Protein 1S8K (pdb70)

Sequence (29 aa):
TQCQSVRDCQQYCLTPDRCSYGTCYCKTTTQCQSVRDCQQYCLTPDRCSYGTCYCKTTTQCQSVRDCQQYCLTPDRCSYGTCYCKTTTQCQSVRDCQQYCLTPDRCSYGTCYCKTTTQCQSVRDCQQYCLTPDRCSYGTCYCKTTTQCQSVRDCQQYCLTPDRCSYGTCYCKTTTQCQSVRDCQQYCLTPDRCSYGTCYCKTTTQCQSVRDCQQYCLTPDRCSYGTCYCKTTTQCQSVRDCQQYCLTPDRCSYGTCYCKTTTQCQSVRDCQQYCLTPDRCSYGTCYCKTTTQCQSVRDCQQYCLTPDRCSYGTCYCKTTTQCQSVRDCQQYCLTPDRCSYGTCYCKTTTQCQSVRDCQQYCLTPDRCSYGTCYCKTTTQCQSVRDCQQYCLTPDRCSYGTCYCKTTTQCQSVRDCQQYCLTPDRCSYGTCYCKTTTQCQSVRDCQQYCLTPDRCSYGTCYCKTTTQCQSVRDCQQYCLTPDRCSYGTCYCKTTTQCQSVRDCQQYCLTPDRCSYGTCYCKTTTQCQSVRDCQQYCLTPDRCSYGTCYCKTTTQCQSVRDCQQYCLTPDRCSYGTCYCKTTTQCQSVRDCQQYCLTPDRCSYGTCYCKTTTQCQSVRDCQQYCLTPDRCSYGTCYCKTTTQCQSVRDCQQYCLTPDRCSYGTCYCKTTTQCQSVRDCQQYCLTPDRCSYGTCYCKTTTQCQSVRDCQQYCLTPDRCSYGTCYCKTT

Radius of gyration: 7.49 Å; Cα contacts (8 Å, |Δi|>4): 52; chains: 1; bounding box: 16×19×12 Å

Nearest PDB structures (foldseek):
  1s8k-assembly1_A  TM=9.543E-01  e=1.294E-04  Olivierus martensii
  1s8k-assembly1_A  TM=9.714E-01  e=4.353E-04  Olivierus martensii
  1s8k-assembly1_A  TM=9.521E-01  e=2.188E-04  Olivierus martensii
  1s8k-assembly1_A  TM=9.691E-01  e=1.884E-04  Olivierus martensii
  1s8k-assembly1_A  TM=9.771E-01  e=5.839E-05  Olivierus martensii

Secondary structure (DSSP, 8-state):
---SSHHHHHHH-SSEEEEETTEEEES--

Solvent-accessible surface area: 2582 Å² total

Organism: Olivierus martensii (NCBI:txid34649)

Structure (mmCIF, N/CA/C/O backbone):
data_1S8K
#
_entry.id   1S8K
#
loop_
_atom_site.group_PDB
_atom_site.id
_atom_site.type_symbol
_atom_site.label_atom_id
_atom_site.label_alt_id
_atom_site.label_comp_id
_atom_site.label_asym_id
_atom_site.label_entity_id
_atom_site.label_seq_id
_atom_site.pdbx_PDB_ins_code
_atom_site.Cartn_x
_atom_site.Cartn_y
_atom_site.Cartn_z
_atom_site.occupancy
_atom_site.B_iso_or_equiv
_atom_site.auth_seq_id
_atom_site.auth_comp_id
_atom_site.auth_asym_id
_atom_site.auth_atom_id
_atom_site.pdbx_PDB_model_num
ATOM 14 N N . THR A 1 2 ? -2.480 7.837 8.210 1.00 0.00 2 THR A N 1
ATOM 15 C CA . THR A 1 2 ? -1.992 7.443 6.906 1.00 0.00 2 THR A CA 1
ATOM 16 C C . THR A 1 2 ? -0.851 6.449 7.105 1.00 0.00 2 THR A C 1
ATOM 17 O O . THR A 1 2 ? 0.285 6.836 7.368 1.00 0.00 2 THR A O 1
ATOM 28 N N . GLN A 1 3 ? -1.149 5.156 6.969 1.00 0.00 3 GLN A N 1
ATOM 29 C CA . GLN A 1 3 ? -0.129 4.112 7.032 1.00 0.00 3 GLN A CA 1
ATOM 30 C C . GLN A 1 3 ? 0.992 4.343 6.012 1.00 0.00 3 GLN A C 1
ATOM 31 O O . GLN A 1 3 ? 2.123 3.919 6.232 1.00 0.00 3 GLN A O 1
ATOM 43 N N . CYS A 1 4 ? 0.662 4.964 4.874 1.00 0.00 4 CYS A N 1
ATOM 44 C CA . CYS A 1 4 ? 1.572 5.198 3.766 1.00 0.00 4 CYS A CA 1
ATOM 45 C C . CYS A 1 4 ? 1.389 6.609 3.248 1.00 0.00 4 CYS A C 1
ATOM 46 O O . CYS A 1 4 ? 0.343 7.228 3.446 1.00 0.00 4 CYS A O 1
ATOM 52 N N . GLN A 1 5 ? 2.419 7.080 2.554 1.00 0.00 5 GLN A N 1
ATOM 53 C CA . GLN A 1 5 ? 2.439 8.322 1.809 1.00 0.00 5 GLN A CA 1
ATOM 54 C C . GLN A 1 5 ? 2.195 8.021 0.332 1.00 0.00 5 GLN A C 1
ATOM 55 O O . GLN A 1 5 ? 1.574 8.821 -0.367 1.00 0.00 5 GLN A O 1
ATOM 67 N N . SER A 1 6 ? 2.732 6.907 -0.180 1.00 0.00 6 SER A N 1
ATOM 68 C CA . SER A 1 6 ? 2.722 6.617 -1.610 1.00 0.00 6 SER A CA 1
ATOM 69 C C . SER A 1 6 ? 2.942 5.122 -1.819 1.00 0.00 6 SER A C 1
ATOM 70 O O . SER A 1 6 ? 3.381 4.434 -0.906 1.00 0.00 6 SER A O 1
ATOM 77 N N . VAL A 1 7 ? 2.661 4.605 -3.017 1.00 0.00 7 VAL A N 1
ATOM 78 C CA . VAL A 1 7 ? 2.794 3.193 -3.339 1.00 0.00 7 VAL A CA 1
ATOM 79 C C . VAL A 1 7 ? 4.141 2.611 -2.881 1.00 0.00 7 VAL A C 1
ATOM 80 O O . VAL A 1 7 ? 4.170 1.499 -2.370 1.00 0.00 7 VAL A O 1
ATOM 93 N N . ARG A 1 8 ? 5.227 3.387 -2.998 1.00 0.00 8 ARG A N 1
ATOM 94 C CA . ARG A 1 8 ? 6.531 3.196 -2.381 1.00 0.00 8 ARG A CA 1
ATOM 95 C C . ARG A 1 8 ? 6.466 2.455 -1.039 1.00 0.00 8 ARG A C 1
ATOM 96 O O . ARG A 1 8 ? 7.148 1.453 -0.827 1.00 0.00 8 ARG A O 1
ATOM 114 N N . ASP A 1 9 ? 5.649 2.970 -0.124 1.00 0.00 9 ASP A N 1
ATOM 115 C CA . ASP A 1 9 ? 5.474 2.459 1.216 1.00 0.00 9 ASP A CA 1
ATOM 116 C C . ASP A 1 9 ? 4.939 1.031 1.136 1.00 0.00 9 ASP A C 1
ATOM 117 O O . ASP A 1 9 ? 5.470 0.103 1.753 1.00 0.00 9 ASP A O 1
ATOM 125 N N . CYS A 1 10 ? 3.909 0.829 0.313 1.00 0.00 10 CYS A N 1
ATOM 126 C CA . CYS A 1 10 ? 3.440 -0.526 0.120 1.00 0.00 10 CYS A CA 1
ATOM 127 C C . CYS A 1 10 ? 4.467 -1.391 -0.601 1.00 0.00 10 CYS A C 1
ATOM 128 O O . CYS A 1 10 ? 4.487 -2.587 -0.367 1.00 0.00 10 CYS A O 1
ATOM 134 N N . GLN A 1 11 ? 5.277 -0.848 -1.514 1.00 0.00 11 GLN A N 1
ATOM 135 C CA . GLN A 1 11 ? 6.209 -1.654 -2.298 1.00 0.00 11 GLN A CA 1
ATOM 136 C C . GLN A 1 11 ? 7.215 -2.361 -1.387 1.00 0.00 11 GLN A C 1
ATOM 137 O O . GLN A 1 11 ? 7.561 -3.514 -1.630 1.00 0.00 11 GLN A O 1
ATOM 149 N N . GLN A 1 12 ? 7.679 -1.700 -0.322 1.00 0.00 12 GLN A N 1
ATOM 150 C CA . GLN A 1 12 ? 8.476 -2.356 0.684 1.00 0.00 12 GLN A CA 1
ATOM 151 C C . GLN A 1 12 ? 7.631 -3.325 1.532 1.00 0.00 12 GLN A C 1
ATOM 152 O O . GLN A 1 12 ? 8.122 -4.379 1.927 1.00 0.00 12 GLN A O 1
ATOM 164 N N . TYR A 1 13 ? 6.365 -2.990 1.808 1.00 0.00 13 TYR A N 1
ATOM 165 C CA . TYR A 1 13 ? 5.476 -3.834 2.613 1.00 0.00 13 TYR A CA 1
ATOM 166 C C . TYR A 1 13 ? 5.091 -5.163 1.938 1.00 0.00 13 TYR A C 1
ATOM 167 O O . TYR A 1 13 ? 4.925 -6.182 2.605 1.00 0.00 13 TYR A O 1
ATOM 184 N N . CYS A 1 14 ? 4.863 -5.120 0.626 1.00 0.00 14 CYS A N 1
ATOM 185 C CA . CYS A 1 14 ? 4.153 -6.109 -0.182 1.00 0.00 14 CYS A CA 1
ATOM 186 C C . CYS A 1 14 ? 4.837 -6.211 -1.536 1.00 0.00 14 CYS A C 1
ATOM 187 O O . CYS A 1 14 ? 5.169 -5.193 -2.137 1.00 0.00 14 CYS A O 1
ATOM 193 N N . LEU A 1 15 ? 4.994 -7.431 -2.057 1.00 0.00 15 LEU A N 1
ATOM 194 C CA . LEU A 1 15 ? 5.589 -7.640 -3.371 1.00 0.00 15 LEU A CA 1
ATOM 195 C C . LEU A 1 15 ? 4.720 -7.010 -4.464 1.00 0.00 15 LEU A C 1
ATOM 196 O O . LEU A 1 15 ? 5.253 -6.409 -5.393 1.00 0.00 15 LEU A O 1
ATOM 211 N N . THR A 1 16 ? 3.392 -7.159 -4.370 1.00 0.00 16 THR A N 1
ATOM 212 C CA . THR A 1 16 ? 2.456 -6.628 -5.360 1.00 0.00 16 THR A CA 1
ATOM 213 C C . THR A 1 16 ? 1.336 -5.813 -4.701 1.00 0.00 16 THR A C 1
ATOM 214 O O . THR A 1 16 ? 0.215 -6.308 -4.537 1.00 0.00 16 THR A O 1
ATOM 225 N N . PRO A 1 17 ? 1.605 -4.561 -4.317 1.00 0.00 17 PRO A N 1
ATOM 226 C CA . PRO A 1 17 ? 0.579 -3.712 -3.785 1.00 0.00 17 PRO A CA 1
ATOM 227 C C . PRO A 1 17 ? -0.498 -3.377 -4.812 1.00 0.00 17 PRO A C 1
ATOM 228 O O . PRO A 1 17 ? -0.286 -3.493 -6.019 1.00 0.00 17 PRO A O 1
ATOM 236 N N . ASP A 1 18 ? -1.664 -2.973 -4.311 1.00 0.00 18 ASP A N 1
ATOM 237 C CA . ASP A 1 18 ? -2.756 -2.458 -5.110 1.00 0.00 18 ASP A CA 1
ATOM 238 C C . ASP A 1 18 ? -2.611 -0.946 -5.170 1.00 0.00 18 ASP A C 1
ATOM 239 O O . ASP A 1 18 ? -2.410 -0.385 -6.247 1.00 0.00 18 ASP A O 1
ATOM 247 N N . ARG A 1 19 ? -2.680 -0.287 -4.007 1.00 0.00 19 ARG A N 1
ATOM 248 C CA . ARG A 1 19 ? -2.539 1.148 -3.914 1.00 0.00 19 ARG A CA 1
ATOM 249 C C . ARG A 1 19 ? -2.124 1.553 -2.506 1.00 0.00 19 ARG A C 1
ATOM 250 O O . ARG A 1 19 ? -2.591 0.984 -1.525 1.00 0.00 19 ARG A O 1
ATOM 268 N N . CYS A 1 20 ? -1.364 2.643 -2.412 1.00 0.00 20 CYS A N 1
ATOM 269 C CA . CYS A 1 20 ? -1.438 3.489 -1.230 1.00 0.00 20 CYS A CA 1
ATOM 270 C C . CYS A 1 20 ? -2.681 4.351 -1.411 1.00 0.00 20 CYS A C 1
ATOM 271 O O . CYS A 1 20 ? -2.736 5.159 -2.337 1.00 0.00 20 CYS A O 1
ATOM 277 N N . SER A 1 21 ? -3.730 4.112 -0.625 1.00 0.00 21 SER A N 1
ATOM 278 C CA . SER A 1 21 ? -5.014 4.765 -0.778 1.00 0.00 21 SER A CA 1
ATOM 279 C C . SER A 1 21 ? -5.765 4.603 0.538 1.00 0.00 21 SER A C 1
ATOM 280 O O . SER A 1 21 ? -5.433 3.712 1.310 1.00 0.00 21 SER A O 1
ATOM 287 N N . TYR A 1 22 ? -6.740 5.472 0.821 1.00 0.00 22 TYR A N 1
ATOM 288 C CA . TYR A 1 22 ? -7.538 5.408 2.047 1.00 0.00 22 TYR A CA 1
ATOM 289 C C . TYR A 1 22 ? -6.659 5.331 3.310 1.00 0.00 22 TYR A C 1
ATOM 290 O O . TYR A 1 22 ? -7.014 4.685 4.292 1.00 0.00 22 TYR A O 1
ATOM 307 N N . GLY A 1 23 ? -5.486 5.976 3.271 1.00 0.00 23 GLY A N 1
ATOM 308 C CA . GLY A 1 23 ? -4.507 5.971 4.350 1.00 0.00 23 GLY A CA 1
ATOM 309 C C . GLY A 1 23 ? -4.119 4.568 4.830 1.00 0.00 23 GLY A C 1
ATOM 310 O O . GLY A 1 23 ? -3.755 4.391 5.992 1.00 0.00 23 GLY A O 1
ATOM 314 N N . THR A 1 24 ? -4.187 3.558 3.961 1.00 0.00 24 THR A N 1
ATOM 315 C CA . THR A 1 24 ? -3.949 2.161 4.297 1.00 0.00 24 THR A CA 1
ATOM 316 C C . THR A 1 24 ? -3.458 1.467 3.031 1.00 0.00 24 THR A C 1
ATOM 317 O O . THR A 1 24 ? -4.180 1.414 2.042 1.00 0.00 24 THR A O 1
ATOM 328 N N . CYS A 1 25 ? -2.212 0.988 3.024 1.00 0.00 25 CYS A N 1
ATOM 329 C CA . CYS A 1 25 ? -1.625 0.487 1.789 1.00 0.00 25 CYS A CA 1
ATOM 330 C C . CYS A 1 25 ? -2.254 -0.864 1.418 1.00 0.00 25 CYS A C 1
ATOM 331 O O . CYS A 1 25 ? -2.017 -1.897 2.039 1.00 0.00 25 CYS A O 1
ATOM 337 N N . TYR A 1 26 ? -3.149 -0.816 0.435 1.00 0.00 26 TYR A N 1
ATOM 338 C CA . TYR A 1 26 ? -3.879 -1.943 -0.107 1.00 0.00 26 TYR A CA 1
ATOM 339 C C . TYR A 1 26 ? -2.898 -2.820 -0.867 1.00 0.00 26 TYR A C 1
ATOM 340 O O . TYR A 1 26 ? -2.154 -2.279 -1.687 1.00 0.00 26 TYR A O 1
ATOM 357 N N . CYS A 1 27 ? -2.923 -4.144 -0.646 1.00 0.00 27 CYS A N 1
ATOM 358 C CA . CYS A 1 27 ? -2.122 -5.093 -1.409 1.00 0.00 27 CYS A CA 1
ATOM 359 C C . CYS A 1 27 ? -2.998 -5.986 -2.270 1.00 0.00 27 CYS A C 1
ATOM 360 O O . CYS A 1 27 ? -4.084 -6.375 -1.852 1.00 0.00 27 CYS A O 1
ATOM 366 N N . LYS A 1 28 ? -2.545 -6.272 -3.498 1.00 0.00 28 LYS A N 1
ATOM 367 C CA . LYS A 1 28 ? -3.382 -6.861 -4.522 1.00 0.00 28 LYS A CA 1
ATOM 368 C C . LYS A 1 28 ? -3.622 -8.345 -4.243 1.00 0.00 28 LYS A C 1
ATOM 369 O O . LYS A 1 28 ? -4.686 -8.879 -4.549 1.00 0.00 28 LYS A O 1
ATOM 384 N N . THR A 1 29 ? -2.622 -9.027 -3.679 1.00 0.00 29 THR A N 1
ATOM 385 C CA . THR A 1 29 ? -2.725 -10.422 -3.281 1.00 0.00 29 THR A CA 1
ATOM 386 C C . THR A 1 29 ? -1.739 -10.658 -2.138 1.00 0.00 29 THR A C 1
ATOM 387 O 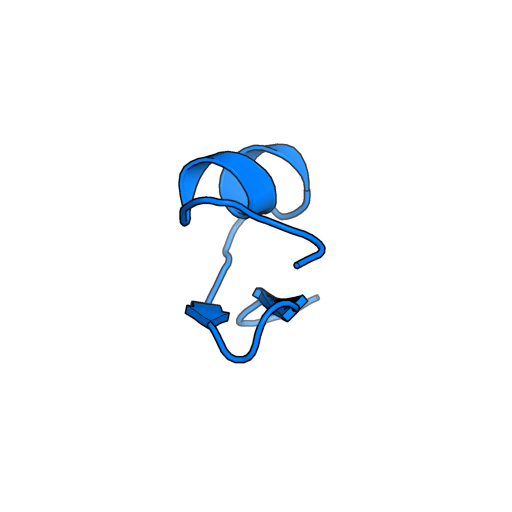O . THR A 1 29 ? -0.578 -11.000 -2.365 1.00 0.00 29 THR A O 1
ATOM 398 N N . THR A 1 30 ? -2.175 -10.431 -0.898 1.00 0.00 30 THR A N 1
ATOM 399 C CA . THR A 1 30 ? -1.383 -10.668 0.300 1.00 0.00 30 THR A CA 1
ATOM 400 C C . THR A 1 30 ? -2.373 -10.890 1.445 1.00 0.00 30 THR A C 1
ATOM 401 O O . THR A 1 30 ? -3.479 -10.360 1.403 1.00 0.00 30 THR A O 1
ATOM 428 N N . THR A 1 2 ? -0.855 7.570 7.028 1.00 0.00 2 THR A N 2
ATOM 429 C CA . THR A 1 2 ? -1.515 6.649 7.949 1.00 0.00 2 THR A CA 2
ATOM 430 C C . THR A 1 2 ? -0.674 5.377 8.019 1.00 0.00 2 THR A C 2
ATOM 431 O O . THR A 1 2 ? 0.489 5.450 8.404 1.00 0.00 2 THR A O 2
ATOM 442 N N . GLN A 1 3 ? -1.208 4.224 7.609 1.00 0.00 3 GLN A N 2
ATOM 443 C CA . GLN A 1 3 ? -0.386 3.026 7.451 1.00 0.00 3 GLN A CA 2
ATOM 444 C C . GLN A 1 3 ? 0.714 3.271 6.415 1.00 0.00 3 GLN A C 2
ATOM 445 O O . GLN A 1 3 ? 1.782 2.669 6.482 1.00 0.00 3 GLN A O 2
ATOM 457 N N . CYS A 1 4 ? 0.417 4.133 5.440 1.00 0.00 4 CYS A N 2
ATOM 458 C CA . CYS A 1 4 ? 1.307 4.535 4.369 1.00 0.00 4 CYS A CA 2
ATOM 459 C C . CYS A 1 4 ? 1.199 6.039 4.182 1.00 0.00 4 CYS A C 2
ATOM 460 O O . CYS A 1 4 ? 0.163 6.638 4.477 1.00 0.00 4 CYS A O 2
ATOM 466 N N . GLN A 1 5 ? 2.281 6.632 3.684 1.00 0.00 5 GLN A N 2
ATOM 467 C CA . GLN A 1 5 ? 2.316 7.987 3.163 1.00 0.00 5 GLN A CA 2
ATOM 468 C C . GLN A 1 5 ? 1.725 8.012 1.750 1.00 0.00 5 GLN A C 2
ATOM 469 O O . GLN A 1 5 ? 1.006 8.939 1.387 1.00 0.00 5 GLN A O 2
ATOM 481 N N . SER A 1 6 ? 2.075 7.013 0.937 1.00 0.00 6 SER A N 2
ATOM 482 C CA . SER A 1 6 ? 1.727 6.882 -0.475 1.00 0.00 6 SER A CA 2
ATOM 483 C C . SER A 1 6 ? 2.100 5.459 -0.893 1.00 0.00 6 SER A C 2
ATOM 484 O O . SER A 1 6 ? 2.679 4.729 -0.094 1.00 0.00 6 SER A O 2
ATOM 491 N N . VAL A 1 7 ? 1.793 5.050 -2.129 1.00 0.00 7 VAL A N 2
ATOM 492 C CA . VAL A 1 7 ? 2.059 3.709 -2.624 1.00 0.00 7 VAL A CA 2
ATOM 493 C C . VAL A 1 7 ? 3.500 3.259 -2.345 1.00 0.00 7 VAL A C 2
ATOM 494 O O . VAL A 1 7 ? 3.727 2.110 -1.979 1.00 0.00 7 VAL A O 2
ATOM 507 N N . ARG A 1 8 ? 4.460 4.183 -2.461 1.00 0.00 8 ARG A N 2
ATOM 508 C CA . ARG A 1 8 ? 5.861 3.979 -2.132 1.00 0.00 8 ARG A CA 2
ATOM 509 C C . ARG A 1 8 ? 6.051 3.301 -0.770 1.00 0.00 8 ARG A C 2
ATOM 510 O O . ARG A 1 8 ? 6.912 2.436 -0.624 1.00 0.00 8 ARG A O 2
ATOM 528 N N . ASP A 1 9 ? 5.249 3.682 0.226 1.00 0.00 9 ASP A N 2
ATOM 529 C CA . ASP A 1 9 ? 5.306 3.049 1.534 1.00 0.00 9 ASP A CA 2
ATOM 530 C C . ASP A 1 9 ? 4.907 1.586 1.398 1.00 0.00 9 ASP A C 2
ATOM 531 O O . ASP A 1 9 ? 5.599 0.685 1.873 1.00 0.00 9 ASP A O 2
ATOM 539 N N . CYS A 1 10 ? 3.799 1.324 0.702 1.00 0.00 10 CYS A N 2
ATOM 540 C CA . CYS A 1 10 ? 3.463 -0.066 0.477 1.00 0.00 10 CYS A CA 2
ATOM 541 C C . CYS A 1 10 ? 4.566 -0.778 -0.297 1.00 0.00 10 CYS A C 2
ATOM 542 O O . CYS A 1 10 ? 4.756 -1.962 -0.078 1.00 0.00 10 CYS A O 2
ATOM 548 N N . GLN A 1 11 ? 5.277 -0.114 -1.217 1.00 0.00 11 GLN A N 2
ATOM 549 C CA . GLN A 1 11 ? 6.326 -0.783 -1.985 1.00 0.00 11 GLN A CA 2
ATOM 550 C C . GLN A 1 11 ? 7.395 -1.401 -1.072 1.00 0.00 11 GLN A C 2
ATOM 551 O O . GLN A 1 11 ? 7.911 -2.471 -1.385 1.00 0.00 11 GLN A O 2
ATOM 563 N N . GLN A 1 12 ? 7.739 -0.766 0.055 1.00 0.00 12 GLN A N 2
ATOM 564 C CA . GLN A 1 12 ? 8.615 -1.374 1.031 1.00 0.00 12 GLN A CA 2
ATOM 565 C C . GLN A 1 12 ? 7.887 -2.451 1.854 1.00 0.00 12 GLN A C 2
ATOM 566 O O . GLN A 1 12 ? 8.509 -3.411 2.300 1.00 0.00 12 GLN A O 2
ATOM 578 N N . TYR A 1 13 ? 6.572 -2.310 2.044 1.00 0.00 13 TYR A N 2
ATOM 579 C CA . TYR A 1 13 ? 5.745 -3.246 2.807 1.00 0.00 13 TYR A CA 2
ATOM 580 C C . TYR A 1 13 ? 5.472 -4.571 2.066 1.00 0.00 13 TYR A C 2
ATOM 581 O O . TYR A 1 13 ? 5.339 -5.620 2.693 1.00 0.00 13 TYR A O 2
ATOM 598 N N . CYS A 1 14 ? 5.310 -4.506 0.744 1.00 0.00 14 CYS A N 2
ATOM 599 C CA . CYS A 1 14 ? 4.721 -5.523 -0.125 1.00 0.00 14 CYS A CA 2
ATOM 600 C C . CYS A 1 14 ? 5.448 -5.477 -1.461 1.00 0.00 14 CYS A C 2
ATOM 601 O O . CYS A 1 14 ? 5.693 -4.397 -1.990 1.00 0.00 14 CYS A O 2
ATOM 607 N N . LEU A 1 15 ? 5.737 -6.642 -2.044 1.00 0.00 15 LEU A N 2
ATOM 608 C CA . LEU A 1 15 ? 6.364 -6.711 -3.357 1.00 0.00 15 LEU A CA 2
ATOM 609 C C . LEU A 1 15 ? 5.447 -6.100 -4.422 1.00 0.00 15 LEU A C 2
ATOM 610 O O . LEU A 1 15 ? 5.927 -5.393 -5.303 1.00 0.00 15 LEU A O 2
ATOM 625 N N . THR A 1 16 ? 4.139 -6.385 -4.357 1.00 0.00 16 THR A N 2
ATOM 626 C CA . THR A 1 16 ? 3.168 -5.907 -5.341 1.00 0.00 16 THR A CA 2
ATOM 627 C C . THR A 1 16 ? 1.943 -5.261 -4.674 1.00 0.00 16 THR A C 2
ATOM 628 O O . THR A 1 16 ? 0.876 -5.878 -4.588 1.00 0.00 16 THR A O 2
ATOM 639 N N . PRO A 1 17 ? 2.068 -4.015 -4.195 1.00 0.00 17 PRO A N 2
ATOM 640 C CA . PRO A 1 17 ? 0.949 -3.312 -3.634 1.00 0.00 17 PRO A CA 2
ATOM 641 C C . PRO A 1 17 ? -0.143 -3.020 -4.662 1.00 0.00 17 PRO A C 2
ATOM 642 O O . PRO A 1 17 ? 0.090 -3.050 -5.869 1.00 0.00 17 PRO A O 2
ATOM 650 N N . ASP A 1 18 ? -1.345 -2.756 -4.155 1.00 0.00 18 ASP A N 2
ATOM 651 C CA . ASP A 1 18 ? -2.511 -2.356 -4.917 1.00 0.00 18 ASP A CA 2
ATOM 652 C C . ASP A 1 18 ? -2.595 -0.838 -4.857 1.00 0.00 18 ASP A C 2
ATOM 653 O O . ASP A 1 18 ? -2.504 -0.173 -5.887 1.00 0.00 18 ASP A O 2
ATOM 661 N N . ARG A 1 19 ? -2.744 -0.285 -3.645 1.00 0.00 19 ARG A N 2
ATOM 662 C CA . ARG A 1 19 ? -2.845 1.138 -3.448 1.00 0.00 19 ARG A CA 2
ATOM 663 C C . ARG A 1 19 ? -2.472 1.497 -2.014 1.00 0.00 19 ARG A C 2
ATOM 664 O O . ARG A 1 19 ? -2.758 0.743 -1.089 1.00 0.00 19 ARG A O 2
ATOM 682 N N . CYS A 1 20 ? -1.945 2.707 -1.829 1.00 0.00 20 CYS A N 2
ATOM 683 C CA . CYS A 1 20 ? -2.097 3.413 -0.564 1.00 0.00 20 CYS A CA 2
ATOM 684 C C . CYS A 1 20 ? -3.412 4.173 -0.676 1.00 0.00 20 CYS A C 2
ATOM 685 O O . CYS A 1 20 ? -3.540 5.042 -1.539 1.00 0.00 20 CYS A O 2
ATOM 691 N N . SER A 1 21 ? -4.437 3.775 0.075 1.00 0.00 21 SER A N 2
ATOM 692 C CA . SER A 1 21 ? -5.791 4.262 -0.101 1.00 0.00 21 SER A CA 2
ATOM 693 C C . SER A 1 21 ? -6.565 3.984 1.183 1.00 0.00 21 SER A C 2
ATOM 694 O O . SER A 1 21 ? -6.288 2.993 1.847 1.00 0.00 21 SER A O 2
ATOM 701 N N . TYR A 1 22 ? -7.491 4.870 1.569 1.00 0.00 22 TYR A N 2
ATOM 702 C CA . TYR A 1 22 ? -8.176 4.802 2.862 1.00 0.00 22 TYR A CA 2
ATOM 703 C C . TYR A 1 22 ? -7.164 4.650 4.007 1.00 0.00 22 TYR A C 2
ATOM 704 O O . TYR A 1 22 ? -7.355 3.850 4.921 1.00 0.00 22 TYR A O 2
ATOM 721 N N . GLY A 1 23 ? -6.050 5.388 3.924 1.00 0.00 23 GLY A N 2
ATOM 722 C CA . GLY A 1 23 ? -4.962 5.344 4.894 1.00 0.00 23 GLY A CA 2
ATOM 723 C C . GLY A 1 23 ? -4.388 3.939 5.128 1.00 0.00 23 GLY A C 2
ATOM 724 O O . GLY A 1 23 ? -3.726 3.706 6.141 1.00 0.00 23 GLY A O 2
ATOM 728 N N . THR A 1 24 ? -4.627 3.021 4.192 1.00 0.00 24 THR A N 2
ATOM 729 C CA . THR A 1 24 ? -4.303 1.609 4.263 1.00 0.00 24 THR A CA 2
ATOM 730 C C . THR A 1 24 ? -3.444 1.285 3.044 1.00 0.00 24 THR A C 2
ATOM 731 O O . THR A 1 24 ? -3.753 1.748 1.945 1.00 0.00 24 THR A O 2
ATOM 742 N N . CYS A 1 25 ? -2.366 0.517 3.220 1.00 0.00 25 CYS A N 2
ATOM 743 C CA . CYS A 1 25 ? -1.548 0.068 2.099 1.00 0.00 25 CYS A CA 2
ATOM 744 C C . CYS A 1 25 ? -2.080 -1.300 1.643 1.00 0.00 25 CYS A C 2
ATOM 745 O O . CYS A 1 25 ? -1.712 -2.359 2.141 1.00 0.00 25 CYS A O 2
ATOM 751 N N . TYR A 1 26 ? -3.060 -1.248 0.738 1.00 0.00 26 TYR A N 2
ATOM 752 C CA . TYR A 1 26 ? -3.666 -2.403 0.095 1.00 0.00 26 TYR A CA 2
ATOM 753 C C . TYR A 1 26 ? -2.607 -3.089 -0.758 1.00 0.00 26 TYR A C 2
ATOM 754 O O . TYR A 1 26 ? -1.899 -2.383 -1.480 1.00 0.00 26 TYR A O 2
ATOM 771 N N . CYS A 1 27 ? -2.541 -4.430 -0.736 1.00 0.00 27 CYS A N 2
ATOM 772 C CA . CYS A 1 27 ? -1.651 -5.211 -1.586 1.00 0.00 27 CYS A CA 2
ATOM 773 C C . CYS A 1 27 ? -2.420 -6.207 -2.438 1.00 0.00 27 CYS A C 2
ATOM 774 O O . CYS A 1 27 ? -3.483 -6.677 -2.032 1.00 0.00 27 CYS A O 2
ATOM 780 N N . LYS A 1 28 ? -1.882 -6.540 -3.619 1.00 0.00 28 LYS A N 2
ATOM 781 C CA . LYS A 1 28 ? -2.498 -7.499 -4.526 1.00 0.00 28 LYS A CA 2
ATOM 782 C C . LYS A 1 28 ? -2.227 -8.911 -4.003 1.00 0.00 28 LYS A C 2
ATOM 783 O O . LYS A 1 28 ? -1.470 -9.684 -4.589 1.00 0.00 28 LYS A O 2
ATOM 798 N N . THR A 1 29 ? -2.812 -9.230 -2.852 1.00 0.00 29 THR A N 2
ATOM 799 C CA . THR A 1 29 ? -2.659 -10.511 -2.176 1.00 0.00 29 THR A CA 2
ATOM 800 C C . THR A 1 29 ? -3.926 -10.761 -1.356 1.00 0.00 29 THR A C 2
ATOM 801 O O . THR A 1 29 ? -3.880 -10.975 -0.147 1.00 0.00 29 THR A O 2
ATOM 812 N N . THR A 1 30 ? -5.076 -10.692 -2.030 1.00 0.00 30 THR A N 2
ATOM 813 C CA . THR A 1 30 ? -6.404 -10.742 -1.436 1.00 0.00 30 THR A CA 2
ATOM 814 C C . THR A 1 30 ? -6.758 -12.163 -0.974 1.00 0.00 30 THR A C 2
ATOM 815 O O . THR A 1 30 ? -7.689 -12.781 -1.482 1.00 0.00 30 THR A O 2
ATOM 842 N N . THR A 1 2 ? -1.540 7.566 9.491 1.00 0.00 2 THR A N 3
ATOM 843 C CA . THR A 1 2 ? -1.867 6.767 8.339 1.00 0.00 2 THR A CA 3
ATOM 844 C C . THR A 1 2 ? -0.829 5.645 8.368 1.00 0.00 2 THR A C 3
ATOM 845 O O . THR A 1 2 ? 0.218 5.783 8.998 1.00 0.00 2 THR A O 3
ATOM 856 N N . GLN A 1 3 ? -1.127 4.539 7.701 1.00 0.00 3 GLN A N 3
ATOM 857 C CA . GLN A 1 3 ? -0.162 3.474 7.463 1.00 0.00 3 GLN A CA 3
ATOM 858 C C . GLN A 1 3 ? 0.938 3.964 6.526 1.00 0.00 3 GLN A C 3
ATOM 859 O O . GLN A 1 3 ? 2.100 3.598 6.678 1.00 0.00 3 GLN A O 3
ATOM 871 N N . CYS A 1 4 ? 0.536 4.730 5.510 1.00 0.00 4 CYS A N 3
ATOM 872 C CA . CYS A 1 4 ? 1.359 5.100 4.376 1.00 0.00 4 CYS A CA 3
ATOM 873 C C . CYS A 1 4 ? 1.015 6.505 3.924 1.00 0.00 4 CYS A C 3
ATOM 874 O O . CYS A 1 4 ? -0.081 7.003 4.181 1.00 0.00 4 CYS A O 3
ATOM 880 N N . GLN A 1 5 ? 1.955 7.092 3.194 1.00 0.00 5 GLN A N 3
ATOM 881 C CA . GLN A 1 5 ? 1.830 8.377 2.533 1.00 0.00 5 GLN A CA 3
ATOM 882 C C . GLN A 1 5 ? 1.739 8.192 1.015 1.00 0.00 5 GLN A C 3
ATOM 883 O O . GLN A 1 5 ? 1.211 9.067 0.330 1.00 0.00 5 GLN A O 3
ATOM 895 N N . SER A 1 6 ? 2.269 7.098 0.458 1.00 0.00 6 SER A N 3
ATOM 896 C CA . SER A 1 6 ? 2.317 6.875 -0.983 1.00 0.00 6 SER A CA 3
ATOM 897 C C . SER A 1 6 ? 2.567 5.393 -1.234 1.00 0.00 6 SER A C 3
ATOM 898 O O . SER A 1 6 ? 3.108 4.711 -0.377 1.00 0.00 6 SER A O 3
ATOM 905 N N . VAL A 1 7 ? 2.192 4.871 -2.405 1.00 0.00 7 VAL A N 3
ATOM 906 C CA . VAL A 1 7 ? 2.286 3.455 -2.708 1.00 0.00 7 VAL A CA 3
ATOM 907 C C . VAL A 1 7 ? 3.666 2.857 -2.385 1.00 0.00 7 VAL A C 3
ATOM 908 O O . VAL A 1 7 ? 3.742 1.705 -1.968 1.00 0.00 7 VAL A O 3
ATOM 921 N N . ARG A 1 8 ? 4.743 3.640 -2.525 1.00 0.00 8 ARG A N 3
ATOM 922 C CA . ARG A 1 8 ? 6.100 3.270 -2.119 1.00 0.00 8 ARG A CA 3
ATOM 923 C C . ARG A 1 8 ? 6.153 2.649 -0.716 1.00 0.00 8 ARG A C 3
ATOM 924 O O . ARG A 1 8 ? 6.849 1.657 -0.503 1.00 0.00 8 ARG A O 3
ATOM 942 N N . ASP A 1 9 ? 5.411 3.218 0.235 1.00 0.00 9 ASP A N 3
ATOM 943 C CA . ASP A 1 9 ? 5.268 2.686 1.573 1.00 0.00 9 ASP A CA 3
ATOM 944 C C . ASP A 1 9 ? 4.783 1.241 1.462 1.00 0.00 9 ASP A C 3
ATOM 945 O O . ASP A 1 9 ? 5.411 0.308 1.971 1.00 0.00 9 ASP A O 3
ATOM 953 N N . CYS A 1 10 ? 3.693 1.027 0.718 1.00 0.00 10 CYS A N 3
ATOM 954 C CA . CYS A 1 10 ? 3.263 -0.339 0.489 1.00 0.00 10 CYS A CA 3
ATOM 955 C C . CYS A 1 10 ? 4.315 -1.160 -0.242 1.00 0.00 10 CYS A C 3
ATOM 956 O O . CYS A 1 10 ? 4.420 -2.342 0.038 1.00 0.00 10 CYS A O 3
ATOM 962 N N . GLN A 1 11 ? 5.068 -0.595 -1.189 1.00 0.00 11 GLN A N 3
ATOM 963 C CA . GLN A 1 11 ? 6.089 -1.360 -1.902 1.00 0.00 11 GLN A CA 3
ATOM 964 C C . GLN A 1 11 ? 7.102 -1.960 -0.923 1.00 0.00 11 GLN A C 3
ATOM 965 O O . GLN A 1 11 ? 7.539 -3.092 -1.116 1.00 0.00 11 GLN A O 3
ATOM 977 N N . GLN A 1 12 ? 7.475 -1.239 0.140 1.00 0.00 12 GLN A N 3
ATOM 978 C CA . GLN A 1 12 ? 8.330 -1.802 1.161 1.00 0.00 12 GLN A CA 3
ATOM 979 C C . GLN A 1 12 ? 7.585 -2.870 1.975 1.00 0.00 12 GLN A C 3
ATOM 980 O O . GLN A 1 12 ? 8.214 -3.763 2.539 1.00 0.00 12 GLN A O 3
ATOM 992 N N . TYR A 1 13 ? 6.257 -2.749 2.091 1.00 0.00 13 TYR A N 3
ATOM 993 C CA . TYR A 1 13 ? 5.411 -3.644 2.878 1.00 0.00 13 TYR A CA 3
ATOM 994 C C . TYR A 1 13 ? 5.077 -4.963 2.158 1.00 0.00 13 TYR A C 3
ATOM 995 O O . TYR A 1 13 ? 4.896 -5.995 2.799 1.00 0.00 13 TYR A O 3
ATOM 1012 N N . CYS A 1 14 ? 4.919 -4.911 0.832 1.00 0.00 14 CYS A N 3
ATOM 1013 C CA . CYS A 1 14 ? 4.268 -5.917 -0.004 1.00 0.00 14 CYS A CA 3
ATOM 1014 C C . CYS A 1 14 ? 4.972 -5.969 -1.350 1.00 0.00 14 CYS A C 3
ATOM 1015 O O . CYS A 1 14 ? 5.275 -4.930 -1.928 1.00 0.00 14 CYS A O 3
ATOM 1021 N N . LEU A 1 15 ? 5.164 -7.177 -1.890 1.00 0.00 15 LEU A N 3
ATOM 1022 C CA . LEU A 1 15 ? 5.703 -7.352 -3.231 1.00 0.00 15 LEU A CA 3
ATOM 1023 C C . LEU A 1 15 ? 4.769 -6.715 -4.263 1.00 0.00 15 LEU A C 3
ATOM 1024 O O . LEU A 1 15 ? 5.243 -6.053 -5.183 1.00 0.00 15 LEU A O 3
ATOM 1039 N N . THR A 1 16 ? 3.450 -6.909 -4.111 1.00 0.00 16 THR A N 3
ATOM 1040 C CA . THR A 1 16 ? 2.478 -6.498 -5.117 1.00 0.00 16 THR A CA 3
ATOM 1041 C C . THR A 1 16 ? 1.340 -5.665 -4.514 1.00 0.00 16 THR A C 3
ATOM 1042 O O . THR A 1 16 ? 0.202 -6.139 -4.407 1.00 0.00 16 THR A O 3
ATOM 1053 N N . PRO A 1 17 ? 1.606 -4.408 -4.117 1.00 0.00 17 PRO A N 3
ATOM 1054 C CA . PRO A 1 17 ? 0.571 -3.608 -3.536 1.00 0.00 17 PRO A CA 3
ATOM 1055 C C . PRO A 1 17 ? -0.544 -3.259 -4.517 1.00 0.00 17 PRO A C 3
ATOM 1056 O O . PRO A 1 17 ? -0.495 -3.552 -5.719 1.00 0.00 17 PRO A O 3
ATOM 1064 N N . ASP A 1 18 ? -1.578 -2.628 -3.975 1.00 0.00 18 ASP A N 3
ATOM 1065 C CA . ASP A 1 18 ? -2.635 -2.032 -4.750 1.00 0.00 18 ASP A CA 3
ATOM 1066 C C . ASP A 1 18 ? -2.440 -0.527 -4.738 1.00 0.00 18 ASP A C 3
ATOM 1067 O O . ASP A 1 18 ? -2.220 0.076 -5.785 1.00 0.00 18 ASP A O 3
ATOM 1075 N N . ARG A 1 19 ? -2.500 0.080 -3.554 1.00 0.00 19 ARG A N 3
ATOM 1076 C CA . ARG A 1 19 ? -2.416 1.517 -3.424 1.00 0.00 19 ARG A CA 3
ATOM 1077 C C . ARG A 1 19 ? -2.077 1.841 -1.983 1.00 0.00 19 ARG A C 3
ATOM 1078 O O . ARG A 1 19 ? -2.520 1.149 -1.073 1.00 0.00 19 ARG A O 3
ATOM 1096 N N . CYS A 1 20 ? -1.413 2.974 -1.781 1.00 0.00 20 CYS A N 3
ATOM 1097 C CA . CYS A 1 20 ? -1.675 3.728 -0.573 1.00 0.00 20 CYS A CA 3
ATOM 1098 C C . CYS A 1 20 ? -2.997 4.454 -0.817 1.00 0.00 20 CYS A C 3
ATOM 1099 O O . CYS A 1 20 ? -3.088 5.273 -1.731 1.00 0.00 20 CYS A O 3
ATOM 1105 N N . SER A 1 21 ? -4.066 4.069 -0.120 1.00 0.00 21 SER A N 3
ATOM 1106 C CA . SER A 1 21 ? -5.398 4.592 -0.345 1.00 0.00 21 SER A CA 3
ATOM 1107 C C . SER A 1 21 ? -6.189 4.501 0.958 1.00 0.00 21 SER A C 3
ATOM 1108 O O . SER A 1 21 ? -5.988 3.570 1.730 1.00 0.00 21 SER A O 3
ATOM 1115 N N . TYR A 1 22 ? -7.029 5.500 1.248 1.00 0.00 22 TYR A N 3
ATOM 1116 C CA . TYR A 1 22 ? -7.696 5.653 2.543 1.00 0.00 22 TYR A CA 3
ATOM 1117 C C . TYR A 1 22 ? -6.683 5.560 3.695 1.00 0.00 22 TYR A C 3
ATOM 1118 O O . TYR A 1 22 ? -6.929 4.891 4.698 1.00 0.00 22 TYR A O 3
ATOM 1135 N N . GLY A 1 23 ? -5.517 6.196 3.530 1.00 0.00 23 GLY A N 3
ATOM 1136 C CA . GLY A 1 23 ? -4.430 6.182 4.506 1.00 0.00 23 GLY A CA 3
ATOM 1137 C C . GLY A 1 23 ? -3.962 4.774 4.894 1.00 0.00 23 GLY A C 3
ATOM 1138 O O . GLY A 1 23 ? -3.307 4.607 5.925 1.00 0.00 23 GLY A O 3
ATOM 1142 N N . THR A 1 24 ? -4.292 3.775 4.072 1.00 0.00 24 THR A N 3
ATOM 1143 C CA . THR A 1 24 ? -4.063 2.361 4.295 1.00 0.00 24 THR A CA 3
ATOM 1144 C C . THR A 1 24 ? -3.250 1.866 3.103 1.00 0.00 24 THR A C 3
ATOM 1145 O O . THR A 1 24 ? -3.546 2.249 1.971 1.00 0.00 24 THR A O 3
ATOM 1156 N N . CYS A 1 25 ? -2.219 1.050 3.322 1.00 0.00 25 CYS A N 3
ATOM 1157 C CA . CYS A 1 25 ? -1.493 0.457 2.207 1.00 0.00 25 CYS A CA 3
ATOM 1158 C C . CYS A 1 25 ? -2.238 -0.822 1.805 1.00 0.00 25 CYS A C 3
ATOM 1159 O O . CYS A 1 25 ? -2.073 -1.896 2.375 1.00 0.00 25 CYS A O 3
ATOM 1165 N N . TYR A 1 26 ? -3.161 -0.669 0.854 1.00 0.00 26 TYR A N 3
ATOM 1166 C CA . TYR A 1 26 ? -3.863 -1.779 0.236 1.00 0.00 26 TYR A CA 3
ATOM 1167 C C . TYR A 1 26 ? -2.822 -2.605 -0.508 1.00 0.00 26 TYR A C 3
ATOM 1168 O O . TYR A 1 26 ? -2.091 -2.033 -1.320 1.00 0.00 26 TYR A O 3
ATOM 1185 N N . CYS A 1 27 ? -2.797 -3.928 -0.300 1.00 0.00 27 CYS A N 3
ATOM 1186 C CA . CYS A 1 27 ? -2.058 -4.837 -1.158 1.00 0.00 27 CYS A CA 3
ATOM 1187 C C . CYS A 1 27 ? -3.009 -5.727 -1.930 1.00 0.00 27 CYS A C 3
ATOM 1188 O O . CYS A 1 27 ? -4.115 -5.981 -1.460 1.00 0.00 27 CYS A O 3
ATOM 1194 N N . LYS A 1 28 ? -2.555 -6.232 -3.084 1.00 0.00 28 LYS A N 3
ATOM 1195 C CA . LYS A 1 28 ? -3.230 -7.326 -3.769 1.00 0.00 28 LYS A CA 3
ATOM 1196 C C . LYS A 1 28 ? -2.303 -8.549 -3.839 1.00 0.00 28 LYS A C 3
ATOM 1197 O O . LYS A 1 28 ? -2.389 -9.353 -4.765 1.00 0.00 28 LYS A O 3
ATOM 1212 N N . THR A 1 29 ? -1.417 -8.700 -2.848 1.00 0.00 29 THR A N 3
ATOM 1213 C CA . THR A 1 29 ? -0.494 -9.819 -2.730 1.00 0.00 29 THR A CA 3
ATOM 1214 C C . THR A 1 29 ? -1.265 -11.085 -2.333 1.00 0.00 29 THR A C 3
ATOM 1215 O O . THR A 1 29 ? -1.146 -11.566 -1.208 1.00 0.00 29 THR A O 3
ATOM 1226 N N . THR A 1 30 ? -2.075 -11.620 -3.246 1.00 0.00 30 THR A N 3
ATOM 1227 C CA . THR A 1 30 ? -2.853 -12.831 -3.040 1.00 0.00 30 THR A CA 3
ATOM 1228 C C . THR A 1 30 ? -3.226 -13.409 -4.408 1.00 0.00 30 THR A C 3
ATOM 1229 O O . THR A 1 30 ? -2.744 -12.942 -5.437 1.00 0.00 30 THR A O 3
ATOM 1256 N N . THR A 1 2 ? -1.566 8.499 8.989 1.00 0.00 2 THR A N 4
ATOM 1257 C CA . THR A 1 2 ? -1.898 7.712 7.805 1.00 0.00 2 THR A CA 4
ATOM 1258 C C . THR A 1 2 ? -1.030 6.453 7.819 1.00 0.00 2 THR A C 4
ATOM 1259 O O . THR A 1 2 ? 0.144 6.508 8.180 1.00 0.00 2 THR A O 4
ATOM 1270 N N . GLN A 1 3 ? -1.610 5.308 7.450 1.00 0.00 3 GLN A N 4
ATOM 1271 C CA . GLN A 1 3 ? -0.878 4.046 7.386 1.00 0.00 3 GLN A CA 4
ATOM 1272 C C . GLN A 1 3 ? 0.302 4.127 6.415 1.00 0.00 3 GLN A C 4
ATOM 1273 O O . GLN A 1 3 ? 1.318 3.466 6.616 1.00 0.00 3 GLN A O 4
ATOM 1285 N N . CYS A 1 4 ? 0.140 4.896 5.336 1.00 0.00 4 CYS A N 4
ATOM 1286 C CA . CYS A 1 4 ? 1.126 5.072 4.287 1.00 0.00 4 CYS A CA 4
ATOM 1287 C C . CYS A 1 4 ? 1.023 6.489 3.757 1.00 0.00 4 CYS A C 4
ATOM 1288 O O . CYS A 1 4 ? -0.021 7.131 3.870 1.00 0.00 4 CYS A O 4
ATOM 1294 N N . GLN A 1 5 ? 2.121 6.945 3.166 1.00 0.00 5 GLN A N 4
ATOM 1295 C CA . GLN A 1 5 ? 2.238 8.186 2.433 1.00 0.00 5 GLN A CA 4
ATOM 1296 C C . GLN A 1 5 ? 1.918 7.903 0.967 1.00 0.00 5 GLN A C 4
ATOM 1297 O O . GLN A 1 5 ? 1.304 8.723 0.286 1.00 0.00 5 GLN A O 4
ATOM 1309 N N . SER A 1 6 ? 2.407 6.774 0.447 1.00 0.00 6 SER A N 4
ATOM 1310 C CA . SER A 1 6 ? 2.361 6.471 -0.975 1.00 0.00 6 SER A CA 4
ATOM 1311 C C . SER A 1 6 ? 2.601 4.975 -1.168 1.00 0.00 6 SER A C 4
ATOM 1312 O O . SER A 1 6 ? 3.000 4.286 -0.239 1.00 0.00 6 SER A O 4
ATOM 1319 N N . VAL A 1 7 ? 2.404 4.456 -2.382 1.00 0.00 7 VAL A N 4
ATOM 1320 C CA . VAL A 1 7 ? 2.606 3.052 -2.682 1.00 0.00 7 VAL A CA 4
ATOM 1321 C C . VAL A 1 7 ? 3.978 2.540 -2.205 1.00 0.00 7 VAL A C 4
ATOM 1322 O O . VAL A 1 7 ? 4.071 1.411 -1.735 1.00 0.00 7 VAL A O 4
ATOM 1335 N N . ARG A 1 8 ? 5.014 3.390 -2.254 1.00 0.00 8 ARG A N 4
ATOM 1336 C CA . ARG A 1 8 ? 6.338 3.158 -1.667 1.00 0.00 8 ARG A CA 4
ATOM 1337 C C . ARG A 1 8 ? 6.276 2.478 -0.293 1.00 0.00 8 ARG A C 4
ATOM 1338 O O . ARG A 1 8 ? 7.049 1.563 -0.007 1.00 0.00 8 ARG A O 4
ATOM 1356 N N . ASP A 1 9 ? 5.385 2.944 0.581 1.00 0.00 9 ASP A N 4
ATOM 1357 C CA . ASP A 1 9 ? 5.185 2.401 1.909 1.00 0.00 9 ASP A CA 4
ATOM 1358 C C . ASP A 1 9 ? 4.735 0.951 1.780 1.00 0.00 9 ASP A C 4
ATOM 1359 O O . ASP A 1 9 ? 5.377 0.024 2.285 1.00 0.00 9 ASP A O 4
ATOM 1367 N N . CYS A 1 10 ? 3.644 0.737 1.035 1.00 0.00 10 CYS A N 4
ATOM 1368 C CA . CYS A 1 10 ? 3.179 -0.622 0.849 1.00 0.00 10 CYS A CA 4
ATOM 1369 C C . CYS A 1 10 ? 4.233 -1.494 0.180 1.00 0.00 10 CYS A C 4
ATOM 1370 O O . CYS A 1 10 ? 4.260 -2.681 0.453 1.00 0.00 10 CYS A O 4
ATOM 1376 N N . GLN A 1 11 ? 5.069 -0.966 -0.718 1.00 0.00 11 GLN A N 4
ATOM 1377 C CA . GLN A 1 11 ? 6.082 -1.781 -1.391 1.00 0.00 11 GLN A CA 4
ATOM 1378 C C . GLN A 1 11 ? 7.048 -2.414 -0.383 1.00 0.00 11 GLN A C 4
ATOM 1379 O O . GLN A 1 11 ? 7.635 -3.455 -0.663 1.00 0.00 11 GLN A O 4
ATOM 1391 N N . GLN A 1 12 ? 7.226 -1.790 0.786 1.00 0.00 12 GLN A N 4
ATOM 1392 C CA . GLN A 1 12 ? 8.002 -2.377 1.868 1.00 0.00 12 GLN A CA 4
ATOM 1393 C C . GLN A 1 12 ? 7.152 -3.424 2.595 1.00 0.00 12 GLN A C 4
ATOM 1394 O O . GLN A 1 12 ? 7.641 -4.498 2.933 1.00 0.00 12 GLN A O 4
ATOM 1406 N N . TYR A 1 13 ? 5.876 -3.110 2.840 1.00 0.00 13 TYR A N 4
ATOM 1407 C CA . TYR A 1 13 ? 4.960 -3.988 3.570 1.00 0.00 13 TYR A CA 4
ATOM 1408 C C . TYR A 1 13 ? 4.659 -5.308 2.844 1.00 0.00 13 TYR A C 4
ATOM 1409 O O . TYR A 1 13 ? 4.524 -6.358 3.470 1.00 0.00 13 TYR A O 4
ATOM 1426 N N . CYS A 1 14 ? 4.474 -5.223 1.528 1.00 0.00 14 CYS A N 4
ATOM 1427 C CA . CYS A 1 14 ? 3.889 -6.226 0.648 1.00 0.00 14 CYS A CA 4
ATOM 1428 C C . CYS A 1 14 ? 4.728 -6.316 -0.619 1.00 0.00 14 CYS A C 4
ATOM 1429 O O . CYS A 1 14 ? 5.132 -5.294 -1.166 1.00 0.00 14 CYS A O 4
ATOM 1435 N N . LEU A 1 15 ? 4.944 -7.535 -1.119 1.00 0.00 15 LEU A N 4
ATOM 1436 C CA . LEU A 1 15 ? 5.639 -7.758 -2.379 1.00 0.00 15 LEU A CA 4
ATOM 1437 C C . LEU A 1 15 ? 4.853 -7.100 -3.520 1.00 0.00 15 LEU A C 4
ATOM 1438 O O . LEU A 1 15 ? 5.429 -6.389 -4.337 1.00 0.00 15 LEU A O 4
ATOM 1453 N N . THR A 1 16 ? 3.533 -7.330 -3.574 1.00 0.00 16 THR A N 4
ATOM 1454 C CA . THR A 1 16 ? 2.662 -6.790 -4.613 1.00 0.00 16 THR A CA 4
ATOM 1455 C C . THR A 1 16 ? 1.495 -6.010 -3.998 1.00 0.00 16 THR A C 4
ATOM 1456 O O . THR A 1 16 ? 0.402 -6.566 -3.814 1.00 0.00 16 THR A O 4
ATOM 1467 N N . PRO A 1 17 ? 1.702 -4.727 -3.669 1.00 0.00 17 PRO A N 4
ATOM 1468 C CA . PRO A 1 17 ? 0.629 -3.874 -3.242 1.00 0.00 17 PRO A CA 4
ATOM 1469 C C . PRO A 1 17 ? -0.354 -3.542 -4.364 1.00 0.00 17 PRO A C 4
ATOM 1470 O O . PRO A 1 17 ? -0.049 -3.695 -5.545 1.00 0.00 17 PRO A O 4
ATOM 1478 N N . ASP A 1 18 ? -1.546 -3.096 -3.969 1.00 0.00 18 ASP A N 4
ATOM 1479 C CA . ASP A 1 18 ? -2.588 -2.604 -4.849 1.00 0.00 18 ASP A CA 4
ATOM 1480 C C . ASP A 1 18 ? -2.434 -1.092 -4.937 1.00 0.00 18 ASP A C 4
ATOM 1481 O O . ASP A 1 18 ? -2.171 -0.560 -6.015 1.00 0.00 18 ASP A O 4
ATOM 1489 N N . ARG A 1 19 ? -2.584 -0.406 -3.796 1.00 0.00 19 ARG A N 4
ATOM 1490 C CA . ARG A 1 19 ? -2.477 1.031 -3.708 1.00 0.00 19 ARG A CA 4
ATOM 1491 C C . ARG A 1 19 ? -2.172 1.446 -2.272 1.00 0.00 19 ARG A C 4
ATOM 1492 O O . ARG A 1 19 ? -2.602 0.788 -1.332 1.00 0.00 19 ARG A O 4
ATOM 1510 N N . CYS A 1 20 ? -1.542 2.609 -2.113 1.00 0.00 20 CYS A N 4
ATOM 1511 C CA . CYS A 1 20 ? -1.730 3.417 -0.915 1.00 0.00 20 CYS A CA 4
ATOM 1512 C C . CYS A 1 20 ? -2.934 4.306 -1.207 1.00 0.00 20 CYS A C 4
ATOM 1513 O O . CYS A 1 20 ? -2.883 5.106 -2.139 1.00 0.00 20 CYS A O 4
ATOM 1519 N N . SER A 1 21 ? -4.061 4.090 -0.528 1.00 0.00 21 SER A N 4
ATOM 1520 C CA . SER A 1 21 ? -5.331 4.702 -0.868 1.00 0.00 21 SER A CA 4
ATOM 1521 C C . SER A 1 21 ? -6.278 4.584 0.321 1.00 0.00 21 SER A C 4
ATOM 1522 O O . SER A 1 21 ? -6.127 3.679 1.134 1.00 0.00 21 SER A O 4
ATOM 1529 N N . TYR A 1 22 ? -7.240 5.505 0.434 1.00 0.00 22 TYR A N 4
ATOM 1530 C CA . TYR A 1 22 ? -8.216 5.520 1.522 1.00 0.00 22 TYR A CA 4
ATOM 1531 C C . TYR A 1 22 ? -7.529 5.427 2.896 1.00 0.00 22 TYR A C 4
ATOM 1532 O O . TYR A 1 22 ? -8.009 4.759 3.806 1.00 0.00 22 TYR A O 4
ATOM 1549 N N . GLY A 1 23 ? -6.374 6.089 3.024 1.00 0.00 23 GLY A N 4
ATOM 1550 C CA . GLY A 1 23 ? -5.538 6.047 4.215 1.00 0.00 23 GLY A CA 4
ATOM 1551 C C . GLY A 1 23 ? -5.186 4.620 4.644 1.00 0.00 23 GLY A C 4
ATOM 1552 O O . GLY A 1 23 ? -5.182 4.311 5.835 1.00 0.00 23 GLY A O 4
ATOM 1556 N N . THR A 1 24 ? -4.890 3.736 3.691 1.00 0.00 24 THR A N 4
ATOM 1557 C CA . THR A 1 24 ? -4.542 2.345 3.940 1.00 0.00 24 THR A CA 4
ATOM 1558 C C . THR A 1 24 ? -3.644 1.877 2.798 1.00 0.00 24 THR A C 4
ATOM 1559 O O . THR A 1 24 ? -3.794 2.344 1.671 1.00 0.00 24 THR A O 4
ATOM 1570 N N . CYS A 1 25 ? -2.693 0.979 3.078 1.00 0.00 25 CYS A N 4
ATOM 1571 C CA . CYS A 1 25 ? -1.880 0.360 2.038 1.00 0.00 25 CYS A CA 4
ATOM 1572 C C . CYS A 1 25 ? -2.531 -0.976 1.659 1.00 0.00 25 CYS A C 4
ATOM 1573 O O . CYS A 1 25 ? -2.374 -2.003 2.312 1.00 0.00 25 CYS A O 4
ATOM 1579 N N . TYR A 1 26 ? -3.381 -0.912 0.633 1.00 0.00 26 TYR A N 4
ATOM 1580 C CA . TYR A 1 26 ? -4.085 -2.038 0.044 1.00 0.00 26 TYR A CA 4
ATOM 1581 C C . TYR A 1 26 ? -3.050 -2.925 -0.636 1.00 0.00 26 TYR A C 4
ATOM 1582 O O . TYR A 1 26 ? -2.233 -2.380 -1.383 1.00 0.00 26 TYR A O 4
ATOM 1599 N N . CYS A 1 27 ? -3.113 -4.254 -0.452 1.00 0.00 27 CYS A N 4
ATOM 1600 C CA . CYS A 1 27 ? -2.276 -5.198 -1.183 1.00 0.00 27 CYS A CA 4
ATOM 1601 C C . CYS A 1 27 ? -3.078 -6.029 -2.175 1.00 0.00 27 CYS A C 4
ATOM 1602 O O . CYS A 1 27 ? -4.242 -6.330 -1.927 1.00 0.00 27 CYS A O 4
ATOM 1608 N N . LYS A 1 28 ? -2.470 -6.346 -3.325 1.00 0.00 28 LYS A N 4
ATOM 1609 C CA . LYS A 1 28 ? -3.201 -6.815 -4.499 1.00 0.00 28 LYS A CA 4
ATOM 1610 C C . LYS A 1 28 ? -3.487 -8.307 -4.373 1.00 0.00 28 LYS A C 4
ATOM 1611 O O . LYS A 1 28 ? -4.633 -8.741 -4.445 1.00 0.00 28 LYS A O 4
ATOM 1626 N N . THR A 1 29 ? -2.426 -9.092 -4.195 1.00 0.00 29 THR A N 4
ATOM 1627 C CA . THR A 1 29 ? -2.521 -10.533 -4.007 1.00 0.00 29 THR A CA 4
ATOM 1628 C C . THR A 1 29 ? -1.296 -11.029 -3.230 1.00 0.00 29 THR A C 4
ATOM 1629 O O . THR A 1 29 ? -0.853 -12.167 -3.373 1.00 0.00 29 THR A O 4
ATOM 1640 N N . THR A 1 30 ? -0.750 -10.177 -2.355 1.00 0.00 30 THR A N 4
ATOM 1641 C CA . THR A 1 30 ? 0.337 -10.574 -1.472 1.00 0.00 30 THR A CA 4
ATOM 1642 C C . THR A 1 30 ? -0.250 -11.430 -0.341 1.00 0.00 30 THR A C 4
ATOM 1643 O O . THR A 1 30 ? -0.387 -10.976 0.791 1.00 0.00 30 THR A O 4
ATOM 1670 N N . THR A 1 2 ? -1.041 7.883 7.051 1.00 0.00 2 THR A N 5
ATOM 1671 C CA . THR A 1 2 ? -1.815 7.033 7.951 1.00 0.00 2 THR A CA 5
ATOM 1672 C C . THR A 1 2 ? -0.957 5.795 8.224 1.00 0.00 2 THR A C 5
ATOM 1673 O O . THR A 1 2 ? 0.152 5.930 8.733 1.00 0.00 2 THR A O 5
ATOM 1684 N N . GLN A 1 3 ? -1.406 4.606 7.817 1.00 0.00 3 GLN A N 5
ATOM 1685 C CA . GLN A 1 3 ? -0.524 3.446 7.694 1.00 0.00 3 GLN A CA 5
ATOM 1686 C C . GLN A 1 3 ? 0.686 3.798 6.824 1.00 0.00 3 GLN A C 5
ATOM 1687 O O . GLN A 1 3 ? 1.805 3.374 7.092 1.00 0.00 3 GLN A O 5
ATOM 1699 N N . CYS A 1 4 ? 0.413 4.533 5.746 1.00 0.00 4 CYS A N 5
ATOM 1700 C CA . CYS A 1 4 ? 1.348 4.916 4.707 1.00 0.00 4 CYS A CA 5
ATOM 1701 C C . CYS A 1 4 ? 1.070 6.352 4.307 1.00 0.00 4 CYS A C 5
ATOM 1702 O O . CYS A 1 4 ? 0.002 6.892 4.606 1.00 0.00 4 CYS A O 5
ATOM 1708 N N . GLN A 1 5 ? 2.038 6.943 3.613 1.00 0.00 5 GLN A N 5
ATOM 1709 C CA . GLN A 1 5 ? 1.938 8.222 2.935 1.00 0.00 5 GLN A CA 5
ATOM 1710 C C . GLN A 1 5 ? 1.734 7.990 1.438 1.00 0.00 5 GLN A C 5
ATOM 1711 O O . GLN A 1 5 ? 1.008 8.741 0.790 1.00 0.00 5 GLN A O 5
ATOM 1723 N N . SER A 1 6 ? 2.383 6.968 0.872 1.00 0.00 6 SER A N 5
ATOM 1724 C CA . SER A 1 6 ? 2.258 6.640 -0.540 1.00 0.00 6 SER A CA 5
ATOM 1725 C C . SER A 1 6 ? 2.544 5.175 -0.777 1.00 0.00 6 SER A C 5
ATOM 1726 O O . SER A 1 6 ? 2.964 4.444 0.109 1.00 0.00 6 SER A O 5
ATOM 1733 N N . VAL A 1 7 ? 2.312 4.745 -2.011 1.00 0.00 7 VAL A N 5
ATOM 1734 C CA . VAL A 1 7 ? 2.461 3.362 -2.403 1.00 0.00 7 VAL A CA 5
ATOM 1735 C C . VAL A 1 7 ? 3.831 2.799 -1.996 1.00 0.00 7 VAL A C 5
ATOM 1736 O O . VAL A 1 7 ? 3.926 1.646 -1.589 1.00 0.00 7 VAL A O 5
ATOM 1749 N N . ARG A 1 8 ? 4.872 3.633 -2.054 1.00 0.00 8 ARG A N 5
ATOM 1750 C CA . ARG A 1 8 ? 6.235 3.313 -1.648 1.00 0.00 8 ARG A CA 5
ATOM 1751 C C . ARG A 1 8 ? 6.310 2.712 -0.240 1.00 0.00 8 ARG A C 5
ATOM 1752 O O . ARG A 1 8 ? 7.043 1.747 -0.029 1.00 0.00 8 ARG A O 5
ATOM 1770 N N . ASP A 1 9 ? 5.538 3.241 0.713 1.00 0.00 9 ASP A N 5
ATOM 1771 C CA . ASP A 1 9 ? 5.424 2.682 2.046 1.00 0.00 9 ASP A CA 5
ATOM 1772 C C . ASP A 1 9 ? 4.984 1.224 1.916 1.00 0.00 9 ASP A C 5
ATOM 1773 O O . ASP A 1 9 ? 5.631 0.297 2.415 1.00 0.00 9 ASP A O 5
ATOM 1781 N N . CYS A 1 10 ? 3.891 1.007 1.175 1.00 0.00 10 CYS A N 5
ATOM 1782 C CA . CYS A 1 10 ? 3.457 -0.355 0.960 1.00 0.00 10 CYS A CA 5
ATOM 1783 C C . CYS A 1 10 ? 4.503 -1.169 0.206 1.00 0.00 10 CYS A C 5
ATOM 1784 O O . CYS A 1 10 ? 4.571 -2.363 0.426 1.00 0.00 10 CYS A O 5
ATOM 1790 N N . GLN A 1 11 ? 5.282 -0.584 -0.713 1.00 0.00 11 GLN A N 5
ATOM 1791 C CA . GLN A 1 11 ? 6.278 -1.352 -1.461 1.00 0.00 11 GLN A CA 5
ATOM 1792 C C . GLN A 1 11 ? 7.299 -1.991 -0.511 1.00 0.00 11 GLN A C 5
ATOM 1793 O O . GLN A 1 11 ? 7.863 -3.036 -0.824 1.00 0.00 11 GLN A O 5
ATOM 1805 N N . GLN A 1 12 ? 7.542 -1.375 0.650 1.00 0.00 12 GLN A N 5
ATOM 1806 C CA . GLN A 1 12 ? 8.338 -2.003 1.695 1.00 0.00 12 GLN A CA 5
ATOM 1807 C C . GLN A 1 12 ? 7.534 -3.123 2.366 1.00 0.00 12 GLN A C 5
ATOM 1808 O O . GLN A 1 12 ? 8.057 -4.208 2.606 1.00 0.00 12 GLN A O 5
ATOM 1820 N N . TYR A 1 13 ? 6.265 -2.857 2.683 1.00 0.00 13 TYR A N 5
ATOM 1821 C CA . TYR A 1 13 ? 5.397 -3.804 3.390 1.00 0.00 13 TYR A CA 5
ATOM 1822 C C . TYR A 1 13 ? 5.107 -5.093 2.605 1.00 0.00 13 TYR A C 5
ATOM 1823 O O . TYR A 1 13 ? 4.963 -6.169 3.181 1.00 0.00 13 TYR A O 5
ATOM 1840 N N . CYS A 1 14 ? 4.942 -4.952 1.291 1.00 0.00 14 CYS A N 5
ATOM 1841 C CA . CYS A 1 14 ? 4.357 -5.904 0.355 1.00 0.00 14 CYS A CA 5
ATOM 1842 C C . CYS A 1 14 ? 5.154 -5.844 -0.939 1.00 0.00 14 CYS A C 5
ATOM 1843 O O . CYS A 1 14 ? 5.472 -4.758 -1.414 1.00 0.00 14 CYS A O 5
ATOM 1849 N N . LEU A 1 15 ? 5.425 -6.999 -1.552 1.00 0.00 15 LEU A N 5
ATOM 1850 C CA . LEU A 1 15 ? 6.126 -7.042 -2.829 1.00 0.00 15 LEU A CA 5
ATOM 1851 C C . LEU A 1 15 ? 5.286 -6.347 -3.910 1.00 0.00 15 LEU A C 5
ATOM 1852 O O . LEU A 1 15 ? 5.811 -5.559 -4.691 1.00 0.00 15 LEU A O 5
ATOM 1867 N N . THR A 1 16 ? 3.976 -6.634 -3.951 1.00 0.00 16 THR A N 5
ATOM 1868 C CA . THR A 1 16 ? 3.056 -6.065 -4.939 1.00 0.00 16 THR A CA 5
ATOM 1869 C C . THR A 1 16 ? 1.835 -5.411 -4.275 1.00 0.00 16 THR A C 5
ATOM 1870 O O . THR A 1 16 ? 0.750 -6.001 -4.229 1.00 0.00 16 THR A O 5
ATOM 1881 N N . PRO A 1 17 ? 1.981 -4.181 -3.766 1.00 0.00 17 PRO A N 5
ATOM 1882 C CA . PRO A 1 17 ? 0.871 -3.431 -3.254 1.00 0.00 17 PRO A CA 5
ATOM 1883 C C . PRO A 1 17 ? -0.154 -3.095 -4.335 1.00 0.00 17 PRO A C 5
ATOM 1884 O O . PRO A 1 17 ? 0.141 -3.113 -5.530 1.00 0.00 17 PRO A O 5
ATOM 1892 N N . ASP A 1 18 ? -1.373 -2.808 -3.888 1.00 0.00 18 ASP A N 5
ATOM 1893 C CA . ASP A 1 18 ? -2.468 -2.299 -4.684 1.00 0.00 18 ASP A CA 5
ATOM 1894 C C . ASP A 1 18 ? -2.324 -0.784 -4.686 1.00 0.00 18 ASP A C 5
ATOM 1895 O O . ASP A 1 18 ? -2.130 -0.168 -5.730 1.00 0.00 18 ASP A O 5
ATOM 1903 N N . ARG A 1 19 ? -2.401 -0.182 -3.492 1.00 0.00 19 ARG A N 5
ATOM 1904 C CA . ARG A 1 19 ? -2.347 1.257 -3.328 1.00 0.00 19 ARG A CA 5
ATOM 1905 C C . ARG A 1 19 ? -2.026 1.582 -1.878 1.00 0.00 19 ARG A C 5
ATOM 1906 O O . ARG A 1 19 ? -2.447 0.864 -0.977 1.00 0.00 19 ARG A O 5
ATOM 1924 N N . CYS A 1 20 ? -1.410 2.743 -1.659 1.00 0.00 20 CYS A N 5
ATOM 1925 C CA . CYS A 1 20 ? -1.677 3.501 -0.447 1.00 0.00 20 CYS A CA 5
ATOM 1926 C C . CYS A 1 20 ? -2.940 4.305 -0.739 1.00 0.00 20 CYS A C 5
ATOM 1927 O O . CYS A 1 20 ? -2.941 5.132 -1.650 1.00 0.00 20 CYS A O 5
ATOM 1933 N N . SER A 1 21 ? -4.057 3.986 -0.087 1.00 0.00 21 SER A N 5
ATOM 1934 C CA . SER A 1 21 ? -5.358 4.551 -0.386 1.00 0.00 21 SER A CA 5
ATOM 1935 C C . SER A 1 21 ? -6.252 4.363 0.834 1.00 0.00 21 SER A C 5
ATOM 1936 O O . SER A 1 21 ? -6.008 3.463 1.627 1.00 0.00 21 SER A O 5
ATOM 1943 N N . TYR A 1 22 ? -7.256 5.227 1.015 1.00 0.00 22 TYR A N 5
ATOM 1944 C CA . TYR A 1 22 ? -8.156 5.178 2.167 1.00 0.00 22 TYR A CA 5
ATOM 1945 C C . TYR A 1 22 ? -7.374 5.115 3.491 1.00 0.00 22 TYR A C 5
ATOM 1946 O O . TYR A 1 22 ? -7.748 4.411 4.423 1.00 0.00 22 TYR A O 5
ATOM 1963 N N . GLY A 1 23 ? -6.252 5.843 3.554 1.00 0.00 23 GLY A N 5
ATOM 1964 C CA . GLY A 1 23 ? -5.334 5.814 4.684 1.00 0.00 23 GLY A CA 5
ATOM 1965 C C . GLY A 1 23 ? -4.915 4.388 5.054 1.00 0.00 23 GLY A C 5
ATOM 1966 O O . GLY A 1 23 ? -4.856 4.037 6.232 1.00 0.00 23 GLY A O 5
ATOM 1970 N N . THR A 1 24 ? -4.637 3.544 4.062 1.00 0.00 24 THR A N 5
ATOM 1971 C CA . THR A 1 24 ? -4.339 2.134 4.251 1.00 0.00 24 THR A CA 5
ATOM 1972 C C . THR A 1 24 ? -3.450 1.669 3.100 1.00 0.00 24 THR A C 5
ATOM 1973 O O . THR A 1 24 ? -3.652 2.088 1.962 1.00 0.00 24 THR A O 5
ATOM 1984 N N . CYS A 1 25 ? -2.445 0.835 3.387 1.00 0.00 25 CYS A N 5
ATOM 1985 C CA . CYS A 1 25 ? -1.588 0.271 2.350 1.00 0.00 25 CYS A CA 5
ATOM 1986 C C . CYS A 1 25 ? -2.176 -1.081 1.921 1.00 0.00 25 CYS A C 5
ATOM 1987 O O . CYS A 1 25 ? -1.957 -2.127 2.525 1.00 0.00 25 CYS A O 5
ATOM 1993 N N . TYR A 1 26 ? -3.038 -1.015 0.906 1.00 0.00 26 TYR A N 5
ATOM 1994 C CA . TYR A 1 26 ? -3.718 -2.141 0.291 1.00 0.00 26 TYR A CA 5
ATOM 1995 C C . TYR A 1 26 ? -2.714 -2.934 -0.537 1.00 0.00 26 TYR A C 5
ATOM 1996 O O . TYR A 1 26 ? -1.909 -2.307 -1.230 1.00 0.00 26 TYR A O 5
ATOM 2013 N N . CYS A 1 27 ? -2.780 -4.276 -0.513 1.00 0.00 27 CYS A N 5
ATOM 2014 C CA . CYS A 1 27 ? -1.911 -5.144 -1.299 1.00 0.00 27 CYS A CA 5
ATOM 2015 C C . CYS A 1 27 ? -2.691 -6.140 -2.140 1.00 0.00 27 CYS A C 5
ATOM 2016 O O . CYS A 1 27 ? -3.755 -6.596 -1.727 1.00 0.00 27 CYS A O 5
ATOM 2022 N N . LYS A 1 28 ? -2.143 -6.526 -3.300 1.00 0.00 28 LYS A N 5
ATOM 2023 C CA . LYS A 1 28 ? -2.798 -7.472 -4.197 1.00 0.00 28 LYS A CA 5
ATOM 2024 C C . LYS A 1 28 ? -2.552 -8.915 -3.732 1.00 0.00 28 LYS A C 5
ATOM 2025 O O . LYS A 1 28 ? -2.326 -9.811 -4.544 1.00 0.00 28 LYS A O 5
ATOM 2040 N N . THR A 1 29 ? -2.595 -9.157 -2.423 1.00 0.00 29 THR A N 5
ATOM 2041 C CA . THR A 1 29 ? -2.314 -10.448 -1.825 1.00 0.00 29 THR A CA 5
ATOM 2042 C C . THR A 1 29 ? -3.568 -11.314 -1.936 1.00 0.00 29 THR A C 5
ATOM 2043 O O . THR A 1 29 ? -4.238 -11.570 -0.938 1.00 0.00 29 THR A O 5
ATOM 2054 N N . THR A 1 30 ? -3.900 -11.725 -3.159 1.00 0.00 30 THR A N 5
ATOM 2055 C CA . THR A 1 30 ? -5.042 -12.568 -3.469 1.00 0.00 30 THR A CA 5
ATOM 2056 C C . THR A 1 30 ? -4.850 -13.129 -4.882 1.00 0.00 30 THR A C 5
ATOM 2057 O O . THR A 1 30 ? -3.786 -12.969 -5.475 1.00 0.00 30 THR A O 5
ATOM 2084 N N . THR A 1 2 ? -2.480 7.204 8.832 1.00 0.00 2 THR A N 6
ATOM 2085 C CA . THR A 1 2 ? -1.776 6.832 7.616 1.00 0.00 2 THR A CA 6
ATOM 2086 C C . THR A 1 2 ? -0.832 5.668 7.921 1.00 0.00 2 THR A C 6
ATOM 2087 O O . THR A 1 2 ? 0.244 5.895 8.473 1.00 0.00 2 THR A O 6
ATOM 2098 N N . GLN A 1 3 ? -1.198 4.446 7.526 1.00 0.00 3 GLN A N 6
ATOM 2099 C CA . GLN A 1 3 ? -0.249 3.342 7.433 1.00 0.00 3 GLN A CA 6
ATOM 2100 C C . GLN A 1 3 ? 0.889 3.712 6.482 1.00 0.00 3 GLN A C 6
ATOM 2101 O O . GLN A 1 3 ? 2.034 3.309 6.675 1.00 0.00 3 GLN A O 6
ATOM 2113 N N . CYS A 1 4 ? 0.528 4.425 5.412 1.00 0.00 4 CYS A N 6
ATOM 2114 C CA . CYS A 1 4 ? 1.387 4.770 4.299 1.00 0.00 4 CYS A CA 6
ATOM 2115 C C . CYS A 1 4 ? 1.108 6.199 3.880 1.00 0.00 4 CYS A C 6
ATOM 2116 O O . CYS A 1 4 ? 0.001 6.706 4.072 1.00 0.00 4 CYS A O 6
ATOM 2122 N N . GLN A 1 5 ? 2.122 6.820 3.287 1.00 0.00 5 GLN A N 6
ATOM 2123 C CA . GLN A 1 5 ? 2.053 8.119 2.648 1.00 0.00 5 GLN A CA 6
ATOM 2124 C C . GLN A 1 5 ? 1.903 7.927 1.137 1.00 0.00 5 GLN A C 6
ATOM 2125 O O . GLN A 1 5 ? 1.281 8.752 0.472 1.00 0.00 5 GLN A O 6
ATOM 2137 N N . SER A 1 6 ? 2.474 6.854 0.577 1.00 0.00 6 SER A N 6
ATOM 2138 C CA . SER A 1 6 ? 2.373 6.572 -0.844 1.00 0.00 6 SER A CA 6
ATOM 2139 C C . SER A 1 6 ? 2.608 5.105 -1.108 1.00 0.00 6 SER A C 6
ATOM 2140 O O . SER A 1 6 ? 2.957 4.332 -0.226 1.00 0.00 6 SER A O 6
ATOM 2147 N N . VAL A 1 7 ? 2.424 4.728 -2.366 1.00 0.00 7 VAL A N 6
ATOM 2148 C CA . VAL A 1 7 ? 2.583 3.365 -2.812 1.00 0.00 7 VAL A CA 6
ATOM 2149 C C . VAL A 1 7 ? 3.939 2.785 -2.374 1.00 0.00 7 VAL A C 6
ATOM 2150 O O . VAL A 1 7 ? 4.005 1.619 -1.999 1.00 0.00 7 VAL A O 6
ATOM 2163 N N . ARG A 1 8 ? 4.985 3.620 -2.349 1.00 0.00 8 ARG A N 6
ATOM 2164 C CA . ARG A 1 8 ? 6.314 3.321 -1.818 1.00 0.00 8 ARG A CA 6
ATOM 2165 C C . ARG A 1 8 ? 6.259 2.545 -0.496 1.00 0.00 8 ARG A C 6
ATOM 2166 O O . ARG A 1 8 ? 6.929 1.527 -0.327 1.00 0.00 8 ARG A O 6
ATOM 2184 N N . ASP A 1 9 ? 5.466 3.043 0.454 1.00 0.00 9 ASP A N 6
ATOM 2185 C CA . ASP A 1 9 ? 5.296 2.449 1.762 1.00 0.00 9 ASP A CA 6
ATOM 2186 C C . ASP A 1 9 ? 4.789 1.022 1.583 1.00 0.00 9 ASP A C 6
ATOM 2187 O O . ASP A 1 9 ? 5.378 0.069 2.099 1.00 0.00 9 ASP A O 6
ATOM 2195 N N . CYS A 1 10 ? 3.718 0.854 0.797 1.00 0.00 10 CYS A N 6
ATOM 2196 C CA . CYS A 1 10 ? 3.257 -0.496 0.530 1.00 0.00 10 CYS A CA 6
ATOM 2197 C C . CYS A 1 10 ? 4.336 -1.316 -0.170 1.00 0.00 10 CYS A C 6
ATOM 2198 O O . CYS A 1 10 ? 4.452 -2.495 0.121 1.00 0.00 10 CYS A O 6
ATOM 2204 N N . GLN A 1 11 ? 5.106 -0.740 -1.102 1.00 0.00 11 GLN A N 6
ATOM 2205 C CA . GLN A 1 11 ? 6.142 -1.483 -1.819 1.00 0.00 11 GLN A CA 6
ATOM 2206 C C . GLN A 1 11 ? 7.145 -2.071 -0.827 1.00 0.00 11 GLN A C 6
ATOM 2207 O O . GLN A 1 11 ? 7.608 -3.194 -0.999 1.00 0.00 11 GLN A O 6
ATOM 2219 N N . GLN A 1 12 ? 7.477 -1.323 0.230 1.00 0.00 12 GLN A N 6
ATOM 2220 C CA . GLN A 1 12 ? 8.303 -1.861 1.302 1.00 0.00 12 GLN A CA 6
ATOM 2221 C C . GLN A 1 12 ? 7.624 -3.074 1.951 1.00 0.00 12 GLN A C 6
ATOM 2222 O O . GLN A 1 12 ? 8.283 -4.074 2.232 1.00 0.00 12 GLN A O 6
ATOM 2234 N N . TYR A 1 13 ? 6.314 -2.986 2.201 1.00 0.00 13 TYR A N 6
ATOM 2235 C CA . TYR A 1 13 ? 5.557 -4.039 2.879 1.00 0.00 13 TYR A CA 6
ATOM 2236 C C . TYR A 1 13 ? 5.150 -5.225 1.979 1.00 0.00 13 TYR A C 6
ATOM 2237 O O . TYR A 1 13 ? 4.850 -6.299 2.499 1.00 0.00 13 TYR A O 6
ATOM 2254 N N . CYS A 1 14 ? 5.086 -5.051 0.656 1.00 0.00 14 CYS A N 6
ATOM 2255 C CA . CYS A 1 14 ? 4.440 -5.961 -0.290 1.00 0.00 14 CYS A CA 6
ATOM 2256 C C . CYS A 1 14 ? 5.154 -5.879 -1.630 1.00 0.00 14 CYS A C 6
ATOM 2257 O O . CYS A 1 14 ? 5.408 -4.786 -2.124 1.00 0.00 14 CYS A O 6
ATOM 2263 N N . LEU A 1 15 ? 5.417 -7.025 -2.261 1.00 0.00 15 LEU A N 6
ATOM 2264 C CA . LEU A 1 15 ? 6.046 -7.058 -3.575 1.00 0.00 15 LEU A CA 6
ATOM 2265 C C . LEU A 1 15 ? 5.150 -6.388 -4.623 1.00 0.00 15 LEU A C 6
ATOM 2266 O O . LEU A 1 15 ? 5.653 -5.657 -5.472 1.00 0.00 15 LEU A O 6
ATOM 2281 N N . THR A 1 16 ? 3.835 -6.645 -4.579 1.00 0.00 16 THR A N 6
ATOM 2282 C CA . THR A 1 16 ? 2.883 -6.108 -5.552 1.00 0.00 16 THR A CA 6
ATOM 2283 C C . THR A 1 16 ? 1.694 -5.417 -4.869 1.00 0.00 16 THR A C 6
ATOM 2284 O O . THR A 1 16 ? 0.608 -5.995 -4.762 1.00 0.00 16 THR A O 6
ATOM 2295 N N . PRO A 1 17 ? 1.869 -4.178 -4.392 1.00 0.00 17 PRO A N 6
ATOM 2296 C CA . PRO A 1 17 ? 0.778 -3.454 -3.809 1.00 0.00 17 PRO A CA 6
ATOM 2297 C C . PRO A 1 17 ? -0.340 -3.139 -4.802 1.00 0.00 17 PRO A C 6
ATOM 2298 O O . PRO A 1 17 ? -0.118 -3.039 -6.006 1.00 0.00 17 PRO A O 6
ATOM 2306 N N . ASP A 1 18 ? -1.549 -2.995 -4.264 1.00 0.00 18 ASP A N 6
ATOM 2307 C CA . ASP A 1 18 ? -2.717 -2.489 -4.953 1.00 0.00 18 ASP A CA 6
ATOM 2308 C C . ASP A 1 18 ? -2.568 -0.970 -4.991 1.00 0.00 18 ASP A C 6
ATOM 2309 O O . ASP A 1 18 ? -2.509 -0.367 -6.059 1.00 0.00 18 ASP A O 6
ATOM 2317 N N . ARG A 1 19 ? -2.506 -0.352 -3.805 1.00 0.00 19 ARG A N 6
ATOM 2318 C CA . ARG A 1 19 ? -2.412 1.088 -3.650 1.00 0.00 19 ARG A CA 6
ATOM 2319 C C . ARG A 1 19 ? -1.923 1.393 -2.239 1.00 0.00 19 ARG A C 6
ATOM 2320 O O . ARG A 1 19 ? -2.123 0.592 -1.332 1.00 0.00 19 ARG A O 6
ATOM 2338 N N . CYS A 1 20 ? -1.404 2.604 -2.036 1.00 0.00 20 CYS A N 6
ATOM 2339 C CA . CYS A 1 20 ? -1.627 3.303 -0.781 1.00 0.00 20 CYS A CA 6
ATOM 2340 C C . CYS A 1 20 ? -2.917 4.090 -0.984 1.00 0.00 20 CYS A C 6
ATOM 2341 O O . CYS A 1 20 ? -3.005 4.867 -1.936 1.00 0.00 20 CYS A O 6
ATOM 2347 N N . SER A 1 21 ? -3.964 3.818 -0.208 1.00 0.00 21 SER A N 6
ATOM 2348 C CA . SER A 1 21 ? -5.282 4.379 -0.433 1.00 0.00 21 SER A CA 6
ATOM 2349 C C . SER A 1 21 ? -6.078 4.314 0.867 1.00 0.00 21 SER A C 6
ATOM 2350 O O . SER A 1 21 ? -5.888 3.385 1.641 1.00 0.00 21 SER A O 6
ATOM 2357 N N . TYR A 1 22 ? -6.932 5.307 1.138 1.00 0.00 22 TYR A N 6
ATOM 2358 C CA . TYR A 1 22 ? -7.655 5.428 2.406 1.00 0.00 22 TYR A CA 6
ATOM 2359 C C . TYR A 1 22 ? -6.706 5.283 3.606 1.00 0.00 22 TYR A C 6
ATOM 2360 O O . TYR A 1 22 ? -6.999 4.563 4.558 1.00 0.00 22 TYR A O 6
ATOM 2377 N N . GLY A 1 23 ? -5.538 5.934 3.535 1.00 0.00 23 GLY A N 6
ATOM 2378 C CA . GLY A 1 23 ? -4.503 5.871 4.567 1.00 0.00 23 GLY A CA 6
ATOM 2379 C C . GLY A 1 23 ? -4.079 4.442 4.922 1.00 0.00 23 GLY A C 6
ATOM 2380 O O . GLY A 1 23 ? -3.545 4.207 6.003 1.00 0.00 23 GLY A O 6
ATOM 2384 N N . THR A 1 24 ? -4.303 3.492 4.011 1.00 0.00 24 THR A N 6
ATOM 2385 C CA . THR A 1 24 ? -4.101 2.067 4.193 1.00 0.00 24 THR A CA 6
ATOM 2386 C C . THR A 1 24 ? -3.237 1.586 3.031 1.00 0.00 24 THR A C 6
ATOM 2387 O O . THR A 1 24 ? -3.473 1.993 1.894 1.00 0.00 24 THR A O 6
ATOM 2398 N N . CYS A 1 25 ? -2.236 0.744 3.291 1.00 0.00 25 CYS A N 6
ATOM 2399 C CA . CYS A 1 25 ? -1.506 0.096 2.207 1.00 0.00 25 CYS A CA 6
ATOM 2400 C C . CYS A 1 25 ? -2.254 -1.201 1.874 1.00 0.00 25 CYS A C 6
ATOM 2401 O O . CYS A 1 25 ? -2.449 -2.064 2.726 1.00 0.00 25 CYS A O 6
ATOM 2407 N N . TYR A 1 26 ? -2.773 -1.270 0.649 1.00 0.00 26 TYR A N 6
ATOM 2408 C CA . TYR A 1 26 ? -3.558 -2.358 0.094 1.00 0.00 26 TYR A CA 6
ATOM 2409 C C . TYR A 1 26 ? -2.644 -3.151 -0.830 1.00 0.00 26 TYR A C 6
ATOM 2410 O O . TYR A 1 26 ? -1.900 -2.520 -1.584 1.00 0.00 26 TYR A O 6
ATOM 2427 N N . CYS A 1 27 ? -2.710 -4.492 -0.812 1.00 0.00 27 CYS A N 6
ATOM 2428 C CA . CYS A 1 27 ? -1.858 -5.348 -1.632 1.00 0.00 27 CYS A CA 6
ATOM 2429 C C . CYS A 1 27 ? -2.656 -6.280 -2.531 1.00 0.00 27 CYS A C 6
ATOM 2430 O O . CYS A 1 27 ? -3.650 -6.861 -2.097 1.00 0.00 27 CYS A O 6
ATOM 2436 N N . LYS A 1 28 ? -2.205 -6.457 -3.780 1.00 0.00 28 LYS A N 6
ATOM 2437 C CA . LYS A 1 28 ? -2.760 -7.442 -4.696 1.00 0.00 28 LYS A CA 6
ATOM 2438 C C . LYS A 1 28 ? -2.221 -8.808 -4.271 1.00 0.00 28 LYS A C 6
ATOM 2439 O O . LYS A 1 28 ? -1.368 -9.403 -4.927 1.00 0.00 28 LYS A O 6
ATOM 2454 N N . THR A 1 29 ? -2.685 -9.276 -3.114 1.00 0.00 29 THR A N 6
ATOM 2455 C CA . THR A 1 29 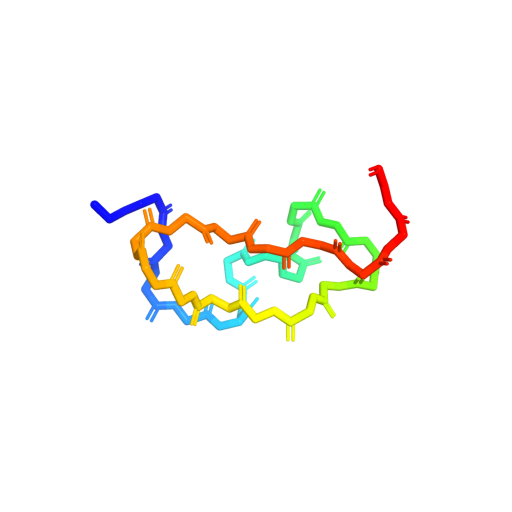? -2.251 -10.520 -2.498 1.00 0.00 29 THR A CA 6
ATOM 2456 C C . THR A 1 29 ? -3.402 -11.030 -1.629 1.00 0.00 29 THR A C 6
ATOM 2457 O O . THR A 1 29 ? -3.275 -11.178 -0.415 1.00 0.00 29 THR A O 6
ATOM 2468 N N . THR A 1 30 ? -4.554 -11.253 -2.266 1.00 0.00 30 THR A N 6
ATOM 2469 C CA . THR A 1 30 ? -5.833 -11.542 -1.635 1.00 0.00 30 THR A CA 6
ATOM 2470 C C . THR A 1 30 ? -5.876 -12.955 -1.035 1.00 0.00 30 THR A C 6
ATOM 2471 O O . THR A 1 30 ? -6.665 -13.798 -1.455 1.00 0.00 30 THR A O 6
ATOM 2498 N N . THR A 1 2 ? -0.624 7.739 6.969 1.00 0.00 2 THR A N 7
ATOM 2499 C CA . THR A 1 2 ? -1.425 6.783 7.724 1.00 0.00 2 THR A CA 7
ATOM 2500 C C . THR A 1 2 ? -0.631 5.480 7.815 1.00 0.00 2 THR A C 7
ATOM 2501 O O . THR A 1 2 ? 0.491 5.490 8.319 1.00 0.00 2 THR A O 7
ATOM 2512 N N . GLN A 1 3 ? -1.142 4.367 7.278 1.00 0.00 3 GLN A N 7
ATOM 2513 C CA . GLN A 1 3 ? -0.289 3.205 7.024 1.00 0.00 3 GLN A CA 7
ATOM 2514 C C . GLN A 1 3 ? 0.864 3.595 6.095 1.00 0.00 3 GLN A C 7
ATOM 2515 O O . GLN A 1 3 ? 1.951 3.026 6.158 1.00 0.00 3 GLN A O 7
ATOM 2527 N N . CYS A 1 4 ? 0.584 4.539 5.199 1.00 0.00 4 CYS A N 7
ATOM 2528 C CA . CYS A 1 4 ? 1.455 5.009 4.146 1.00 0.00 4 CYS A CA 7
ATOM 2529 C C . CYS A 1 4 ? 1.033 6.427 3.801 1.00 0.00 4 CYS A C 7
ATOM 2530 O O . CYS A 1 4 ? -0.019 6.893 4.246 1.00 0.00 4 CYS A O 7
ATOM 2536 N N . GLN A 1 5 ? 1.869 7.069 2.994 1.00 0.00 5 GLN A N 7
ATOM 2537 C CA . GLN A 1 5 ? 1.639 8.335 2.323 1.00 0.00 5 GLN A CA 7
ATOM 2538 C C . GLN A 1 5 ? 1.416 8.096 0.824 1.00 0.00 5 GLN A C 7
ATOM 2539 O O . GLN A 1 5 ? 0.665 8.832 0.189 1.00 0.00 5 GLN A O 7
ATOM 2551 N N . SER A 1 6 ? 2.097 7.111 0.228 1.00 0.00 6 SER A N 7
ATOM 2552 C CA . SER A 1 6 ? 2.041 6.850 -1.207 1.00 0.00 6 SER A CA 7
ATOM 2553 C C . SER A 1 6 ? 2.441 5.400 -1.475 1.00 0.00 6 SER A C 7
ATOM 2554 O O . SER A 1 6 ? 3.050 4.768 -0.622 1.00 0.00 6 SER A O 7
ATOM 2561 N N . VAL A 1 7 ? 2.101 4.840 -2.642 1.00 0.00 7 VAL A N 7
ATOM 2562 C CA . VAL A 1 7 ? 2.327 3.436 -2.955 1.00 0.00 7 VAL A CA 7
ATOM 2563 C C . VAL A 1 7 ? 3.785 3.005 -2.713 1.00 0.00 7 VAL A C 7
ATOM 2564 O O . VAL A 1 7 ? 4.047 1.882 -2.292 1.00 0.00 7 VAL A O 7
ATOM 2577 N N . ARG A 1 8 ? 4.723 3.931 -2.941 1.00 0.00 8 ARG A N 7
ATOM 2578 C CA . ARG A 1 8 ? 6.111 3.941 -2.473 1.00 0.00 8 ARG A CA 7
ATOM 2579 C C . ARG A 1 8 ? 6.306 3.163 -1.163 1.00 0.00 8 ARG A C 7
ATOM 2580 O O . ARG A 1 8 ? 7.192 2.321 -1.035 1.00 0.00 8 ARG A O 7
ATOM 2598 N N . ASP A 1 9 ? 5.481 3.485 -0.179 1.00 0.00 9 ASP A N 7
ATOM 2599 C CA . ASP A 1 9 ? 5.527 3.004 1.183 1.00 0.00 9 ASP A CA 7
ATOM 2600 C C . ASP A 1 9 ? 5.088 1.547 1.208 1.00 0.00 9 ASP A C 7
ATOM 2601 O O . ASP A 1 9 ? 5.793 0.667 1.720 1.00 0.00 9 ASP A O 7
ATOM 2609 N N . CYS A 1 10 ? 3.944 1.263 0.576 1.00 0.00 10 CYS A N 7
ATOM 2610 C CA . CYS A 1 10 ? 3.558 -0.128 0.453 1.00 0.00 10 CYS A CA 7
ATOM 2611 C C . CYS A 1 10 ? 4.627 -0.922 -0.285 1.00 0.00 10 CYS A C 7
ATOM 2612 O O . CYS A 1 10 ? 4.758 -2.103 -0.014 1.00 0.00 10 CYS A O 7
ATOM 2618 N N . GLN A 1 11 ? 5.378 -0.334 -1.226 1.00 0.00 11 GLN A N 7
ATOM 2619 C CA . GLN A 1 11 ? 6.404 -1.102 -1.928 1.00 0.00 11 GLN A CA 7
ATOM 2620 C C . GLN A 1 11 ? 7.512 -1.591 -0.977 1.00 0.00 11 GLN A C 7
ATOM 2621 O O . GLN A 1 11 ? 8.257 -2.496 -1.340 1.00 0.00 11 GLN A O 7
ATOM 2633 N N . GLN A 1 12 ? 7.617 -1.043 0.244 1.00 0.00 12 GLN A N 7
ATOM 2634 C CA . GLN A 1 12 ? 8.378 -1.696 1.306 1.00 0.00 12 GLN A CA 7
ATOM 2635 C C . GLN A 1 12 ? 7.540 -2.806 1.944 1.00 0.00 12 GLN A C 7
ATOM 2636 O O . GLN A 1 12 ? 8.025 -3.913 2.159 1.00 0.00 12 GLN A O 7
ATOM 2648 N N . TYR A 1 13 ? 6.294 -2.484 2.306 1.00 0.00 13 TYR A N 7
ATOM 2649 C CA . TYR A 1 13 ? 5.439 -3.358 3.109 1.00 0.00 13 TYR A CA 7
ATOM 2650 C C . TYR A 1 13 ? 5.114 -4.700 2.432 1.00 0.00 13 TYR A C 7
ATOM 2651 O O . TYR A 1 13 ? 4.983 -5.728 3.092 1.00 0.00 13 TYR A O 7
ATOM 2668 N N . CYS A 1 14 ? 4.912 -4.655 1.117 1.00 0.00 14 CYS A N 7
ATOM 2669 C CA . CYS A 1 14 ? 4.367 -5.704 0.263 1.00 0.00 14 CYS A CA 7
ATOM 2670 C C . CYS A 1 14 ? 5.206 -5.773 -1.003 1.00 0.00 14 CYS A C 7
ATOM 2671 O O . CYS A 1 14 ? 5.619 -4.742 -1.527 1.00 0.00 14 CYS A O 7
ATOM 2677 N N . LEU A 1 15 ? 5.410 -6.984 -1.529 1.00 0.00 15 LEU A N 7
ATOM 2678 C CA . LEU A 1 15 ? 6.099 -7.176 -2.800 1.00 0.00 15 LEU A CA 7
ATOM 2679 C C . LEU A 1 15 ? 5.285 -6.514 -3.920 1.00 0.00 15 LEU A C 7
ATOM 2680 O O . LEU A 1 15 ? 5.830 -5.754 -4.716 1.00 0.00 15 LEU A O 7
ATOM 2695 N N . THR A 1 16 ? 3.972 -6.779 -3.951 1.00 0.00 16 THR A N 7
ATOM 2696 C CA . THR A 1 16 ? 3.079 -6.300 -5.004 1.00 0.00 16 THR A CA 7
ATOM 2697 C C . THR A 1 16 ? 1.868 -5.558 -4.426 1.00 0.00 16 THR A C 7
ATOM 2698 O O . THR A 1 16 ? 0.769 -6.112 -4.346 1.00 0.00 16 THR A O 7
ATOM 2709 N N . PRO A 1 17 ? 2.038 -4.296 -4.008 1.00 0.00 17 PRO A N 7
ATOM 2710 C CA . PRO A 1 17 ? 0.940 -3.507 -3.529 1.00 0.00 17 PRO A CA 7
ATOM 2711 C C . PRO A 1 17 ? -0.100 -3.220 -4.611 1.00 0.00 17 PRO A C 7
ATOM 2712 O O . PRO A 1 17 ? 0.170 -3.311 -5.806 1.00 0.00 17 PRO A O 7
ATOM 2720 N N . ASP A 1 18 ? -1.305 -2.894 -4.153 1.00 0.00 18 ASP A N 7
ATOM 2721 C CA . ASP A 1 18 ? -2.421 -2.428 -4.948 1.00 0.00 18 ASP A CA 7
ATOM 2722 C C . ASP A 1 18 ? -2.293 -0.910 -5.009 1.00 0.00 18 ASP A C 7
ATOM 2723 O O . ASP A 1 18 ? -2.123 -0.332 -6.079 1.00 0.00 18 ASP A O 7
ATOM 2731 N N . ARG A 1 19 ? -2.364 -0.260 -3.840 1.00 0.00 19 ARG A N 7
ATOM 2732 C CA . ARG A 1 19 ? -2.306 1.184 -3.725 1.00 0.00 19 ARG A CA 7
ATOM 2733 C C . ARG A 1 19 ? -2.002 1.548 -2.280 1.00 0.00 19 ARG A C 7
ATOM 2734 O O . ARG A 1 19 ? -2.441 0.861 -1.364 1.00 0.00 19 ARG A O 7
ATOM 2752 N N . CYS A 1 20 ? -1.379 2.709 -2.084 1.00 0.00 20 CYS A N 7
ATOM 2753 C CA . CYS A 1 20 ? -1.650 3.488 -0.887 1.00 0.00 20 CYS A CA 7
ATOM 2754 C C . CYS A 1 20 ? -2.950 4.236 -1.168 1.00 0.00 20 CYS A C 7
ATOM 2755 O O . CYS A 1 20 ? -2.997 5.050 -2.089 1.00 0.00 20 CYS A O 7
ATOM 2761 N N . SER A 1 21 ? -4.040 3.885 -0.490 1.00 0.00 21 SER A N 7
ATOM 2762 C CA . SER A 1 21 ? -5.357 4.420 -0.766 1.00 0.00 21 SER A CA 7
ATOM 2763 C C . SER A 1 21 ? -6.219 4.237 0.478 1.00 0.00 21 SER A C 7
ATOM 2764 O O . SER A 1 21 ? -6.047 3.260 1.193 1.00 0.00 21 SER A O 7
ATOM 2771 N N . TYR A 1 22 ? -7.129 5.175 0.760 1.00 0.00 22 TYR A N 7
ATOM 2772 C CA . TYR A 1 22 ? -7.988 5.107 1.941 1.00 0.00 22 TYR A CA 7
ATOM 2773 C C . TYR A 1 22 ? -7.150 4.960 3.223 1.00 0.00 22 TYR A C 7
ATOM 2774 O O . TYR A 1 22 ? -7.468 4.169 4.107 1.00 0.00 22 TYR A O 7
ATOM 2791 N N . GLY A 1 23 ? -6.026 5.685 3.290 1.00 0.00 23 GLY A N 7
ATOM 2792 C CA . GLY A 1 23 ? -5.075 5.633 4.400 1.00 0.00 23 GLY A CA 7
ATOM 2793 C C . GLY A 1 23 ? -4.463 4.244 4.644 1.00 0.00 23 GLY A C 7
ATOM 2794 O O . GLY A 1 23 ? -3.803 4.031 5.662 1.00 0.00 23 GLY A O 7
ATOM 2798 N N . THR A 1 24 ? -4.675 3.314 3.712 1.00 0.00 24 THR A N 7
ATOM 2799 C CA . THR A 1 24 ? -4.355 1.904 3.821 1.00 0.00 24 THR A CA 7
ATOM 2800 C C . THR A 1 24 ? -3.388 1.563 2.693 1.00 0.00 24 THR A C 7
ATOM 2801 O O . THR A 1 24 ? -3.611 1.978 1.555 1.00 0.00 24 THR A O 7
ATOM 2812 N N . CYS A 1 25 ? -2.319 0.819 2.978 1.00 0.00 25 CYS A N 7
ATOM 2813 C CA . CYS A 1 25 ? -1.457 0.302 1.921 1.00 0.00 25 CYS A CA 7
ATOM 2814 C C . CYS A 1 25 ? -2.028 -1.055 1.489 1.00 0.00 25 CYS A C 7
ATOM 2815 O O . CYS A 1 25 ? -1.714 -2.117 2.022 1.00 0.00 25 CYS A O 7
ATOM 2821 N N . TYR A 1 26 ? -2.992 -0.981 0.569 1.00 0.00 26 TYR A N 7
ATOM 2822 C CA . TYR A 1 26 ? -3.690 -2.113 -0.019 1.00 0.00 26 TYR A CA 7
ATOM 2823 C C . TYR A 1 26 ? -2.692 -2.934 -0.828 1.00 0.00 26 TYR A C 7
ATOM 2824 O O . TYR A 1 26 ? -1.866 -2.327 -1.513 1.00 0.00 26 TYR A O 7
ATOM 2841 N N . CYS A 1 27 ? -2.786 -4.275 -0.802 1.00 0.00 27 CYS A N 7
ATOM 2842 C CA . CYS A 1 27 ? -1.880 -5.156 -1.532 1.00 0.00 27 CYS A CA 7
ATOM 2843 C C . CYS A 1 27 ? -2.598 -6.185 -2.397 1.00 0.00 27 CYS A C 7
ATOM 2844 O O . CYS A 1 27 ? -3.550 -6.824 -1.954 1.00 0.00 27 CYS A O 7
ATOM 2850 N N . LYS A 1 28 ? -2.104 -6.389 -3.626 1.00 0.00 28 LYS A N 7
ATOM 2851 C CA . LYS A 1 28 ? -2.671 -7.351 -4.565 1.00 0.00 28 LYS A CA 7
ATOM 2852 C C . LYS A 1 28 ? -2.421 -8.795 -4.117 1.00 0.00 28 LYS A C 7
ATOM 2853 O O . LYS A 1 28 ? -3.011 -9.717 -4.674 1.00 0.00 28 LYS A O 7
ATOM 2868 N N . THR A 1 29 ? -1.619 -9.000 -3.067 1.00 0.00 29 THR A N 7
ATOM 2869 C CA . THR A 1 29 ? -1.536 -10.266 -2.360 1.00 0.00 29 THR A CA 7
ATOM 2870 C C . THR A 1 29 ? -2.861 -10.667 -1.705 1.00 0.00 29 THR A C 7
ATOM 2871 O O . THR A 1 29 ? -3.039 -11.824 -1.330 1.00 0.00 29 THR A O 7
ATOM 2882 N N . THR A 1 30 ? -3.809 -9.733 -1.612 1.00 0.00 30 THR A N 7
ATOM 2883 C CA . THR A 1 30 ? -5.185 -10.012 -1.217 1.00 0.00 30 THR A CA 7
ATOM 2884 C C . THR A 1 30 ? -5.886 -10.796 -2.336 1.00 0.00 30 THR A C 7
ATOM 2885 O O . THR A 1 30 ? -6.759 -10.275 -3.026 1.00 0.00 30 THR A O 7
ATOM 2912 N N . THR A 1 2 ? -2.406 7.964 8.661 1.00 0.00 2 THR A N 8
ATOM 2913 C CA . THR A 1 2 ? -2.330 7.186 7.447 1.00 0.00 2 THR A CA 8
ATOM 2914 C C . THR A 1 2 ? -1.333 6.074 7.761 1.00 0.00 2 THR A C 8
ATOM 2915 O O . THR A 1 2 ? -0.365 6.298 8.486 1.00 0.00 2 THR A O 8
ATOM 2926 N N . GLN A 1 3 ? -1.588 4.876 7.251 1.00 0.00 3 GLN A N 8
ATOM 2927 C CA . GLN A 1 3 ? -0.638 3.771 7.277 1.00 0.00 3 GLN A CA 8
ATOM 2928 C C . GLN A 1 3 ? 0.593 4.122 6.442 1.00 0.00 3 GLN A C 8
ATOM 2929 O O . GLN A 1 3 ? 1.718 3.822 6.831 1.00 0.00 3 GLN A O 8
ATOM 2941 N N . CYS A 1 4 ? 0.349 4.690 5.259 1.00 0.00 4 CYS A N 8
ATOM 2942 C CA . CYS A 1 4 ? 1.337 4.914 4.218 1.00 0.00 4 CYS A CA 8
ATOM 2943 C C . CYS A 1 4 ? 1.251 6.343 3.725 1.00 0.00 4 CYS A C 8
ATOM 2944 O O . CYS A 1 4 ? 0.163 6.901 3.588 1.00 0.00 4 CYS A O 8
ATOM 2950 N N . GLN A 1 5 ? 2.417 6.907 3.428 1.00 0.00 5 GLN A N 8
ATOM 2951 C CA . GLN A 1 5 ? 2.549 8.237 2.857 1.00 0.00 5 GLN A CA 8
ATOM 2952 C C . GLN A 1 5 ? 2.186 8.208 1.371 1.00 0.00 5 GLN A C 8
ATOM 2953 O O . GLN A 1 5 ? 1.703 9.198 0.827 1.00 0.00 5 GLN A O 8
ATOM 2965 N N . SER A 1 6 ? 2.468 7.086 0.700 1.00 0.00 6 SER A N 8
ATOM 2966 C CA . SER A 1 6 ? 2.338 6.885 -0.737 1.00 0.00 6 SER A CA 8
ATOM 2967 C C . SER A 1 6 ? 2.628 5.411 -1.002 1.00 0.00 6 SER A C 8
ATOM 2968 O O . SER A 1 6 ? 3.079 4.710 -0.098 1.00 0.00 6 SER A O 8
ATOM 2975 N N . VAL A 1 7 ? 2.388 4.929 -2.228 1.00 0.00 7 VAL A N 8
ATOM 2976 C CA . VAL A 1 7 ? 2.570 3.537 -2.597 1.00 0.00 7 VAL A CA 8
ATOM 2977 C C . VAL A 1 7 ? 3.930 2.987 -2.149 1.00 0.00 7 VAL A C 8
ATOM 2978 O O . VAL A 1 7 ? 4.002 1.856 -1.679 1.00 0.00 7 VAL A O 8
ATOM 2991 N N . ARG A 1 8 ? 4.985 3.808 -2.235 1.00 0.00 8 ARG A N 8
ATOM 2992 C CA . ARG A 1 8 ? 6.323 3.501 -1.733 1.00 0.00 8 ARG A CA 8
ATOM 2993 C C . ARG A 1 8 ? 6.284 2.859 -0.342 1.00 0.00 8 ARG A C 8
ATOM 2994 O O . ARG A 1 8 ? 6.985 1.882 -0.092 1.00 0.00 8 ARG A O 8
ATOM 3012 N N . ASP A 1 9 ? 5.468 3.391 0.569 1.00 0.00 9 ASP A N 8
ATOM 3013 C CA . ASP A 1 9 ? 5.379 2.846 1.910 1.00 0.00 9 ASP A CA 8
ATOM 3014 C C . ASP A 1 9 ? 4.827 1.429 1.856 1.00 0.00 9 ASP A C 8
ATOM 3015 O O . ASP A 1 9 ? 5.392 0.511 2.457 1.00 0.00 9 ASP A O 8
ATOM 3023 N N . CYS A 1 10 ? 3.761 1.210 1.078 1.00 0.00 10 CYS A N 8
ATOM 3024 C CA . CYS A 1 10 ? 3.338 -0.164 0.883 1.00 0.00 10 CYS A CA 8
ATOM 3025 C C . CYS A 1 10 ? 4.447 -0.980 0.225 1.00 0.00 10 CYS A C 8
ATOM 3026 O O . CYS A 1 10 ? 4.555 -2.157 0.524 1.00 0.00 10 CYS A O 8
ATOM 3032 N N . GLN A 1 11 ? 5.249 -0.410 -0.685 1.00 0.00 11 GLN A N 8
ATOM 3033 C CA . GLN A 1 11 ? 6.337 -1.160 -1.311 1.00 0.00 11 GLN A CA 8
ATOM 3034 C C . GLN A 1 11 ? 7.329 -1.648 -0.248 1.00 0.00 11 GLN A C 8
ATOM 3035 O O . GLN A 1 11 ? 7.867 -2.745 -0.371 1.00 0.00 11 GLN A O 8
ATOM 3047 N N . GLN A 1 12 ? 7.560 -0.863 0.814 1.00 0.00 12 GLN A N 8
ATOM 3048 C CA . GLN A 1 12 ? 8.307 -1.357 1.971 1.00 0.00 12 GLN A CA 8
ATOM 3049 C C . GLN A 1 12 ? 7.618 -2.603 2.549 1.00 0.00 12 GLN A C 8
ATOM 3050 O O . GLN A 1 12 ? 8.270 -3.588 2.889 1.00 0.00 12 GLN A O 8
ATOM 3062 N N . TYR A 1 13 ? 6.292 -2.537 2.681 1.00 0.00 13 TYR A N 8
ATOM 3063 C CA . TYR A 1 13 ? 5.467 -3.550 3.332 1.00 0.00 13 TYR A CA 8
ATOM 3064 C C . TYR A 1 13 ? 5.279 -4.835 2.505 1.00 0.00 13 TYR A C 8
ATOM 3065 O O . TYR A 1 13 ? 5.093 -5.913 3.068 1.00 0.00 13 TYR A O 8
ATOM 3082 N N . CYS A 1 14 ? 5.234 -4.712 1.177 1.00 0.00 14 CYS A N 8
ATOM 3083 C CA . CYS A 1 14 ? 4.665 -5.682 0.243 1.00 0.00 14 CYS A CA 8
ATOM 3084 C C . CYS A 1 14 ? 5.445 -5.636 -1.062 1.00 0.00 14 CYS A C 8
ATOM 3085 O O . CYS A 1 14 ? 5.750 -4.557 -1.556 1.00 0.00 14 CYS A O 8
ATOM 3091 N N . LEU A 1 15 ? 5.706 -6.803 -1.657 1.00 0.00 15 LEU A N 8
ATOM 3092 C CA . LEU A 1 15 ? 6.375 -6.889 -2.951 1.00 0.00 15 LEU A CA 8
ATOM 3093 C C . LEU A 1 15 ? 5.551 -6.146 -4.012 1.00 0.00 15 LEU A C 8
ATOM 3094 O O . LEU A 1 15 ? 6.084 -5.310 -4.737 1.00 0.00 15 LEU A O 8
ATOM 3109 N N . THR A 1 16 ? 4.244 -6.436 -4.077 1.00 0.00 16 THR A N 8
ATOM 3110 C CA . THR A 1 16 ? 3.354 -5.901 -5.106 1.00 0.00 16 THR A CA 8
ATOM 3111 C C . THR A 1 16 ? 2.095 -5.263 -4.504 1.00 0.00 16 THR A C 8
ATOM 3112 O O . THR A 1 16 ? 1.018 -5.868 -4.516 1.00 0.00 16 THR A O 8
ATOM 3123 N N . PRO A 1 17 ? 2.202 -4.042 -3.962 1.00 0.00 17 PRO A N 8
ATOM 3124 C CA . PRO A 1 17 ? 1.062 -3.341 -3.440 1.00 0.00 17 PRO A CA 8
ATOM 3125 C C . PRO A 1 17 ? 0.019 -3.041 -4.519 1.00 0.00 17 PRO A C 8
ATOM 3126 O O . PRO A 1 17 ? 0.353 -2.840 -5.684 1.00 0.00 17 PRO A O 8
ATOM 3134 N N . ASP A 1 18 ? -1.248 -3.031 -4.111 1.00 0.00 18 ASP A N 8
ATOM 3135 C CA . ASP A 1 18 ? -2.378 -2.566 -4.890 1.00 0.00 18 ASP A CA 8
ATOM 3136 C C . ASP A 1 18 ? -2.261 -1.047 -4.959 1.00 0.00 18 ASP A C 8
ATOM 3137 O O . ASP A 1 18 ? -2.199 -0.465 -6.038 1.00 0.00 18 ASP A O 8
ATOM 3145 N N . ARG A 1 19 ? -2.235 -0.401 -3.786 1.00 0.00 19 ARG A N 8
ATOM 3146 C CA . ARG A 1 19 ? -2.183 1.046 -3.680 1.00 0.00 19 ARG A CA 8
ATOM 3147 C C . ARG A 1 19 ? -1.719 1.429 -2.277 1.00 0.00 19 ARG A C 8
ATOM 3148 O O . ARG A 1 19 ? -1.879 0.650 -1.343 1.00 0.00 19 ARG A O 8
ATOM 3166 N N . CYS A 1 20 ? -1.264 2.675 -2.121 1.00 0.00 20 CYS A N 8
ATOM 3167 C CA . CYS A 1 20 ? -1.564 3.428 -0.912 1.00 0.00 20 CYS A CA 8
ATOM 3168 C C . CYS A 1 20 ? -2.826 4.215 -1.244 1.00 0.00 20 CYS A C 8
ATOM 3169 O O . CYS A 1 20 ? -2.848 4.920 -2.253 1.00 0.00 20 CYS A O 8
ATOM 3175 N N . SER A 1 21 ? -3.917 4.011 -0.510 1.00 0.00 21 SER A N 8
ATOM 3176 C CA . SER A 1 21 ? -5.218 4.550 -0.860 1.00 0.00 21 SER A CA 8
ATOM 3177 C C . SER A 1 21 ? -6.094 4.533 0.388 1.00 0.00 21 SER A C 8
ATOM 3178 O O . SER A 1 21 ? -5.962 3.628 1.201 1.00 0.00 21 SER A O 8
ATOM 3185 N N . TYR A 1 22 ? -6.953 5.540 0.570 1.00 0.00 22 TYR A N 8
ATOM 3186 C CA . TYR A 1 22 ? -7.780 5.677 1.769 1.00 0.00 22 TYR A CA 8
ATOM 3187 C C . TYR A 1 22 ? -6.923 5.574 3.042 1.00 0.00 22 TYR A C 8
ATOM 3188 O O . TYR A 1 22 ? -7.270 4.879 3.995 1.00 0.00 22 TYR A O 8
ATOM 3205 N N . GLY A 1 23 ? -5.759 6.234 3.032 1.00 0.00 23 GLY A N 8
ATOM 3206 C CA . GLY A 1 23 ? -4.796 6.213 4.128 1.00 0.00 23 GLY A CA 8
ATOM 3207 C C . GLY A 1 23 ? -4.372 4.802 4.554 1.00 0.00 23 GLY A C 8
ATOM 3208 O O . GLY A 1 23 ? -3.897 4.620 5.672 1.00 0.00 23 GLY A O 8
ATOM 3212 N N . THR A 1 24 ? -4.531 3.818 3.667 1.00 0.00 24 THR A N 8
ATOM 3213 C CA . THR A 1 24 ? -4.334 2.402 3.920 1.00 0.00 24 THR A CA 8
ATOM 3214 C C . THR A 1 24 ? -3.398 1.877 2.834 1.00 0.00 24 THR A C 8
ATOM 3215 O O . THR A 1 24 ? -3.557 2.237 1.668 1.00 0.00 24 THR A O 8
ATOM 3226 N N . CYS A 1 25 ? -2.411 1.053 3.197 1.00 0.00 25 CYS A N 8
ATOM 3227 C CA . CYS A 1 25 ? -1.567 0.384 2.217 1.00 0.00 25 CYS A CA 8
ATOM 3228 C C . CYS A 1 25 ? -2.206 -0.975 1.924 1.00 0.00 25 CYS A C 8
ATOM 3229 O O . CYS A 1 25 ? -2.433 -1.783 2.821 1.00 0.00 25 CYS A O 8
ATOM 3235 N N . TYR A 1 26 ? -2.608 -1.162 0.667 1.00 0.00 26 TYR A N 8
ATOM 3236 C CA . TYR A 1 26 ? -3.367 -2.287 0.150 1.00 0.00 26 TYR A CA 8
ATOM 3237 C C . TYR A 1 26 ? -2.432 -3.110 -0.722 1.00 0.00 26 TYR A C 8
ATOM 3238 O O . TYR A 1 26 ? -1.671 -2.508 -1.482 1.00 0.00 26 TYR A O 8
ATOM 3255 N N . CYS A 1 27 ? -2.491 -4.449 -0.644 1.00 0.00 27 CYS A N 8
ATOM 3256 C CA . CYS A 1 27 ? -1.599 -5.343 -1.374 1.00 0.00 27 CYS A CA 8
ATOM 3257 C C . CYS A 1 27 ? -2.357 -6.411 -2.147 1.00 0.00 27 CYS A C 8
ATOM 3258 O O . CYS A 1 27 ? -3.386 -6.894 -1.674 1.00 0.00 27 CYS A O 8
ATOM 3264 N N . LYS A 1 28 ? -1.829 -6.786 -3.321 1.00 0.00 28 LYS A N 8
ATOM 3265 C CA . LYS A 1 28 ? -2.423 -7.724 -4.271 1.00 0.00 28 LYS A CA 8
ATOM 3266 C C . LYS A 1 28 ? -2.309 -9.165 -3.756 1.00 0.00 28 LYS A C 8
ATOM 3267 O O . LYS A 1 28 ? -1.779 -10.053 -4.419 1.00 0.00 28 LYS A O 8
ATOM 3282 N N . THR A 1 29 ? -2.842 -9.405 -2.563 1.00 0.00 29 THR A N 8
ATOM 3283 C CA . THR A 1 29 ? -2.749 -10.643 -1.814 1.00 0.00 29 THR A CA 8
ATOM 3284 C C . THR A 1 29 ? -3.820 -11.628 -2.294 1.00 0.00 29 THR A C 8
ATOM 3285 O O . THR A 1 29 ? -4.510 -12.269 -1.503 1.00 0.00 29 THR A O 8
ATOM 3296 N N . THR A 1 30 ? -3.958 -11.760 -3.615 1.00 0.00 30 THR A N 8
ATOM 3297 C CA . THR A 1 30 ? -5.022 -12.517 -4.253 1.00 0.00 30 THR A CA 8
ATOM 3298 C C . THR A 1 30 ? -4.695 -14.015 -4.227 1.00 0.00 30 THR A C 8
ATOM 3299 O O . THR A 1 30 ? -4.512 -14.645 -5.264 1.00 0.00 30 THR A O 8
ATOM 3326 N N . THR A 1 2 ? -1.006 7.324 7.190 1.00 0.00 2 THR A N 9
ATOM 3327 C CA . THR A 1 2 ? -1.893 6.444 7.945 1.00 0.00 2 THR A CA 9
ATOM 3328 C C . THR A 1 2 ? -1.154 5.118 8.117 1.00 0.00 2 THR A C 9
ATOM 3329 O O . THR A 1 2 ? -0.095 5.098 8.739 1.00 0.00 2 THR A O 9
ATOM 3340 N N . GLN A 1 3 ? -1.632 4.029 7.512 1.00 0.00 3 GLN A N 9
ATOM 3341 C CA . GLN A 1 3 ? -0.782 2.853 7.340 1.00 0.00 3 GLN A CA 9
ATOM 3342 C C . GLN A 1 3 ? 0.465 3.242 6.545 1.00 0.00 3 GLN A C 9
ATOM 3343 O O . GLN A 1 3 ? 1.567 2.772 6.825 1.00 0.00 3 GLN A O 9
ATOM 3355 N N . CYS A 1 4 ? 0.249 4.076 5.525 1.00 0.00 4 CYS A N 9
ATOM 3356 C CA . CYS A 1 4 ? 1.226 4.496 4.542 1.00 0.00 4 CYS A CA 9
ATOM 3357 C C . CYS A 1 4 ? 1.162 6.004 4.367 1.00 0.00 4 CYS A C 9
ATOM 3358 O O . CYS A 1 4 ? 0.119 6.621 4.594 1.00 0.00 4 CYS A O 9
ATOM 3364 N N . GLN A 1 5 ? 2.289 6.572 3.939 1.00 0.00 5 GLN A N 9
ATOM 3365 C CA . GLN A 1 5 ? 2.395 7.926 3.420 1.00 0.00 5 GLN A CA 9
ATOM 3366 C C . GLN A 1 5 ? 1.918 7.977 1.965 1.00 0.00 5 GLN A C 9
ATOM 3367 O O . GLN A 1 5 ? 1.251 8.925 1.559 1.00 0.00 5 GLN A O 9
ATOM 3379 N N . SER A 1 6 ? 2.312 6.986 1.162 1.00 0.00 6 SER A N 9
ATOM 3380 C CA . SER A 1 6 ? 2.087 6.907 -0.278 1.00 0.00 6 SER A CA 9
ATOM 3381 C C . SER A 1 6 ? 2.403 5.472 -0.706 1.00 0.00 6 SER A C 9
ATOM 3382 O O . SER A 1 6 ? 2.860 4.681 0.115 1.00 0.00 6 SER A O 9
ATOM 3389 N N . VAL A 1 7 ? 2.180 5.110 -1.972 1.00 0.00 7 VAL A N 9
ATOM 3390 C CA . VAL A 1 7 ? 2.396 3.756 -2.451 1.00 0.00 7 VAL A CA 9
ATOM 3391 C C . VAL A 1 7 ? 3.822 3.256 -2.165 1.00 0.00 7 VAL A C 9
ATOM 3392 O O . VAL A 1 7 ? 4.014 2.091 -1.828 1.00 0.00 7 VAL A O 9
ATOM 3405 N N . ARG A 1 8 ? 4.813 4.151 -2.248 1.00 0.00 8 ARG A N 9
ATOM 3406 C CA . ARG A 1 8 ? 6.196 3.873 -1.862 1.00 0.00 8 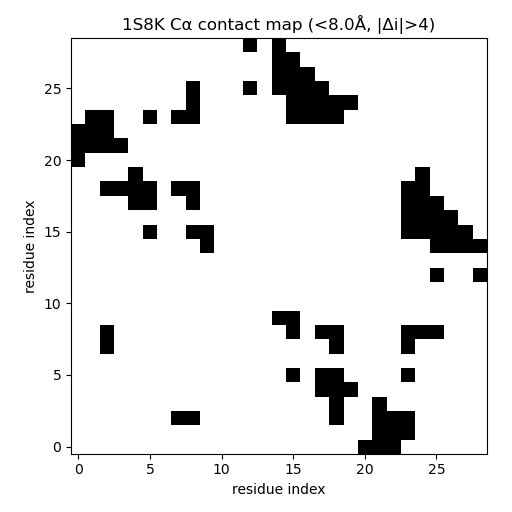ARG A CA 9
ATOM 3407 C C . ARG A 1 8 ? 6.291 3.279 -0.452 1.00 0.00 8 ARG A C 9
ATOM 3408 O O . ARG A 1 8 ? 7.142 2.430 -0.204 1.00 0.00 8 ARG A O 9
ATOM 3426 N N . ASP A 1 9 ? 5.421 3.699 0.471 1.00 0.00 9 ASP A N 9
ATOM 3427 C CA . ASP A 1 9 ? 5.367 3.089 1.789 1.00 0.00 9 ASP A CA 9
ATOM 3428 C C . ASP A 1 9 ? 4.959 1.631 1.627 1.00 0.00 9 ASP A C 9
ATOM 3429 O O . ASP A 1 9 ? 5.648 0.709 2.067 1.00 0.00 9 ASP A O 9
ATOM 3437 N N . CYS A 1 10 ? 3.836 1.392 0.937 1.00 0.00 10 CYS A N 9
ATOM 3438 C CA . CYS A 1 10 ? 3.442 0.010 0.738 1.00 0.00 10 CYS A CA 9
ATOM 3439 C C . CYS A 1 10 ? 4.551 -0.796 0.076 1.00 0.00 10 CYS A C 9
ATOM 3440 O O . CYS A 1 10 ? 4.671 -1.977 0.361 1.00 0.00 10 CYS A O 9
ATOM 3446 N N . GLN A 1 11 ? 5.356 -0.195 -0.808 1.00 0.00 11 GLN A N 9
ATOM 3447 C CA . GLN A 1 11 ? 6.447 -0.921 -1.446 1.00 0.00 11 GLN A CA 9
ATOM 3448 C C . GLN A 1 11 ? 7.411 -1.540 -0.418 1.00 0.00 11 GLN A C 9
ATOM 3449 O O . GLN A 1 11 ? 7.973 -2.595 -0.700 1.00 0.00 11 GLN A O 9
ATOM 3461 N N . GLN A 1 12 ? 7.617 -0.932 0.762 1.00 0.00 12 GLN A N 9
ATOM 3462 C CA . GLN A 1 12 ? 8.384 -1.568 1.808 1.00 0.00 12 GLN A CA 9
ATOM 3463 C C . GLN A 1 12 ? 7.544 -2.614 2.557 1.00 0.00 12 GLN A C 9
ATOM 3464 O O . GLN A 1 12 ? 8.076 -3.649 2.952 1.00 0.00 12 GLN A O 9
ATOM 3476 N N . TYR A 1 13 ? 6.238 -2.384 2.737 1.00 0.00 13 TYR A N 9
ATOM 3477 C CA . TYR A 1 13 ? 5.370 -3.376 3.382 1.00 0.00 13 TYR A CA 9
ATOM 3478 C C . TYR A 1 13 ? 5.129 -4.640 2.531 1.00 0.00 13 TYR A C 9
ATOM 3479 O O . TYR A 1 13 ? 4.868 -5.703 3.088 1.00 0.00 13 TYR A O 9
ATOM 3496 N N . CYS A 1 14 ? 5.131 -4.530 1.198 1.00 0.00 14 CYS A N 9
ATOM 3497 C CA . CYS A 1 14 ? 4.554 -5.503 0.271 1.00 0.00 14 CYS A CA 9
ATOM 3498 C C . CYS A 1 14 ? 5.366 -5.526 -1.016 1.00 0.00 14 CYS A C 9
ATOM 3499 O O . CYS A 1 14 ? 5.712 -4.478 -1.553 1.00 0.00 14 CYS A O 9
ATOM 3505 N N . LEU A 1 15 ? 5.611 -6.724 -1.554 1.00 0.00 15 LEU A N 9
ATOM 3506 C CA . LEU A 1 15 ? 6.334 -6.892 -2.806 1.00 0.00 15 LEU A CA 9
ATOM 3507 C C . LEU A 1 15 ? 5.519 -6.402 -4.009 1.00 0.00 15 LEU A C 9
ATOM 3508 O O . LEU A 1 15 ? 6.090 -6.092 -5.054 1.00 0.00 15 LEU A O 9
ATOM 3523 N N . THR A 1 16 ? 4.185 -6.360 -3.908 1.00 0.00 16 THR A N 9
ATOM 3524 C CA . THR A 1 16 ? 3.339 -5.872 -4.997 1.00 0.00 16 THR A CA 9
ATOM 3525 C C . THR A 1 16 ? 2.072 -5.194 -4.463 1.00 0.00 16 THR A C 9
ATOM 3526 O O . THR A 1 16 ? 0.980 -5.771 -4.501 1.00 0.00 16 THR A O 9
ATOM 3537 N N . PRO A 1 17 ? 2.202 -3.963 -3.951 1.00 0.00 17 PRO A N 9
ATOM 3538 C CA . PRO A 1 17 ? 1.078 -3.211 -3.480 1.00 0.00 17 PRO A CA 9
ATOM 3539 C C . PRO A 1 17 ? 0.097 -2.877 -4.602 1.00 0.00 17 PRO A C 9
ATOM 3540 O O . PRO A 1 17 ? 0.468 -2.787 -5.770 1.00 0.00 17 PRO A O 9
ATOM 3548 N N . ASP A 1 18 ? -1.163 -2.703 -4.215 1.00 0.00 18 ASP A N 9
ATOM 3549 C CA . ASP A 1 18 ? -2.228 -2.184 -5.042 1.00 0.00 18 ASP A CA 9
ATOM 3550 C C . ASP A 1 18 ? -2.119 -0.665 -4.993 1.00 0.00 18 ASP A C 9
ATOM 3551 O O . ASP A 1 18 ? -1.896 -0.015 -6.011 1.00 0.00 18 ASP A O 9
ATOM 3559 N N . ARG A 1 19 ? -2.263 -0.093 -3.790 1.00 0.00 19 ARG A N 9
ATOM 3560 C CA . ARG A 1 19 ? -2.250 1.344 -3.600 1.00 0.00 19 ARG A CA 9
ATOM 3561 C C . ARG A 1 19 ? -2.014 1.654 -2.129 1.00 0.00 19 ARG A C 9
ATOM 3562 O O . ARG A 1 19 ? -2.465 0.915 -1.262 1.00 0.00 19 ARG A O 9
ATOM 3580 N N . CYS A 1 20 ? -1.437 2.824 -1.863 1.00 0.00 20 CYS A N 9
ATOM 3581 C CA . CYS A 1 20 ? -1.770 3.547 -0.647 1.00 0.00 20 CYS A CA 9
ATOM 3582 C C . CYS A 1 20 ? -3.075 4.276 -0.948 1.00 0.00 20 CYS A C 9
ATOM 3583 O O . CYS A 1 20 ? -3.102 5.139 -1.824 1.00 0.00 20 CYS A O 9
ATOM 3589 N N . SER A 1 21 ? -4.187 3.854 -0.349 1.00 0.00 21 SER A N 9
ATOM 3590 C CA . SER A 1 21 ? -5.501 4.370 -0.668 1.00 0.00 21 SER A CA 9
ATOM 3591 C C . SER A 1 21 ? -6.417 4.162 0.531 1.00 0.00 21 SER A C 9
ATOM 3592 O O . SER A 1 21 ? -6.300 3.153 1.216 1.00 0.00 21 SER A O 9
ATOM 3599 N N . TYR A 1 22 ? -7.300 5.123 0.815 1.00 0.00 22 TYR A N 9
ATOM 3600 C CA . TYR A 1 22 ? -8.167 5.092 1.990 1.00 0.00 22 TYR A CA 9
ATOM 3601 C C . TYR A 1 22 ? -7.345 4.857 3.269 1.00 0.00 22 TYR A C 9
ATOM 3602 O O . TYR A 1 22 ? -7.689 4.031 4.112 1.00 0.00 22 TYR A O 9
ATOM 3619 N N . GLY A 1 23 ? -6.203 5.546 3.373 1.00 0.00 23 GLY A N 9
ATOM 3620 C CA . GLY A 1 23 ? -5.266 5.430 4.488 1.00 0.00 23 GLY A CA 9
ATOM 3621 C C . GLY A 1 23 ? -4.697 4.019 4.697 1.00 0.00 23 GLY A C 9
ATOM 3622 O O . GLY A 1 23 ? -4.027 3.763 5.701 1.00 0.00 23 GLY A O 9
ATOM 3626 N N . THR A 1 24 ? -4.947 3.113 3.750 1.00 0.00 24 THR A N 9
ATOM 3627 C CA . THR A 1 24 ? -4.642 1.699 3.822 1.00 0.00 24 THR A CA 9
ATOM 3628 C C . THR A 1 24 ? -3.623 1.398 2.728 1.00 0.00 24 THR A C 9
ATOM 3629 O O . THR A 1 24 ? -3.811 1.823 1.589 1.00 0.00 24 THR A O 9
ATOM 3640 N N . CYS A 1 25 ? -2.542 0.683 3.050 1.00 0.00 25 CYS A N 9
ATOM 3641 C CA . CYS A 1 25 ? -1.610 0.220 2.030 1.00 0.00 25 CYS A CA 9
ATOM 3642 C C . CYS A 1 25 ? -2.135 -1.126 1.517 1.00 0.00 25 CYS A C 9
ATOM 3643 O O . CYS A 1 25 ? -1.837 -2.203 2.026 1.00 0.00 25 CYS A O 9
ATOM 3649 N N . TYR A 1 26 ? -3.042 -1.032 0.543 1.00 0.00 26 TYR A N 9
ATOM 3650 C CA . TYR A 1 26 ? -3.665 -2.157 -0.129 1.00 0.00 26 TYR A CA 9
ATOM 3651 C C . TYR A 1 26 ? -2.592 -2.921 -0.898 1.00 0.00 26 TYR A C 9
ATOM 3652 O O . TYR A 1 26 ? -1.790 -2.278 -1.575 1.00 0.00 26 TYR A O 9
ATOM 3669 N N . CYS A 1 27 ? -2.603 -4.262 -0.840 1.00 0.00 27 CYS A N 9
ATOM 3670 C CA . CYS A 1 27 ? -1.698 -5.125 -1.588 1.00 0.00 27 CYS A CA 9
ATOM 3671 C C . CYS A 1 27 ? -2.477 -6.196 -2.329 1.00 0.00 27 CYS A C 9
ATOM 3672 O O . CYS A 1 27 ? -3.485 -6.682 -1.817 1.00 0.00 27 CYS A O 9
ATOM 3678 N N . LYS A 1 28 ? -2.008 -6.597 -3.516 1.00 0.00 28 LYS A N 9
ATOM 3679 C CA . LYS A 1 28 ? -2.716 -7.567 -4.344 1.00 0.00 28 LYS A CA 9
ATOM 3680 C C . LYS A 1 28 ? -2.455 -8.999 -3.861 1.00 0.00 28 LYS A C 9
ATOM 3681 O O . LYS A 1 28 ? -2.179 -9.895 -4.655 1.00 0.00 28 LYS A O 9
ATOM 3696 N N . THR A 1 29 ? -2.588 -9.239 -2.555 1.00 0.00 29 THR A N 9
ATOM 3697 C CA . THR A 1 29 ? -2.435 -10.557 -1.956 1.00 0.00 29 THR A CA 9
ATOM 3698 C C . THR A 1 29 ? -3.768 -11.307 -2.089 1.00 0.00 29 THR A C 9
ATOM 3699 O O . THR A 1 29 ? -4.392 -11.707 -1.110 1.00 0.00 29 THR A O 9
ATOM 3710 N N . THR A 1 30 ? -4.230 -11.462 -3.332 1.00 0.00 30 THR A N 9
ATOM 3711 C CA . THR A 1 30 ? -5.511 -12.061 -3.672 1.00 0.00 30 THR A CA 9
ATOM 3712 C C . THR A 1 30 ? -5.547 -12.254 -5.191 1.00 0.00 30 THR A C 9
ATOM 3713 O O . THR A 1 30 ? -4.545 -12.039 -5.870 1.00 0.00 30 THR A O 9
ATOM 3740 N N . THR A 1 2 ? -1.041 7.740 8.226 1.00 0.00 2 THR A N 10
ATOM 3741 C CA . THR A 1 2 ? -1.955 6.629 8.455 1.00 0.00 2 THR A CA 10
ATOM 3742 C C . THR A 1 2 ? -1.145 5.339 8.284 1.00 0.00 2 THR A C 10
ATOM 3743 O O . THR A 1 2 ? -0.033 5.262 8.803 1.00 0.00 2 THR A O 10
ATOM 3754 N N . GLN A 1 3 ? -1.629 4.335 7.542 1.00 0.00 3 GLN A N 10
ATOM 3755 C CA . GLN A 1 3 ? -0.778 3.190 7.220 1.00 0.00 3 GLN A CA 10
ATOM 3756 C C . GLN A 1 3 ? 0.372 3.624 6.313 1.00 0.00 3 GLN A C 10
ATOM 3757 O O . GLN A 1 3 ? 1.463 3.062 6.370 1.00 0.00 3 GLN A O 10
ATOM 3769 N N . CYS A 1 4 ? 0.093 4.585 5.434 1.00 0.00 4 CYS A N 10
ATOM 3770 C CA . CYS A 1 4 ? 0.988 5.031 4.385 1.00 0.00 4 CYS A CA 10
ATOM 3771 C C . CYS A 1 4 ? 0.599 6.440 3.981 1.00 0.00 4 CYS A C 10
ATOM 3772 O O . CYS A 1 4 ? -0.485 6.917 4.321 1.00 0.00 4 CYS A O 10
ATOM 3778 N N . GLN A 1 5 ? 1.498 7.065 3.227 1.00 0.00 5 GLN A N 10
ATOM 3779 C CA . GLN A 1 5 ? 1.302 8.323 2.530 1.00 0.00 5 GLN A CA 10
ATOM 3780 C C . GLN A 1 5 ? 1.367 8.125 1.011 1.00 0.00 5 GLN A C 10
ATOM 3781 O O . GLN A 1 5 ? 0.791 8.924 0.274 1.00 0.00 5 GLN A O 10
ATOM 3793 N N . SER A 1 6 ? 2.077 7.107 0.508 1.00 0.00 6 SER A N 10
ATOM 3794 C CA . SER A 1 6 ? 2.267 6.897 -0.922 1.00 0.00 6 SER A CA 10
ATOM 3795 C C . SER A 1 6 ? 2.682 5.448 -1.152 1.00 0.00 6 SER A C 10
ATOM 3796 O O . SER A 1 6 ? 3.204 4.808 -0.248 1.00 0.00 6 SER A O 10
ATOM 3803 N N . VAL A 1 7 ? 2.449 4.910 -2.353 1.00 0.00 7 VAL A N 10
ATOM 3804 C CA . VAL A 1 7 ? 2.628 3.500 -2.653 1.00 0.00 7 VAL A CA 10
ATOM 3805 C C . VAL A 1 7 ? 3.951 2.922 -2.129 1.00 0.00 7 VAL A C 10
ATOM 3806 O O . VAL A 1 7 ? 3.967 1.798 -1.637 1.00 0.00 7 VAL A O 10
ATOM 3819 N N . ARG A 1 8 ? 5.039 3.697 -2.192 1.00 0.00 8 ARG A N 10
ATOM 3820 C CA . ARG A 1 8 ? 6.352 3.347 -1.651 1.00 0.00 8 ARG A CA 10
ATOM 3821 C C . ARG A 1 8 ? 6.282 2.751 -0.240 1.00 0.00 8 ARG A C 10
ATOM 3822 O O . ARG A 1 8 ? 6.951 1.758 0.048 1.00 0.00 8 ARG A O 10
ATOM 3840 N N . ASP A 1 9 ? 5.462 3.342 0.633 1.00 0.00 9 ASP A N 10
ATOM 3841 C CA . ASP A 1 9 ? 5.209 2.853 1.971 1.00 0.00 9 ASP A CA 10
ATOM 3842 C C . ASP A 1 9 ? 4.756 1.396 1.876 1.00 0.00 9 ASP A C 10
ATOM 3843 O O . ASP A 1 9 ? 5.348 0.483 2.461 1.00 0.00 9 ASP A O 10
ATOM 3851 N N . CYS A 1 10 ? 3.720 1.159 1.066 1.00 0.00 10 CYS A N 10
ATOM 3852 C CA . CYS A 1 10 ? 3.290 -0.208 0.873 1.00 0.00 10 CYS A CA 10
ATOM 3853 C C . CYS A 1 10 ? 4.364 -1.044 0.188 1.00 0.00 10 CYS A C 10
ATOM 3854 O O . CYS A 1 10 ? 4.409 -2.233 0.441 1.00 0.00 10 CYS A O 10
ATOM 3860 N N . GLN A 1 11 ? 5.188 -0.494 -0.710 1.00 0.00 11 GLN A N 10
ATOM 3861 C CA . GLN A 1 11 ? 6.220 -1.293 -1.376 1.00 0.00 11 GLN A CA 10
ATOM 3862 C C . GLN A 1 11 ? 7.170 -1.899 -0.340 1.00 0.00 11 GLN A C 10
ATOM 3863 O O . GLN A 1 11 ? 7.665 -3.007 -0.525 1.00 0.00 11 GLN A O 10
ATOM 3875 N N . GLN A 1 12 ? 7.422 -1.186 0.762 1.00 0.00 12 GLN A N 10
ATOM 3876 C CA . GLN A 1 12 ? 8.144 -1.768 1.886 1.00 0.00 12 GLN A CA 10
ATOM 3877 C C . GLN A 1 12 ? 7.317 -2.893 2.525 1.00 0.00 12 GLN A C 10
ATOM 3878 O O . GLN A 1 12 ? 7.855 -3.938 2.882 1.00 0.00 12 GLN A O 10
ATOM 3890 N N . TYR A 1 13 ? 6.011 -2.664 2.688 1.00 0.00 13 TYR A N 10
ATOM 3891 C CA . TYR A 1 13 ? 5.099 -3.575 3.382 1.00 0.00 13 TYR A CA 10
ATOM 3892 C C . TYR A 1 13 ? 4.781 -4.879 2.623 1.00 0.00 13 TYR A C 10
ATOM 3893 O O . TYR A 1 13 ? 4.534 -5.912 3.241 1.00 0.00 13 TYR A O 10
ATOM 3910 N N . CYS A 1 14 ? 4.695 -4.804 1.294 1.00 0.00 14 CYS A N 10
ATOM 3911 C CA . CYS A 1 14 ? 4.048 -5.770 0.402 1.00 0.00 14 CYS A CA 10
ATOM 3912 C C . CYS A 1 14 ? 4.839 -5.886 -0.890 1.00 0.00 14 CYS A C 10
ATOM 3913 O O . CYS A 1 14 ? 5.373 -4.897 -1.383 1.00 0.00 14 CYS A O 10
ATOM 3919 N N . LEU A 1 15 ? 4.858 -7.088 -1.476 1.00 0.00 15 LEU A N 10
ATOM 3920 C CA . LEU A 1 15 ? 5.555 -7.339 -2.729 1.00 0.00 15 LEU A CA 10
ATOM 3921 C C . LEU A 1 15 ? 4.912 -6.522 -3.856 1.00 0.00 15 LEU A C 10
ATOM 3922 O O . LEU A 1 15 ? 5.606 -5.774 -4.537 1.00 0.00 15 LEU A O 10
ATOM 3937 N N . THR A 1 16 ? 3.591 -6.652 -4.052 1.00 0.00 16 THR A N 10
ATOM 3938 C CA . THR A 1 16 ? 2.877 -5.917 -5.095 1.00 0.00 16 THR A CA 10
ATOM 3939 C C . THR A 1 16 ? 1.675 -5.171 -4.510 1.00 0.00 16 THR A C 10
ATOM 3940 O O . THR A 1 16 ? 0.544 -5.657 -4.570 1.00 0.00 16 THR A O 10
ATOM 3951 N N . PRO A 1 17 ? 1.882 -3.978 -3.940 1.00 0.00 17 PRO A N 10
ATOM 3952 C CA . PRO A 1 17 ? 0.792 -3.186 -3.449 1.00 0.00 17 PRO A CA 10
ATOM 3953 C C . PRO A 1 17 ? -0.196 -2.804 -4.552 1.00 0.00 17 PRO A C 10
ATOM 3954 O O . PRO A 1 17 ? 0.198 -2.548 -5.688 1.00 0.00 17 PRO A O 10
ATOM 3962 N N . ASP A 1 18 ? -1.481 -2.785 -4.203 1.00 0.00 18 ASP A N 10
ATOM 3963 C CA . ASP A 1 18 ? -2.550 -2.261 -5.029 1.00 0.00 18 ASP A CA 10
ATOM 3964 C C . ASP A 1 18 ? -2.367 -0.747 -5.059 1.00 0.00 18 ASP A C 10
ATOM 3965 O O . ASP A 1 18 ? -2.216 -0.144 -6.118 1.00 0.00 18 ASP A O 10
ATOM 3973 N N . ARG A 1 19 ? -2.391 -0.127 -3.872 1.00 0.00 19 ARG A N 10
ATOM 3974 C CA . ARG A 1 19 ? -2.292 1.311 -3.719 1.00 0.00 19 ARG A CA 10
ATOM 3975 C C . ARG A 1 19 ? -1.951 1.630 -2.268 1.00 0.00 19 ARG A C 10
ATOM 3976 O O . ARG A 1 19 ? -2.366 0.910 -1.366 1.00 0.00 19 ARG A O 10
ATOM 3994 N N . CYS A 1 20 ? -1.325 2.788 -2.051 1.00 0.00 20 CYS A N 10
ATOM 3995 C CA . CYS A 1 20 ? -1.629 3.555 -0.854 1.00 0.00 20 CYS A CA 10
ATOM 3996 C C . CYS A 1 20 ? -2.887 4.351 -1.186 1.00 0.00 20 CYS A C 10
ATOM 3997 O O . CYS A 1 20 ? -2.882 5.118 -2.150 1.00 0.00 20 CYS A O 10
ATOM 4003 N N . SER A 1 21 ? -3.999 4.106 -0.496 1.00 0.00 21 SER A N 10
ATOM 4004 C CA . SER A 1 21 ? -5.277 4.713 -0.812 1.00 0.00 21 SER A CA 10
ATOM 4005 C C . SER A 1 21 ? -6.160 4.606 0.425 1.00 0.00 21 SER A C 10
ATOM 4006 O O . SER A 1 21 ? -6.047 3.634 1.158 1.00 0.00 21 SER A O 10
ATOM 4013 N N . TYR A 1 22 ? -7.000 5.609 0.697 1.00 0.00 22 TYR A N 10
ATOM 4014 C CA . TYR A 1 22 ? -7.828 5.638 1.904 1.00 0.00 22 TYR A CA 10
ATOM 4015 C C . TYR A 1 22 ? -6.959 5.507 3.168 1.00 0.00 22 TYR A C 10
ATOM 4016 O O . TYR A 1 22 ? -7.323 4.826 4.123 1.00 0.00 22 TYR A O 10
ATOM 4033 N N . GLY A 1 23 ? -5.766 6.118 3.149 1.00 0.00 23 GLY A N 10
ATOM 4034 C CA . GLY A 1 23 ? -4.769 6.019 4.213 1.00 0.00 23 GLY A CA 10
ATOM 4035 C C . GLY A 1 23 ? -4.389 4.576 4.572 1.00 0.00 23 GLY A C 10
ATOM 4036 O O . GLY A 1 23 ? -3.848 4.324 5.649 1.00 0.00 23 GLY A O 10
ATOM 4040 N N . THR A 1 24 ? -4.667 3.639 3.662 1.00 0.00 24 THR A N 10
ATOM 4041 C CA . THR A 1 24 ? -4.527 2.205 3.821 1.00 0.00 24 THR A CA 10
ATOM 4042 C C . THR A 1 24 ? -3.583 1.731 2.718 1.00 0.00 24 THR A C 10
ATOM 4043 O O . THR A 1 24 ? -3.717 2.162 1.572 1.00 0.00 24 THR A O 10
ATOM 4054 N N . CYS A 1 25 ? -2.614 0.878 3.051 1.00 0.00 25 CYS A N 10
ATOM 4055 C CA . CYS A 1 25 ? -1.709 0.312 2.062 1.00 0.00 25 CYS A CA 10
ATOM 4056 C C . CYS A 1 25 ? -2.310 -1.024 1.603 1.00 0.00 25 CYS A C 10
ATOM 4057 O O . CYS A 1 25 ? -2.175 -2.068 2.236 1.00 0.00 25 CYS A O 10
ATOM 4063 N N . TYR A 1 26 ? -3.102 -0.940 0.533 1.00 0.00 26 TYR A N 10
ATOM 4064 C CA . TYR A 1 26 ? -3.839 -2.037 -0.073 1.00 0.00 26 TYR A CA 10
ATOM 4065 C C . TYR A 1 26 ? -2.881 -2.866 -0.917 1.00 0.00 26 TYR A C 10
ATOM 4066 O O . TYR A 1 26 ? -2.042 -2.269 -1.593 1.00 0.00 26 TYR A O 10
ATOM 4083 N N . CYS A 1 27 ? -3.003 -4.206 -0.912 1.00 0.00 27 CYS A N 10
ATOM 4084 C CA . CYS A 1 27 ? -2.051 -5.093 -1.577 1.00 0.00 27 CYS A CA 10
ATOM 4085 C C . CYS A 1 27 ? -2.662 -6.097 -2.544 1.00 0.00 27 CYS A C 10
ATOM 4086 O O . CYS A 1 27 ? -3.480 -6.925 -2.150 1.00 0.00 27 CYS A O 10
ATOM 4092 N N . LYS A 1 28 ? -2.163 -6.113 -3.785 1.00 0.00 28 LYS A N 10
ATOM 4093 C CA . LYS A 1 28 ? -2.361 -7.219 -4.711 1.00 0.00 28 LYS A CA 10
ATOM 4094 C C . LYS A 1 28 ? -1.323 -8.286 -4.349 1.00 0.00 28 LYS A C 10
ATOM 4095 O O . LYS A 1 28 ? -0.447 -8.628 -5.141 1.00 0.00 28 LYS A O 10
ATOM 4110 N N . THR A 1 29 ? -1.375 -8.782 -3.113 1.00 0.00 29 THR A N 10
ATOM 4111 C CA . THR A 1 29 ? -0.448 -9.792 -2.612 1.00 0.00 29 THR A CA 10
ATOM 4112 C C . THR A 1 29 ? -1.196 -10.621 -1.566 1.00 0.00 29 THR A C 10
ATOM 4113 O O . THR A 1 29 ? -0.790 -10.715 -0.412 1.00 0.00 29 THR A O 10
ATOM 4124 N N . THR A 1 30 ? -2.328 -11.191 -1.983 1.00 0.00 30 THR A N 10
ATOM 4125 C CA . THR A 1 30 ? -3.196 -12.019 -1.166 1.00 0.00 30 THR A CA 10
ATOM 4126 C C . THR A 1 30 ? -2.786 -13.483 -1.341 1.00 0.00 30 THR A C 10
ATOM 4127 O O . THR A 1 30 ? -2.278 -14.117 -0.422 1.00 0.00 30 THR A O 10
ATOM 4154 N N . THR A 1 2 ? -1.172 7.559 9.111 1.00 0.00 2 THR A N 11
ATOM 4155 C CA . THR A 1 2 ? -1.661 6.866 7.928 1.00 0.00 2 THR A CA 11
ATOM 4156 C C . THR A 1 2 ? -0.819 5.597 7.766 1.00 0.00 2 THR A C 11
ATOM 4157 O O . THR A 1 2 ? 0.374 5.609 8.066 1.00 0.00 2 THR A O 11
ATOM 4168 N N . GLN A 1 3 ? -1.431 4.493 7.324 1.00 0.00 3 GLN A N 11
ATOM 4169 C CA . GLN A 1 3 ? -0.690 3.263 7.037 1.00 0.00 3 GLN A CA 11
ATOM 4170 C C . GLN A 1 3 ? 0.471 3.544 6.085 1.00 0.00 3 GLN A C 11
ATOM 4171 O O . GLN A 1 3 ? 1.552 2.979 6.212 1.00 0.00 3 GLN A O 11
ATOM 4183 N N . CYS A 1 4 ? 0.194 4.383 5.089 1.00 0.00 4 CYS A N 11
ATOM 4184 C CA . CYS A 1 4 ? 1.097 4.753 4.025 1.00 0.00 4 CYS A CA 11
ATOM 4185 C C . CYS A 1 4 ? 0.745 6.160 3.598 1.00 0.00 4 CYS A C 11
ATOM 4186 O O . CYS A 1 4 ? -0.376 6.617 3.820 1.00 0.00 4 CYS A O 11
ATOM 4192 N N . GLN A 1 5 ? 1.705 6.824 2.971 1.00 0.00 5 GLN A N 11
ATOM 4193 C CA . GLN A 1 5 ? 1.542 8.127 2.355 1.00 0.00 5 GLN A CA 11
ATOM 4194 C C . GLN A 1 5 ? 1.892 8.073 0.860 1.00 0.00 5 GLN A C 11
ATOM 4195 O O . GLN A 1 5 ? 1.693 9.061 0.155 1.00 0.00 5 GLN A O 11
ATOM 4207 N N . SER A 1 6 ? 2.390 6.942 0.343 1.00 0.00 6 SER A N 11
ATOM 4208 C CA . SER A 1 6 ? 2.697 6.746 -1.065 1.00 0.00 6 SER A CA 11
ATOM 4209 C C . SER A 1 6 ? 2.823 5.245 -1.311 1.00 0.00 6 SER A C 11
ATOM 4210 O O . SER A 1 6 ? 3.140 4.498 -0.395 1.00 0.00 6 SER A O 11
ATOM 4217 N N . VAL A 1 7 ? 2.631 4.777 -2.544 1.00 0.00 7 VAL A N 11
ATOM 4218 C CA . VAL A 1 7 ? 2.813 3.380 -2.896 1.00 0.00 7 VAL A CA 11
ATOM 4219 C C . VAL A 1 7 ? 4.191 2.847 -2.454 1.00 0.00 7 VAL A C 11
ATOM 4220 O O . VAL A 1 7 ? 4.333 1.668 -2.141 1.00 0.00 7 VAL A O 11
ATOM 4233 N N . ARG A 1 8 ? 5.201 3.723 -2.408 1.00 0.00 8 ARG A N 11
ATOM 4234 C CA . ARG A 1 8 ? 6.500 3.501 -1.773 1.00 0.00 8 ARG A CA 11
ATOM 4235 C C . ARG A 1 8 ? 6.377 2.708 -0.466 1.00 0.00 8 ARG A C 11
ATOM 4236 O O . ARG A 1 8 ? 7.040 1.688 -0.292 1.00 0.00 8 ARG A O 11
ATOM 4254 N N . ASP A 1 9 ? 5.528 3.185 0.444 1.00 0.00 9 ASP A N 11
ATOM 4255 C CA . ASP A 1 9 ? 5.306 2.610 1.754 1.00 0.00 9 ASP A CA 11
ATOM 4256 C C . ASP A 1 9 ? 4.869 1.159 1.583 1.00 0.00 9 ASP A C 11
ATOM 4257 O O . ASP A 1 9 ? 5.515 0.224 2.072 1.00 0.00 9 ASP A O 11
ATOM 4265 N N . CYS A 1 10 ? 3.777 0.957 0.835 1.00 0.00 10 CYS A N 11
ATOM 4266 C CA . CYS A 1 10 ? 3.307 -0.403 0.642 1.00 0.00 10 CYS A CA 11
ATOM 4267 C C . CYS A 1 10 ? 4.368 -1.266 -0.024 1.00 0.00 10 CYS A C 11
ATOM 4268 O O . CYS A 1 10 ? 4.434 -2.446 0.275 1.00 0.00 10 CYS A O 11
ATOM 4274 N N . GLN A 1 11 ? 5.180 -0.723 -0.938 1.00 0.00 11 GLN A N 11
ATOM 4275 C CA . GLN A 1 11 ? 6.200 -1.527 -1.611 1.00 0.00 11 GLN A CA 11
ATOM 4276 C C . GLN A 1 11 ? 7.207 -2.108 -0.608 1.00 0.00 11 GLN A C 11
ATOM 4277 O O . GLN A 1 11 ? 7.843 -3.116 -0.902 1.00 0.00 11 GLN A O 11
ATOM 4289 N N . GLN A 1 12 ? 7.351 -1.501 0.577 1.00 0.00 12 GLN A N 11
ATOM 4290 C CA . GLN A 1 12 ? 8.106 -2.120 1.659 1.00 0.00 12 GLN A CA 11
ATOM 4291 C C . GLN A 1 12 ? 7.262 -3.202 2.340 1.00 0.00 12 GLN A C 11
ATOM 4292 O O . GLN A 1 12 ? 7.760 -4.288 2.622 1.00 0.00 12 GLN A O 11
ATOM 4304 N N . TYR A 1 13 ? 5.987 -2.909 2.620 1.00 0.00 13 TYR A N 11
ATOM 4305 C CA . TYR A 1 13 ? 5.112 -3.832 3.344 1.00 0.00 13 TYR A CA 11
ATOM 4306 C C . TYR A 1 13 ? 4.652 -5.051 2.520 1.00 0.00 13 TYR A C 11
ATOM 4307 O O . TYR A 1 13 ? 4.219 -6.045 3.098 1.00 0.00 13 TYR A O 11
ATOM 4324 N N . CYS A 1 14 ? 4.700 -4.978 1.188 1.00 0.00 14 CYS A N 11
ATOM 4325 C CA . CYS A 1 14 ? 4.098 -5.930 0.260 1.00 0.00 14 CYS A CA 11
ATOM 4326 C C . CYS A 1 14 ? 4.938 -5.958 -1.007 1.00 0.00 14 CYS A C 11
ATOM 4327 O O . CYS A 1 14 ? 5.357 -4.911 -1.487 1.00 0.00 14 CYS A O 11
ATOM 4333 N N . LEU A 1 15 ? 5.141 -7.147 -1.581 1.00 0.00 15 LEU A N 11
ATOM 4334 C CA . LEU A 1 15 ? 5.886 -7.291 -2.826 1.00 0.00 15 LEU A CA 11
ATOM 4335 C C . LEU A 1 15 ? 5.138 -6.580 -3.960 1.00 0.00 15 LEU A C 11
ATOM 4336 O O . LEU A 1 15 ? 5.734 -5.816 -4.713 1.00 0.00 15 LEU A O 11
ATOM 4351 N N . THR A 1 16 ? 3.825 -6.827 -4.078 1.00 0.00 16 THR A N 11
ATOM 4352 C CA . THR A 1 16 ? 2.987 -6.244 -5.128 1.00 0.00 16 THR A CA 11
ATOM 4353 C C . THR A 1 16 ? 1.756 -5.535 -4.545 1.00 0.00 16 THR A C 11
ATOM 4354 O O . THR A 1 16 ? 0.650 -6.086 -4.544 1.00 0.00 16 THR A O 11
ATOM 4365 N N . PRO A 1 17 ? 1.918 -4.301 -4.046 1.00 0.00 17 PRO A N 11
ATOM 4366 C CA . PRO A 1 17 ? 0.813 -3.512 -3.586 1.00 0.00 17 PRO A CA 11
ATOM 4367 C C . PRO A 1 17 ? -0.184 -3.193 -4.697 1.00 0.00 17 PRO A C 11
ATOM 4368 O O . PRO A 1 17 ? 0.167 -3.123 -5.873 1.00 0.00 17 PRO A O 11
ATOM 4376 N N . ASP A 1 18 ? -1.443 -3.030 -4.301 1.00 0.00 18 ASP A N 11
ATOM 4377 C CA . ASP A 1 18 ? -2.528 -2.572 -5.137 1.00 0.00 18 ASP A CA 11
ATOM 4378 C C . ASP A 1 18 ? -2.395 -1.062 -5.232 1.00 0.00 18 ASP A C 11
ATOM 4379 O O . ASP A 1 18 ? -2.269 -0.511 -6.323 1.00 0.00 18 ASP A O 11
ATOM 4387 N N . ARG A 1 19 ? -2.428 -0.400 -4.070 1.00 0.00 19 ARG A N 11
ATOM 4388 C CA . ARG A 1 19 ? -2.353 1.041 -3.968 1.00 0.00 19 ARG A CA 11
ATOM 4389 C C . ARG A 1 19 ? -2.014 1.406 -2.528 1.00 0.00 19 ARG A C 11
ATOM 4390 O O . ARG A 1 19 ? -2.421 0.709 -1.603 1.00 0.00 19 ARG A O 11
ATOM 4408 N N . CYS A 1 20 ? -1.393 2.570 -2.348 1.00 0.00 20 CYS A N 11
ATOM 4409 C CA . CYS A 1 20 ? -1.647 3.357 -1.155 1.00 0.00 20 CYS A CA 11
ATOM 4410 C C . CYS A 1 20 ? -2.902 4.173 -1.465 1.00 0.00 20 CYS A C 11
ATOM 4411 O O . CYS A 1 20 ? -2.891 4.968 -2.404 1.00 0.00 20 CYS A O 11
ATOM 4417 N N . SER A 1 21 ? -4.024 3.902 -0.796 1.00 0.00 21 SER A N 11
ATOM 4418 C CA . SER A 1 21 ? -5.313 4.484 -1.126 1.00 0.00 21 SER A CA 11
ATOM 4419 C C . SER A 1 21 ? -6.229 4.360 0.087 1.00 0.00 21 SER A C 11
ATOM 4420 O O . SER A 1 21 ? -6.087 3.415 0.850 1.00 0.00 21 SER A O 11
ATOM 4427 N N . TYR A 1 22 ? -7.142 5.314 0.294 1.00 0.00 22 TYR A N 11
ATOM 4428 C CA . TYR A 1 22 ? -8.020 5.342 1.466 1.00 0.00 22 TYR A CA 11
ATOM 4429 C C . TYR A 1 22 ? -7.204 5.240 2.766 1.00 0.00 22 TYR A C 11
ATOM 4430 O O . TYR A 1 22 ? -7.566 4.525 3.697 1.00 0.00 22 TYR A O 11
ATOM 4447 N N . GLY A 1 23 ? -6.056 5.926 2.802 1.00 0.00 23 GLY A N 11
ATOM 4448 C CA . GLY A 1 23 ? -5.111 5.891 3.913 1.00 0.00 23 GLY A CA 11
ATOM 4449 C C . GLY A 1 23 ? -4.675 4.476 4.318 1.00 0.00 23 GLY A C 11
ATOM 4450 O O . GLY A 1 23 ? -4.237 4.261 5.449 1.00 0.00 23 GLY A O 11
ATOM 4454 N N . THR A 1 24 ? -4.787 3.525 3.388 1.00 0.00 24 THR A N 11
ATOM 4455 C CA . THR A 1 24 ? -4.576 2.103 3.578 1.00 0.00 24 THR A CA 11
ATOM 4456 C C . THR A 1 24 ? -3.590 1.645 2.504 1.00 0.00 24 THR A C 11
ATOM 4457 O O . THR A 1 24 ? -3.707 2.064 1.351 1.00 0.00 24 THR A O 11
ATOM 4468 N N . CYS A 1 25 ? -2.612 0.808 2.862 1.00 0.00 25 CYS A N 11
ATOM 4469 C CA . CYS A 1 25 ? -1.719 0.209 1.875 1.00 0.00 25 CYS A CA 11
ATOM 4470 C C . CYS A 1 25 ? -2.332 -1.135 1.457 1.00 0.00 25 CYS A C 11
ATOM 4471 O O . CYS A 1 25 ? -2.215 -2.155 2.129 1.00 0.00 25 CYS A O 11
ATOM 4477 N N . TYR A 1 26 ? -3.109 -1.084 0.375 1.00 0.00 26 TYR A N 11
ATOM 4478 C CA . TYR A 1 26 ? -3.823 -2.210 -0.208 1.00 0.00 26 TYR A CA 11
ATOM 4479 C C . TYR A 1 26 ? -2.840 -3.041 -1.022 1.00 0.00 26 TYR A C 11
ATOM 4480 O O . TYR A 1 26 ? -1.991 -2.446 -1.689 1.00 0.00 26 TYR A O 11
ATOM 4497 N N . CYS A 1 27 ? -2.960 -4.380 -1.008 1.00 0.00 27 CYS A N 11
ATOM 4498 C CA . CYS A 1 27 ? -2.056 -5.286 -1.708 1.00 0.00 27 CYS A CA 11
ATOM 4499 C C . CYS A 1 27 ? -2.786 -6.273 -2.608 1.00 0.00 27 CYS A C 11
ATOM 4500 O O . CYS A 1 27 ? -3.880 -6.723 -2.275 1.00 0.00 27 CYS A O 11
ATOM 4506 N N . LYS A 1 28 ? -2.183 -6.618 -3.755 1.00 0.00 28 LYS A N 11
ATOM 4507 C CA . LYS A 1 28 ? -2.779 -7.540 -4.713 1.00 0.00 28 LYS A CA 11
ATOM 4508 C C . LYS A 1 28 ? -2.552 -8.978 -4.237 1.00 0.00 28 LYS A C 11
ATOM 4509 O O . LYS A 1 28 ? -1.901 -9.772 -4.912 1.00 0.00 28 LYS A O 11
ATOM 4524 N N . THR A 1 29 ? -3.077 -9.306 -3.058 1.00 0.00 29 THR A N 11
ATOM 4525 C CA . THR A 1 29 ? -2.979 -10.605 -2.434 1.00 0.00 29 THR A CA 11
ATOM 4526 C C . THR A 1 29 ? -3.984 -10.593 -1.286 1.00 0.00 29 THR A C 11
ATOM 4527 O O . THR A 1 29 ? -4.118 -9.592 -0.582 1.00 0.00 29 THR A O 11
ATOM 4538 N N . THR A 1 30 ? -4.741 -11.675 -1.159 1.00 0.00 30 THR A N 11
ATOM 4539 C CA . THR A 1 30 ? -5.755 -11.895 -0.142 1.00 0.00 30 THR A CA 11
ATOM 4540 C C . THR A 1 30 ? -6.126 -13.381 -0.185 1.00 0.00 30 THR A C 11
ATOM 4541 O O . THR A 1 30 ? -5.505 -14.154 -0.912 1.00 0.00 30 THR A O 11
ATOM 4568 N N . THR A 1 2 ? -1.006 7.525 6.815 1.00 0.00 2 THR A N 12
ATOM 4569 C CA . THR A 1 2 ? -1.620 6.594 7.754 1.00 0.00 2 THR A CA 12
ATOM 4570 C C . THR A 1 2 ? -0.697 5.378 7.852 1.00 0.00 2 THR A C 12
ATOM 4571 O O . THR A 1 2 ? 0.468 5.531 8.211 1.00 0.00 2 THR A O 12
ATOM 4582 N N . GLN A 1 3 ? -1.170 4.190 7.471 1.00 0.00 3 GLN A N 12
ATOM 4583 C CA . GLN A 1 3 ? -0.314 3.030 7.233 1.00 0.00 3 GLN A CA 12
ATOM 4584 C C . GLN A 1 3 ? 0.853 3.401 6.314 1.00 0.00 3 GLN A C 12
ATOM 4585 O O . GLN A 1 3 ? 1.965 2.900 6.474 1.00 0.00 3 GLN A O 12
ATOM 4597 N N . CYS A 1 4 ? 0.556 4.243 5.321 1.00 0.00 4 CYS A N 12
ATOM 4598 C CA . CYS A 1 4 ? 1.452 4.674 4.264 1.00 0.00 4 CYS A CA 12
ATOM 4599 C C . CYS A 1 4 ? 1.178 6.135 3.939 1.00 0.00 4 CYS A C 12
ATOM 4600 O O . CYS A 1 4 ? 0.168 6.694 4.370 1.00 0.00 4 CYS A O 12
ATOM 4606 N N . GLN A 1 5 ? 2.086 6.719 3.161 1.00 0.00 5 GLN A N 12
ATOM 4607 C CA . GLN A 1 5 ? 1.949 7.991 2.472 1.00 0.00 5 GLN A CA 12
ATOM 4608 C C . GLN A 1 5 ? 1.736 7.750 0.972 1.00 0.00 5 GLN A C 12
ATOM 4609 O O . GLN A 1 5 ? 1.001 8.501 0.334 1.00 0.00 5 GLN A O 12
ATOM 4621 N N . SER A 1 6 ? 2.388 6.738 0.384 1.00 0.00 6 SER A N 12
ATOM 4622 C CA . SER A 1 6 ? 2.299 6.460 -1.046 1.00 0.00 6 SER A CA 12
ATOM 4623 C C . SER A 1 6 ? 2.536 4.994 -1.339 1.00 0.00 6 SER A C 12
ATOM 4624 O O . SER A 1 6 ? 2.898 4.209 -0.472 1.00 0.00 6 SER A O 12
ATOM 4631 N N . VAL A 1 7 ? 2.324 4.617 -2.596 1.00 0.00 7 VAL A N 12
ATOM 4632 C CA . VAL A 1 7 ? 2.424 3.240 -3.029 1.00 0.00 7 VAL A CA 12
ATOM 4633 C C . VAL A 1 7 ? 3.793 2.638 -2.666 1.00 0.00 7 VAL A C 12
ATOM 4634 O O . VAL A 1 7 ? 3.877 1.492 -2.232 1.00 0.00 7 VAL A O 12
ATOM 4647 N N . ARG A 1 8 ? 4.849 3.452 -2.785 1.00 0.00 8 ARG A N 12
ATOM 4648 C CA . ARG A 1 8 ? 6.197 3.255 -2.284 1.00 0.00 8 ARG A CA 12
ATOM 4649 C C . ARG A 1 8 ? 6.248 2.535 -0.934 1.00 0.00 8 ARG A C 12
ATOM 4650 O O . ARG A 1 8 ? 7.079 1.656 -0.711 1.00 0.00 8 ARG A O 12
ATOM 4668 N N . ASP A 1 9 ? 5.389 2.939 -0.003 1.00 0.00 9 ASP A N 12
ATOM 4669 C CA . ASP A 1 9 ? 5.331 2.392 1.333 1.00 0.00 9 ASP A CA 12
ATOM 4670 C C . ASP A 1 9 ? 4.782 0.975 1.237 1.00 0.00 9 ASP A C 12
ATOM 4671 O O . ASP A 1 9 ? 5.413 0.018 1.697 1.00 0.00 9 ASP A O 12
ATOM 4679 N N . CYS A 1 10 ? 3.628 0.816 0.577 1.00 0.00 10 CYS A N 12
ATOM 4680 C CA . CYS A 1 10 ? 3.101 -0.527 0.402 1.00 0.00 10 CYS A CA 12
ATOM 4681 C C . CYS A 1 10 ? 4.093 -1.435 -0.303 1.00 0.00 10 CYS A C 12
ATOM 4682 O O . CYS A 1 10 ? 4.129 -2.614 0.003 1.00 0.00 10 CYS A O 12
ATOM 4688 N N . GLN A 1 11 ? 4.889 -0.923 -1.246 1.00 0.00 11 GLN A N 12
ATOM 4689 C CA . GLN A 1 11 ? 5.869 -1.742 -1.957 1.00 0.00 11 GLN A CA 12
ATOM 4690 C C . GLN A 1 11 ? 6.875 -2.395 -0.995 1.00 0.00 11 GLN A C 12
ATOM 4691 O O . GLN A 1 11 ? 7.516 -3.378 -1.358 1.00 0.00 11 GLN A O 12
ATOM 4703 N N . GLN A 1 12 ? 7.016 -1.869 0.228 1.00 0.00 12 GLN A N 12
ATOM 4704 C CA . GLN A 1 12 ? 7.793 -2.502 1.286 1.00 0.00 12 GLN A CA 12
ATOM 4705 C C . GLN A 1 12 ? 6.914 -3.488 2.067 1.00 0.00 12 GLN A C 12
ATOM 4706 O O . GLN A 1 12 ? 7.351 -4.595 2.363 1.00 0.00 12 GLN A O 12
ATOM 4718 N N . TYR A 1 13 ? 5.676 -3.102 2.404 1.00 0.00 13 TYR A N 12
ATOM 4719 C CA . TYR A 1 13 ? 4.765 -3.979 3.151 1.00 0.00 13 TYR A CA 12
ATOM 4720 C C . TYR A 1 13 ? 4.319 -5.225 2.357 1.00 0.00 13 TYR A C 12
ATOM 4721 O O . TYR A 1 13 ? 3.959 -6.235 2.957 1.00 0.00 13 TYR A O 12
ATOM 4738 N N . CYS A 1 14 ? 4.271 -5.144 1.025 1.00 0.00 14 CYS A N 12
ATOM 4739 C CA . CYS A 1 14 ? 3.610 -6.086 0.126 1.00 0.00 14 CYS A CA 12
ATOM 4740 C C . CYS A 1 14 ? 4.405 -6.168 -1.167 1.00 0.00 14 CYS A C 12
ATOM 4741 O O . CYS A 1 14 ? 4.858 -5.146 -1.677 1.00 0.00 14 CYS A O 12
ATOM 4747 N N . LEU A 1 15 ? 4.526 -7.372 -1.729 1.00 0.00 15 LEU A N 12
ATOM 4748 C CA . LEU A 1 15 ? 5.177 -7.570 -3.018 1.00 0.00 15 LEU A CA 12
ATOM 4749 C C . LEU A 1 15 ? 4.382 -6.839 -4.108 1.00 0.00 15 LEU A C 12
ATOM 4750 O O . LEU A 1 15 ? 4.959 -6.116 -4.915 1.00 0.00 15 LEU A O 12
ATOM 4765 N N . THR A 1 16 ? 3.052 -7.008 -4.112 1.00 0.00 16 THR A N 12
ATOM 4766 C CA . THR A 1 16 ? 2.185 -6.493 -5.168 1.00 0.00 16 THR A CA 12
ATOM 4767 C C . THR A 1 16 ? 1.026 -5.651 -4.614 1.00 0.00 16 THR A C 12
ATOM 4768 O O . THR A 1 16 ? -0.126 -6.100 -4.594 1.00 0.00 16 THR A O 12
ATOM 4779 N N . PRO A 1 17 ? 1.295 -4.416 -4.167 1.00 0.00 17 PRO A N 12
ATOM 4780 C CA . PRO A 1 17 ? 0.265 -3.567 -3.641 1.00 0.00 17 PRO A CA 12
ATOM 4781 C C . PRO A 1 17 ? -0.788 -3.178 -4.673 1.00 0.00 17 PRO A C 12
ATOM 4782 O O . PRO A 1 17 ? -0.540 -3.160 -5.881 1.00 0.00 17 PRO A O 12
ATOM 4790 N N . ASP A 1 18 ? -1.990 -2.888 -4.184 1.00 0.00 18 ASP A N 12
ATOM 4791 C CA . ASP A 1 18 ? -3.085 -2.324 -4.939 1.00 0.00 18 ASP A CA 12
ATOM 4792 C C . ASP A 1 18 ? -2.813 -0.832 -5.023 1.00 0.00 18 ASP A C 12
ATOM 4793 O O . ASP A 1 18 ? -2.537 -0.313 -6.105 1.00 0.00 18 ASP A O 12
ATOM 4801 N N . ARG A 1 19 ? -2.846 -0.168 -3.861 1.00 0.00 19 ARG A N 12
ATOM 4802 C CA . ARG A 1 19 ? -2.686 1.266 -3.733 1.00 0.00 19 ARG A CA 12
ATOM 4803 C C . ARG A 1 19 ? -2.312 1.586 -2.291 1.00 0.00 19 ARG A C 12
ATOM 4804 O O . ARG A 1 19 ? -2.765 0.911 -1.372 1.00 0.00 19 ARG A O 12
ATOM 4822 N N . CYS A 1 20 ? -1.607 2.699 -2.098 1.00 0.00 20 CYS A N 12
ATOM 4823 C CA . CYS A 1 20 ? -1.771 3.471 -0.878 1.00 0.00 20 CYS A CA 12
ATOM 4824 C C . CYS A 1 20 ? -2.989 4.361 -1.114 1.00 0.00 20 CYS A C 12
ATOM 4825 O O . CYS A 1 20 ? -2.966 5.193 -2.022 1.00 0.00 20 CYS A O 12
ATOM 4831 N N . SER A 1 21 ? -4.100 4.115 -0.422 1.00 0.00 21 SER A N 12
ATOM 4832 C CA . SER A 1 21 ? -5.371 4.766 -0.674 1.00 0.00 21 SER A CA 12
ATOM 4833 C C . SER A 1 21 ? -6.243 4.639 0.573 1.00 0.00 21 SER A C 12
ATOM 4834 O O . SER A 1 21 ? -6.051 3.712 1.351 1.00 0.00 21 SER A O 12
ATOM 4841 N N . TYR A 1 22 ? -7.171 5.578 0.784 1.00 0.00 22 TYR A N 12
ATOM 4842 C CA . TYR A 1 22 ? -8.076 5.582 1.935 1.00 0.00 22 TYR A CA 12
ATOM 4843 C C . TYR A 1 22 ? -7.322 5.375 3.261 1.00 0.00 22 TYR A C 12
ATOM 4844 O O . TYR A 1 22 ? -7.765 4.638 4.138 1.00 0.00 22 TYR A O 12
ATOM 4861 N N . GLY A 1 23 ? -6.156 6.014 3.392 1.00 0.00 23 GLY A N 12
ATOM 4862 C CA . GLY A 1 23 ? -5.284 5.855 4.548 1.00 0.00 23 GLY A CA 12
ATOM 4863 C C . GLY A 1 23 ? -4.978 4.383 4.841 1.00 0.00 23 GLY A C 12
ATOM 4864 O O . GLY A 1 23 ? -4.996 3.951 5.992 1.00 0.00 23 GLY A O 12
ATOM 4868 N N . THR A 1 24 ? -4.711 3.587 3.807 1.00 0.00 24 THR A N 12
ATOM 4869 C CA . THR A 1 24 ? -4.469 2.159 3.921 1.00 0.00 24 THR A CA 12
ATOM 4870 C C . THR A 1 24 ? -3.584 1.736 2.752 1.00 0.00 24 THR A C 12
ATOM 4871 O O . THR A 1 24 ? -3.776 2.204 1.633 1.00 0.00 24 THR A O 12
ATOM 4882 N N . CYS A 1 25 ? -2.597 0.873 3.003 1.00 0.00 25 CYS A N 12
ATOM 4883 C CA . CYS A 1 25 ? -1.798 0.284 1.938 1.00 0.00 25 CYS A CA 12
ATOM 4884 C C . CYS A 1 25 ? -2.490 -1.020 1.524 1.00 0.00 25 CYS A C 12
ATOM 4885 O O . CYS A 1 25 ? -2.298 -2.092 2.089 1.00 0.00 25 CYS A O 12
ATOM 4891 N N . TYR A 1 26 ? -3.418 -0.877 0.578 1.00 0.00 26 TYR A N 12
ATOM 4892 C CA . TYR A 1 26 ? -4.199 -1.955 0.000 1.00 0.00 26 TYR A CA 12
ATOM 4893 C C . TYR A 1 26 ? -3.273 -2.815 -0.850 1.00 0.00 26 TYR A C 12
ATOM 4894 O O . TYR A 1 26 ? -2.440 -2.246 -1.559 1.00 0.00 26 TYR A O 12
ATOM 4911 N N . CYS A 1 27 ? -3.426 -4.148 -0.816 1.00 0.00 27 CYS A N 12
ATOM 4912 C CA . CYS A 1 27 ? -2.596 -5.077 -1.576 1.00 0.00 27 CYS A CA 12
ATOM 4913 C C . CYS A 1 27 ? -3.419 -5.983 -2.483 1.00 0.00 27 CYS A C 12
ATOM 4914 O O . CYS A 1 27 ? -4.506 -6.404 -2.099 1.00 0.00 27 CYS A O 12
ATOM 4920 N N . LYS A 1 28 ? -2.908 -6.271 -3.690 1.00 0.00 28 LYS A N 12
ATOM 4921 C CA . LYS A 1 28 ? -3.596 -7.147 -4.633 1.00 0.00 28 LYS A CA 12
ATOM 4922 C C . LYS A 1 28 ? -3.487 -8.595 -4.151 1.00 0.00 28 LYS A C 12
ATOM 4923 O O . LYS A 1 28 ? -4.417 -9.382 -4.307 1.00 0.00 28 LYS A O 12
ATOM 4938 N N . THR A 1 29 ? -2.349 -8.940 -3.545 1.00 0.00 29 THR A N 12
ATOM 4939 C CA . THR A 1 29 ? -2.157 -10.124 -2.751 1.00 0.00 29 THR A CA 12
ATOM 4940 C C . THR A 1 29 ? -0.940 -9.822 -1.877 1.00 0.00 29 THR A C 12
ATOM 4941 O O . THR A 1 29 ? -0.415 -8.706 -1.878 1.00 0.00 29 THR A O 12
ATOM 4952 N N . THR A 1 30 ? -0.506 -10.823 -1.131 1.00 0.00 30 THR A N 12
ATOM 4953 C CA . THR A 1 30 ? 0.608 -10.753 -0.195 1.00 0.00 30 THR A CA 12
ATOM 4954 C C . THR A 1 30 ? 1.162 -12.159 0.040 1.00 0.00 30 THR A C 12
ATOM 4955 O O . THR A 1 30 ? 2.358 -12.388 -0.097 1.00 0.00 30 THR A O 12
ATOM 4982 N N . THR A 1 2 ? -0.782 7.515 7.548 1.00 0.00 2 THR A N 13
ATOM 4983 C CA . THR A 1 2 ? -1.661 6.677 8.355 1.00 0.00 2 THR A CA 13
ATOM 4984 C C . THR A 1 2 ? -0.965 5.324 8.513 1.00 0.00 2 THR A C 13
ATOM 4985 O O . THR A 1 2 ? 0.122 5.267 9.082 1.00 0.00 2 THR A O 13
ATOM 4996 N N . GLN A 1 3 ? -1.522 4.248 7.957 1.00 0.00 3 GLN A N 13
ATOM 4997 C CA . GLN A 1 3 ? -0.756 3.014 7.783 1.00 0.00 3 GLN A CA 13
ATOM 4998 C C . GLN A 1 3 ? 0.413 3.282 6.831 1.00 0.00 3 GLN A C 13
ATOM 4999 O O . GLN A 1 3 ? 1.488 2.707 6.966 1.00 0.00 3 GLN A O 13
ATOM 5011 N N . CYS A 1 4 ? 0.161 4.149 5.848 1.00 0.00 4 CYS A N 13
ATOM 5012 C CA . CYS A 1 4 ? 1.090 4.578 4.821 1.00 0.00 4 CYS A CA 13
ATOM 5013 C C . CYS A 1 4 ? 0.840 6.048 4.535 1.00 0.00 4 CYS A C 13
ATOM 5014 O O . CYS A 1 4 ? -0.191 6.601 4.922 1.00 0.00 4 CYS A O 13
ATOM 5020 N N . GLN A 1 5 ? 1.792 6.649 3.829 1.00 0.00 5 GLN A N 13
ATOM 5021 C CA . GLN A 1 5 ? 1.680 7.941 3.181 1.00 0.00 5 GLN A CA 13
ATOM 5022 C C . GLN A 1 5 ? 1.425 7.737 1.685 1.00 0.00 5 GLN A C 13
ATOM 5023 O O . GLN A 1 5 ? 0.636 8.466 1.087 1.00 0.00 5 GLN A O 13
ATOM 5035 N N . SER A 1 6 ? 2.124 6.776 1.072 1.00 0.00 6 SER A N 13
ATOM 5036 C CA . SER A 1 6 ? 2.222 6.649 -0.377 1.00 0.00 6 SER A CA 13
ATOM 5037 C C . SER A 1 6 ? 2.371 5.176 -0.738 1.00 0.00 6 SER A C 13
ATOM 5038 O O . SER A 1 6 ? 2.770 4.377 0.097 1.00 0.00 6 SER A O 13
ATOM 5045 N N . VAL A 1 7 ? 2.102 4.791 -1.986 1.00 0.00 7 VAL A N 13
ATOM 5046 C CA . VAL A 1 7 ? 2.189 3.403 -2.401 1.00 0.00 7 VAL A CA 13
ATOM 5047 C C . VAL A 1 7 ? 3.552 2.777 -2.053 1.00 0.00 7 VAL A C 13
ATOM 5048 O O . VAL A 1 7 ? 3.618 1.605 -1.694 1.00 0.00 7 VAL A O 13
ATOM 5061 N N . ARG A 1 8 ? 4.628 3.571 -2.111 1.00 0.00 8 ARG A N 13
ATOM 5062 C CA . ARG A 1 8 ? 5.971 3.174 -1.696 1.00 0.00 8 ARG A CA 13
ATOM 5063 C C . ARG A 1 8 ? 6.006 2.530 -0.306 1.00 0.00 8 ARG A C 13
ATOM 5064 O O . ARG A 1 8 ? 6.735 1.561 -0.105 1.00 0.00 8 ARG A O 13
ATOM 5082 N N . ASP A 1 9 ? 5.221 3.034 0.648 1.00 0.00 9 ASP A N 13
ATOM 5083 C CA . ASP A 1 9 ? 5.087 2.427 1.957 1.00 0.00 9 ASP A CA 13
ATOM 5084 C C . ASP A 1 9 ? 4.616 0.986 1.766 1.00 0.00 9 ASP A C 13
ATOM 5085 O O . ASP A 1 9 ? 5.243 0.034 2.242 1.00 0.00 9 ASP A O 13
ATOM 5093 N N . CYS A 1 10 ? 3.538 0.818 0.992 1.00 0.00 10 CYS A N 13
ATOM 5094 C CA . CYS A 1 10 ? 3.087 -0.525 0.686 1.00 0.00 10 CYS A CA 13
ATOM 5095 C C . CYS A 1 10 ? 4.140 -1.329 -0.055 1.00 0.00 10 CYS A C 13
ATOM 5096 O O . CYS A 1 10 ? 4.190 -2.529 0.140 1.00 0.00 10 CYS A O 13
ATOM 5102 N N . GLN A 1 11 ? 4.951 -0.731 -0.930 1.00 0.00 11 GLN A N 13
ATOM 5103 C CA . GLN A 1 11 ? 5.974 -1.497 -1.644 1.00 0.00 11 GLN A CA 13
ATOM 5104 C C . GLN A 1 11 ? 6.948 -2.181 -0.672 1.00 0.00 11 GLN A C 13
ATOM 5105 O O . GLN A 1 11 ? 7.556 -3.186 -1.029 1.00 0.00 11 GLN A O 13
ATOM 5117 N N . GLN A 1 12 ? 7.098 -1.656 0.549 1.00 0.00 12 GLN A N 13
ATOM 5118 C CA . GLN A 1 12 ? 7.831 -2.349 1.602 1.00 0.00 12 GLN A CA 13
ATOM 5119 C C . GLN A 1 12 ? 6.959 -3.463 2.194 1.00 0.00 12 GLN A C 13
ATOM 5120 O O . GLN A 1 12 ? 7.423 -4.582 2.398 1.00 0.00 12 GLN A O 13
ATOM 5132 N N . TYR A 1 13 ? 5.699 -3.143 2.497 1.00 0.00 13 TYR A N 13
ATOM 5133 C CA . TYR A 1 13 ? 4.771 -4.042 3.186 1.00 0.00 13 TYR A CA 13
ATOM 5134 C C . TYR A 1 13 ? 4.423 -5.305 2.385 1.00 0.00 13 TYR A C 13
ATOM 5135 O O . TYR A 1 13 ? 4.234 -6.379 2.950 1.00 0.00 13 TYR A O 13
ATOM 5152 N N . CYS A 1 14 ? 4.259 -5.135 1.074 1.00 0.00 14 CYS A N 13
ATOM 5153 C CA . CYS A 1 14 ? 3.668 -6.074 0.131 1.00 0.00 14 CYS A CA 13
ATOM 5154 C C . CYS A 1 14 ? 4.541 -6.124 -1.113 1.00 0.00 14 CYS A C 13
ATOM 5155 O O . CYS A 1 14 ? 5.019 -5.096 -1.583 1.00 0.00 14 CYS A O 13
ATOM 5161 N N . LEU A 1 15 ? 4.689 -7.317 -1.687 1.00 0.00 15 LEU A N 13
ATOM 5162 C CA . LEU A 1 15 ? 5.411 -7.517 -2.933 1.00 0.00 15 LEU A CA 13
ATOM 5163 C C . LEU A 1 15 ? 4.558 -7.079 -4.128 1.00 0.00 15 LEU A C 13
ATOM 5164 O O . LEU A 1 15 ? 5.082 -6.927 -5.229 1.00 0.00 15 LEU A O 13
ATOM 5179 N N . THR A 1 16 ? 3.241 -6.899 -3.956 1.00 0.00 16 THR A N 13
ATOM 5180 C CA . THR A 1 16 ? 2.376 -6.454 -5.045 1.00 0.00 16 THR A CA 13
ATOM 5181 C C . THR A 1 16 ? 1.198 -5.602 -4.546 1.00 0.00 16 THR A C 13
ATOM 5182 O O . THR A 1 16 ? 0.047 -6.053 -4.548 1.00 0.00 16 THR A O 13
ATOM 5193 N N . PRO A 1 17 ? 1.462 -4.357 -4.116 1.00 0.00 17 PRO A N 13
ATOM 5194 C CA . PRO A 1 17 ? 0.421 -3.507 -3.610 1.00 0.00 17 PRO A CA 13
ATOM 5195 C C . PRO A 1 17 ? -0.601 -3.061 -4.660 1.00 0.00 17 PRO A C 13
ATOM 5196 O O . PRO A 1 17 ? -0.486 -3.309 -5.869 1.00 0.00 17 PRO A O 13
ATOM 5204 N N . ASP A 1 18 ? -1.639 -2.398 -4.156 1.00 0.00 18 ASP A N 13
ATOM 5205 C CA . ASP A 1 18 ? -2.667 -1.750 -4.937 1.00 0.00 18 ASP A CA 13
ATOM 5206 C C . ASP A 1 18 ? -2.559 -0.251 -4.776 1.00 0.00 18 ASP A C 13
ATOM 5207 O O . ASP A 1 18 ? -2.202 0.445 -5.724 1.00 0.00 18 ASP A O 13
ATOM 5215 N N . ARG A 1 19 ? -2.839 0.247 -3.573 1.00 0.00 19 ARG A N 13
ATOM 5216 C CA . ARG A 1 19 ? -2.827 1.663 -3.333 1.00 0.00 19 ARG A CA 13
ATOM 5217 C C . ARG A 1 19 ? -2.572 1.926 -1.863 1.00 0.00 19 ARG A C 13
ATOM 5218 O O . ARG A 1 19 ? -3.123 1.249 -1.003 1.00 0.00 19 ARG A O 13
ATOM 5236 N N . CYS A 1 20 ? -1.836 2.995 -1.593 1.00 0.00 20 CYS A N 13
ATOM 5237 C CA . CYS A 1 20 ? -2.001 3.702 -0.338 1.00 0.00 20 CYS A CA 13
ATOM 5238 C C . CYS A 1 20 ? -3.230 4.588 -0.522 1.00 0.00 20 CYS A C 13
ATOM 5239 O O . CYS A 1 20 ? -3.211 5.494 -1.353 1.00 0.00 20 CYS A O 13
ATOM 5245 N N . SER A 1 21 ? -4.348 4.255 0.124 1.00 0.00 21 SER A N 13
ATOM 5246 C CA . SER A 1 21 ? -5.629 4.892 -0.119 1.00 0.00 21 SER A CA 13
ATOM 5247 C C . SER A 1 21 ? -6.521 4.693 1.102 1.00 0.00 21 SER A C 13
ATOM 5248 O O . SER A 1 21 ? -6.441 3.657 1.754 1.00 0.00 21 SER A O 13
ATOM 5255 N N . TYR A 1 22 ? -7.318 5.708 1.452 1.00 0.00 22 TYR A N 13
ATOM 5256 C CA . TYR A 1 22 ? -8.044 5.772 2.719 1.00 0.00 22 TYR A CA 13
ATOM 5257 C C . TYR A 1 22 ? -7.113 5.501 3.912 1.00 0.00 22 TYR A C 13
ATOM 5258 O O . TYR A 1 22 ? -7.519 4.920 4.913 1.00 0.00 22 TYR A O 13
ATOM 5275 N N . GLY A 1 23 ? -5.849 5.924 3.799 1.00 0.00 23 GLY A N 13
ATOM 5276 C CA . GLY A 1 23 ? -4.844 5.739 4.836 1.00 0.00 23 GLY A CA 13
ATOM 5277 C C . GLY A 1 23 ? -4.458 4.272 5.077 1.00 0.00 23 GLY A C 13
ATOM 5278 O O . GLY A 1 23 ? -3.762 3.981 6.051 1.00 0.00 23 GLY A O 13
ATOM 5282 N N . THR A 1 24 ? -4.874 3.368 4.185 1.00 0.00 24 THR A N 13
ATOM 5283 C CA . THR A 1 24 ? -4.608 1.940 4.219 1.00 0.00 24 THR A CA 13
ATOM 5284 C C . THR A 1 24 ? -3.771 1.586 2.995 1.00 0.00 24 THR A C 13
ATOM 5285 O O . THR A 1 24 ? -4.065 2.055 1.896 1.00 0.00 24 THR A O 13
ATOM 5296 N N . CYS A 1 25 ? -2.731 0.766 3.173 1.00 0.00 25 CYS A N 13
ATOM 5297 C CA . CYS A 1 25 ? -1.944 0.265 2.054 1.00 0.00 25 CYS A CA 13
ATOM 5298 C C . CYS A 1 25 ? -2.591 -1.032 1.551 1.00 0.00 25 CYS A C 13
ATOM 5299 O O . CYS A 1 25 ? -2.317 -2.142 1.999 1.00 0.00 25 CYS A O 13
ATOM 5305 N N . TYR A 1 26 ? -3.560 -0.857 0.652 1.00 0.00 26 TYR A N 13
ATOM 5306 C CA . TYR A 1 26 ? -4.248 -1.920 -0.061 1.00 0.00 26 TYR A CA 13
ATOM 5307 C C . TYR A 1 26 ? -3.239 -2.696 -0.894 1.00 0.00 26 TYR A C 13
ATOM 5308 O O . TYR A 1 26 ? -2.413 -2.055 -1.549 1.00 0.00 26 TYR A O 13
ATOM 5325 N N . CYS A 1 27 ? -3.338 -4.034 -0.921 1.00 0.00 27 CYS A N 13
ATOM 5326 C CA . CYS A 1 27 ? -2.508 -4.888 -1.756 1.00 0.00 27 CYS A CA 13
ATOM 5327 C C . CYS A 1 27 ? -3.346 -5.779 -2.655 1.00 0.00 27 CYS A C 13
ATOM 5328 O O . CYS A 1 27 ? -4.441 -6.181 -2.273 1.00 0.00 27 CYS A O 13
ATOM 5334 N N . LYS A 1 28 ? -2.818 -6.099 -3.843 1.00 0.00 28 LYS A N 13
ATOM 5335 C CA . LYS A 1 28 ? -3.450 -7.070 -4.727 1.00 0.00 28 LYS A CA 13
ATOM 5336 C C . LYS A 1 28 ? -3.248 -8.465 -4.140 1.00 0.00 28 LYS A C 13
ATOM 5337 O O . LYS A 1 28 ? -4.181 -9.258 -4.062 1.00 0.00 28 LYS A O 13
ATOM 5352 N N . THR A 1 29 ? -2.013 -8.762 -3.732 1.00 0.00 29 THR A N 13
ATOM 5353 C CA . THR A 1 29 ? -1.632 -9.980 -3.066 1.00 0.00 29 THR A CA 13
ATOM 5354 C C . THR A 1 29 ? -0.247 -9.720 -2.471 1.00 0.00 29 THR A C 13
ATOM 5355 O O . THR A 1 29 ? 0.275 -8.608 -2.562 1.00 0.00 29 THR A O 13
ATOM 5366 N N . THR A 1 30 ? 0.303 -10.775 -1.883 1.00 0.00 30 THR A N 13
ATOM 5367 C CA . THR A 1 30 ? 1.608 -10.966 -1.253 1.00 0.00 30 THR A CA 13
ATOM 5368 C C . THR A 1 30 ? 1.571 -12.329 -0.557 1.00 0.00 30 THR A C 13
ATOM 5369 O O . THR A 1 30 ? 2.447 -13.163 -0.762 1.00 0.00 30 THR A O 13
ATOM 5396 N N . THR A 1 2 ? -0.801 7.430 7.538 1.00 0.00 2 THR A N 14
ATOM 5397 C CA . THR A 1 2 ? -1.513 6.501 8.409 1.00 0.00 2 THR A CA 14
ATOM 5398 C C . THR A 1 2 ? -0.736 5.189 8.420 1.00 0.00 2 THR A C 14
ATOM 5399 O O . THR A 1 2 ? 0.383 5.159 8.929 1.00 0.00 2 THR A O 14
ATOM 5410 N N . GLN A 1 3 ? -1.259 4.126 7.809 1.00 0.00 3 GLN A N 14
ATOM 5411 C CA . GLN A 1 3 ? -0.427 2.964 7.496 1.00 0.00 3 GLN A CA 14
ATOM 5412 C C . GLN A 1 3 ? 0.724 3.384 6.581 1.00 0.00 3 GLN A C 14
ATOM 5413 O O . GLN A 1 3 ? 1.804 2.801 6.621 1.00 0.00 3 GLN A O 14
ATOM 5425 N N . CYS A 1 4 ? 0.455 4.366 5.721 1.00 0.00 4 CYS A N 14
ATOM 5426 C CA . CYS A 1 4 ? 1.360 4.848 4.697 1.00 0.00 4 CYS A CA 14
ATOM 5427 C C . CYS A 1 4 ? 1.067 6.314 4.434 1.00 0.00 4 CYS A C 14
ATOM 5428 O O . CYS A 1 4 ? 0.048 6.842 4.883 1.00 0.00 4 CYS A O 14
ATOM 5434 N N . GLN A 1 5 ? 1.979 6.943 3.697 1.00 0.00 5 GLN A N 14
ATOM 5435 C CA . GLN A 1 5 ? 1.846 8.239 3.061 1.00 0.00 5 GLN A CA 14
ATOM 5436 C C . GLN A 1 5 ? 1.627 8.043 1.558 1.00 0.00 5 GLN A C 14
ATOM 5437 O O . GLN A 1 5 ? 0.842 8.770 0.951 1.00 0.00 5 GLN A O 14
ATOM 5449 N N . SER A 1 6 ? 2.323 7.081 0.942 1.00 0.00 6 SER A N 14
ATOM 5450 C CA . SER A 1 6 ? 2.193 6.781 -0.477 1.00 0.00 6 SER A CA 14
ATOM 5451 C C . SER A 1 6 ? 2.542 5.333 -0.747 1.00 0.00 6 SER A C 14
ATOM 5452 O O . SER A 1 6 ? 2.969 4.598 0.131 1.00 0.00 6 SER A O 14
ATOM 5459 N N . VAL A 1 7 ? 2.361 4.922 -1.996 1.00 0.00 7 VAL A N 14
ATOM 5460 C CA . VAL A 1 7 ? 2.590 3.556 -2.417 1.00 0.00 7 VAL A CA 14
ATOM 5461 C C . VAL A 1 7 ? 3.981 3.053 -1.999 1.00 0.00 7 VAL A C 14
ATOM 5462 O O . VAL A 1 7 ? 4.122 1.904 -1.586 1.00 0.00 7 VAL A O 14
ATOM 5475 N N . ARG A 1 8 ? 4.980 3.938 -2.041 1.00 0.00 8 ARG A N 14
ATOM 5476 C CA . ARG A 1 8 ? 6.343 3.700 -1.577 1.00 0.00 8 ARG A CA 14
ATOM 5477 C C . ARG A 1 8 ? 6.384 3.008 -0.212 1.00 0.00 8 ARG A C 14
ATOM 5478 O O . ARG A 1 8 ? 7.151 2.068 -0.019 1.00 0.00 8 ARG A O 14
ATOM 5496 N N . ASP A 1 9 ? 5.558 3.459 0.734 1.00 0.00 9 ASP A N 14
ATOM 5497 C CA . ASP A 1 9 ? 5.465 2.873 2.055 1.00 0.00 9 ASP A CA 14
ATOM 5498 C C . ASP A 1 9 ? 5.103 1.396 1.914 1.00 0.00 9 ASP A C 14
ATOM 5499 O O . ASP A 1 9 ? 5.800 0.496 2.408 1.00 0.00 9 ASP A O 14
ATOM 5507 N N . CYS A 1 10 ? 4.010 1.150 1.183 1.00 0.00 10 CYS A N 14
ATOM 5508 C CA . CYS A 1 10 ? 3.580 -0.216 0.980 1.00 0.00 10 CYS A CA 14
ATOM 5509 C C . CYS A 1 10 ? 4.627 -1.010 0.214 1.00 0.00 10 CYS A C 14
ATOM 5510 O O . CYS A 1 10 ? 4.699 -2.210 0.410 1.00 0.00 10 CYS A O 14
ATOM 5516 N N . GLN A 1 11 ? 5.408 -0.401 -0.685 1.00 0.00 11 GLN A N 14
ATOM 5517 C CA . GLN A 1 11 ? 6.428 -1.141 -1.426 1.00 0.00 11 GLN A CA 14
ATOM 5518 C C . GLN A 1 11 ? 7.448 -1.779 -0.471 1.00 0.00 11 GLN A C 14
ATOM 5519 O O . GLN A 1 11 ? 8.047 -2.798 -0.804 1.00 0.00 11 GLN A O 14
ATOM 5531 N N . GLN A 1 12 ? 7.643 -1.200 0.718 1.00 0.00 12 GLN A N 14
ATOM 5532 C CA . GLN A 1 12 ? 8.401 -1.861 1.773 1.00 0.00 12 GLN A CA 14
ATOM 5533 C C . GLN A 1 12 ? 7.568 -3.020 2.326 1.00 0.00 12 GLN A C 14
ATOM 5534 O O . GLN A 1 12 ? 8.061 -4.129 2.508 1.00 0.00 12 GLN A O 14
ATOM 5546 N N . TYR A 1 13 ? 6.301 -2.727 2.634 1.00 0.00 13 TYR A N 14
ATOM 5547 C CA . TYR A 1 13 ? 5.395 -3.655 3.310 1.00 0.00 13 TYR A CA 14
ATOM 5548 C C . TYR A 1 13 ? 5.088 -4.927 2.501 1.00 0.00 13 TYR A C 14
ATOM 5549 O O . TYR A 1 13 ? 4.808 -5.978 3.074 1.00 0.00 13 TYR A O 14
ATOM 5566 N N . CYS A 1 14 ? 5.066 -4.803 1.176 1.00 0.00 14 CYS A N 14
ATOM 5567 C CA . CYS A 1 14 ? 4.454 -5.729 0.226 1.00 0.00 14 CYS A CA 14
ATOM 5568 C C . CYS A 1 14 ? 5.220 -5.681 -1.088 1.00 0.00 14 CYS A C 14
ATOM 5569 O O . CYS A 1 14 ? 5.608 -4.607 -1.535 1.00 0.00 14 CYS A O 14
ATOM 5575 N N . LEU A 1 15 ? 5.383 -6.839 -1.737 1.00 0.00 15 LEU A N 14
ATOM 5576 C CA . LEU A 1 15 ? 6.030 -6.926 -3.040 1.00 0.00 15 LEU A CA 14
ATOM 5577 C C . LEU A 1 15 ? 5.213 -6.138 -4.073 1.00 0.00 15 LEU A C 14
ATOM 5578 O O . LEU A 1 15 ? 5.765 -5.310 -4.795 1.00 0.00 15 LEU A O 14
ATOM 5593 N N . THR A 1 16 ? 3.896 -6.377 -4.116 1.00 0.00 16 THR A N 14
ATOM 5594 C CA . THR A 1 16 ? 3.000 -5.776 -5.104 1.00 0.00 16 THR A CA 14
ATOM 5595 C C . THR A 1 16 ? 1.804 -5.081 -4.440 1.00 0.00 16 THR A C 14
ATOM 5596 O O . THR A 1 16 ? 0.693 -5.619 -4.424 1.00 0.00 16 THR A O 14
ATOM 5607 N N . PRO A 1 17 ? 2.004 -3.880 -3.879 1.00 0.00 17 PRO A N 14
ATOM 5608 C CA . PRO A 1 17 ? 0.926 -3.127 -3.310 1.00 0.00 17 PRO A CA 14
ATOM 5609 C C . PRO A 1 17 ? -0.112 -2.722 -4.354 1.00 0.00 17 PRO A C 14
ATOM 5610 O O . PRO A 1 17 ? 0.222 -2.501 -5.515 1.00 0.00 17 PRO A O 14
ATOM 5618 N N . ASP A 1 18 ? -1.372 -2.654 -3.925 1.00 0.00 18 ASP A N 14
ATOM 5619 C CA . ASP A 1 18 ? -2.507 -2.255 -4.737 1.00 0.00 18 ASP A CA 14
ATOM 5620 C C . ASP A 1 18 ? -2.552 -0.727 -4.722 1.00 0.00 18 ASP A C 14
ATOM 5621 O O . ASP A 1 18 ? -2.502 -0.085 -5.768 1.00 0.00 18 ASP A O 14
ATOM 5629 N N . ARG A 1 19 ? -2.630 -0.126 -3.525 1.00 0.00 19 ARG A N 14
ATOM 5630 C CA . ARG A 1 19 ? -2.582 1.314 -3.363 1.00 0.00 19 ARG A CA 14
ATOM 5631 C C . ARG A 1 19 ? -2.221 1.658 -1.921 1.00 0.00 19 ARG A C 14
ATOM 5632 O O . ARG A 1 19 ? -2.622 0.959 -0.997 1.00 0.00 19 ARG A O 14
ATOM 5650 N N . CYS A 1 20 ? -1.576 2.808 -1.726 1.00 0.00 20 CYS A N 14
ATOM 5651 C CA . CYS A 1 20 ? -1.734 3.548 -0.481 1.00 0.00 20 CYS A CA 14
ATOM 5652 C C . CYS A 1 20 ? -2.986 4.397 -0.664 1.00 0.00 20 CYS A C 14
ATOM 5653 O O . CYS A 1 20 ? -3.030 5.227 -1.570 1.00 0.00 20 CYS A O 14
ATOM 5659 N N . SER A 1 21 ? -4.054 4.116 0.082 1.00 0.00 21 SER A N 14
ATOM 5660 C CA . SER A 1 21 ? -5.364 4.692 -0.163 1.00 0.00 21 SER A CA 14
ATOM 5661 C C . SER A 1 21 ? -6.211 4.532 1.093 1.00 0.00 21 SER A C 14
ATOM 5662 O O . SER A 1 21 ? -6.093 3.520 1.773 1.00 0.00 21 SER A O 14
ATOM 5669 N N . TYR A 1 22 ? -7.036 5.530 1.428 1.00 0.00 22 TYR A N 14
ATOM 5670 C CA . TYR A 1 22 ? -7.828 5.548 2.658 1.00 0.00 22 TYR A CA 14
ATOM 5671 C C . TYR A 1 22 ? -6.953 5.236 3.880 1.00 0.00 22 TYR A C 14
ATOM 5672 O O . TYR A 1 22 ? -7.306 4.413 4.722 1.00 0.00 22 TYR A O 14
ATOM 5689 N N . GLY A 1 23 ? -5.773 5.864 3.943 1.00 0.00 23 GLY A N 14
ATOM 5690 C CA . GLY A 1 23 ? -4.801 5.683 5.017 1.00 0.00 23 GLY A CA 14
ATOM 5691 C C . GLY A 1 23 ? -4.336 4.232 5.208 1.00 0.00 23 GLY A C 14
ATOM 5692 O O . GLY A 1 23 ? -3.724 3.907 6.227 1.00 0.00 23 GLY A O 14
ATOM 5696 N N . THR A 1 24 ? -4.609 3.370 4.226 1.00 0.00 24 THR A N 14
ATOM 5697 C CA . THR A 1 24 ? -4.389 1.938 4.269 1.00 0.00 24 THR A CA 14
ATOM 5698 C C . THR A 1 24 ? -3.455 1.588 3.114 1.00 0.00 24 THR A C 14
ATOM 5699 O O . THR A 1 24 ? -3.666 2.061 1.998 1.00 0.00 24 THR A O 14
ATOM 5710 N N . CYS A 1 25 ? -2.420 0.782 3.365 1.00 0.00 25 CYS A N 14
ATOM 5711 C CA . CYS A 1 25 ? -1.553 0.294 2.301 1.00 0.00 25 CYS A CA 14
ATOM 5712 C C . CYS A 1 25 ? -2.131 -1.044 1.818 1.00 0.00 25 CYS A C 14
ATOM 5713 O O . CYS A 1 25 ? -1.820 -2.125 2.308 1.00 0.00 25 CYS A O 14
ATOM 5719 N N . TYR A 1 26 ? -3.089 -0.936 0.894 1.00 0.00 26 TYR A N 14
ATOM 5720 C CA . TYR A 1 26 ? -3.749 -2.058 0.248 1.00 0.00 26 TYR A CA 14
ATOM 5721 C C . TYR A 1 26 ? -2.703 -2.829 -0.543 1.00 0.00 26 TYR A C 14
ATOM 5722 O O . TYR A 1 26 ? -1.958 -2.196 -1.290 1.00 0.00 26 TYR A O 14
ATOM 5739 N N . CYS A 1 27 ? -2.674 -4.165 -0.431 1.00 0.00 27 CYS A N 14
ATOM 5740 C CA . CYS A 1 27 ? -1.780 -5.012 -1.210 1.00 0.00 27 CYS A CA 14
ATOM 5741 C C . CYS A 1 27 ? -2.557 -5.959 -2.098 1.00 0.00 27 CYS A C 14
ATOM 5742 O O . CYS A 1 27 ? -3.557 -6.527 -1.659 1.00 0.00 27 CYS A O 14
ATOM 5748 N N . LYS A 1 28 ? -2.091 -6.176 -3.333 1.00 0.00 28 LYS A N 14
ATOM 5749 C CA . LYS A 1 28 ? -2.807 -6.989 -4.304 1.00 0.00 28 LYS A CA 14
ATOM 5750 C C . LYS A 1 28 ? -2.582 -8.490 -4.039 1.00 0.00 28 LYS A C 14
ATOM 5751 O O . LYS A 1 28 ? -2.539 -9.301 -4.963 1.00 0.00 28 LYS A O 14
ATOM 5766 N N . THR A 1 29 ? -2.501 -8.892 -2.771 1.00 0.00 29 THR A N 14
ATOM 5767 C CA . THR A 1 29 ? -2.258 -10.264 -2.357 1.00 0.00 29 THR A CA 14
ATOM 5768 C C . THR A 1 29 ? -3.590 -11.024 -2.354 1.00 0.00 29 THR A C 14
ATOM 5769 O O . THR A 1 29 ? -3.937 -11.700 -1.385 1.00 0.00 29 THR A O 14
ATOM 5780 N N . THR A 1 30 ? -4.369 -10.893 -3.432 1.00 0.00 30 THR A N 14
ATOM 5781 C CA . THR A 1 30 ? -5.725 -11.412 -3.494 1.00 0.00 30 THR A CA 14
ATOM 5782 C C . THR A 1 30 ? -5.672 -12.909 -3.796 1.00 0.00 30 THR A C 14
ATOM 5783 O O . THR A 1 30 ? -5.984 -13.321 -4.912 1.00 0.00 30 THR A O 14
ATOM 5810 N N . THR A 1 2 ? -1.381 7.349 9.350 1.00 0.00 2 THR A N 15
ATOM 5811 C CA . THR A 1 2 ? -1.996 6.418 8.445 1.00 0.00 2 THR A CA 15
ATOM 5812 C C . THR A 1 2 ? -1.005 5.254 8.396 1.00 0.00 2 THR A C 15
ATOM 5813 O O . THR A 1 2 ? 0.108 5.350 8.914 1.00 0.00 2 THR A O 15
ATOM 5824 N N . GLN A 1 3 ? -1.414 4.153 7.785 1.00 0.00 3 GLN A N 15
ATOM 5825 C CA . GLN A 1 3 ? -0.587 2.962 7.629 1.00 0.00 3 GLN A CA 15
ATOM 5826 C C . GLN A 1 3 ? 0.490 3.218 6.571 1.00 0.00 3 GLN A C 15
ATOM 5827 O O . GLN A 1 3 ? 1.614 2.724 6.689 1.00 0.00 3 GLN A O 15
ATOM 5839 N N . CYS A 1 4 ? 0.128 3.994 5.544 1.00 0.00 4 CYS A N 15
ATOM 5840 C CA . CYS A 1 4 ? 1.005 4.497 4.499 1.00 0.00 4 CYS A CA 15
ATOM 5841 C C . CYS A 1 4 ? 0.626 5.931 4.173 1.00 0.00 4 CYS A C 15
ATOM 5842 O O . CYS A 1 4 ? -0.497 6.362 4.439 1.00 0.00 4 CYS A O 15
ATOM 5848 N N . GLN A 1 5 ? 1.564 6.639 3.556 1.00 0.00 5 GLN A N 15
ATOM 5849 C CA . GLN A 1 5 ? 1.398 7.960 2.982 1.00 0.00 5 GLN A CA 15
ATOM 5850 C C . GLN A 1 5 ? 1.218 7.843 1.467 1.00 0.00 5 GLN A C 15
ATOM 5851 O O . GLN A 1 5 ? 0.502 8.644 0.869 1.00 0.00 5 GLN A O 15
ATOM 5863 N N . SER A 1 6 ? 1.900 6.891 0.823 1.00 0.00 6 SER A N 15
ATOM 5864 C CA . SER A 1 6 ? 1.938 6.773 -0.632 1.00 0.00 6 SER A CA 15
ATOM 5865 C C . SER A 1 6 ? 2.389 5.366 -1.013 1.00 0.00 6 SER A C 15
ATOM 5866 O O . SER A 1 6 ? 2.954 4.662 -0.190 1.00 0.00 6 SER A O 15
ATOM 5873 N N . VAL A 1 7 ? 2.144 4.930 -2.253 1.00 0.00 7 VAL A N 15
ATOM 5874 C CA . VAL A 1 7 ? 2.380 3.562 -2.685 1.00 0.00 7 VAL A CA 15
ATOM 5875 C C . VAL A 1 7 ? 3.762 3.023 -2.286 1.00 0.00 7 VAL A C 15
ATOM 5876 O O . VAL A 1 7 ? 3.892 1.855 -1.927 1.00 0.00 7 VAL A O 15
ATOM 5889 N N . ARG A 1 8 ? 4.788 3.881 -2.316 1.00 0.00 8 ARG A N 15
ATOM 5890 C CA . ARG A 1 8 ? 6.141 3.553 -1.883 1.00 0.00 8 ARG A CA 15
ATOM 5891 C C . ARG A 1 8 ? 6.183 2.896 -0.501 1.00 0.00 8 ARG A C 15
ATOM 5892 O O . ARG A 1 8 ? 6.955 1.961 -0.296 1.00 0.00 8 ARG A O 15
ATOM 5910 N N . ASP A 1 9 ? 5.359 3.356 0.440 1.00 0.00 9 ASP A N 15
ATOM 5911 C CA . ASP A 1 9 ? 5.214 2.736 1.740 1.00 0.00 9 ASP A CA 15
ATOM 5912 C C . ASP A 1 9 ? 4.842 1.274 1.540 1.00 0.00 9 ASP A C 15
ATOM 5913 O O . ASP A 1 9 ? 5.530 0.370 2.020 1.00 0.00 9 ASP A O 15
ATOM 5921 N N . CYS A 1 10 ? 3.774 1.033 0.771 1.00 0.00 10 CYS A N 15
ATOM 5922 C CA . CYS A 1 10 ? 3.397 -0.331 0.454 1.00 0.00 10 CYS A CA 15
ATOM 5923 C C . CYS A 1 10 ? 4.516 -1.082 -0.248 1.00 0.00 10 CYS A C 15
ATOM 5924 O O . CYS A 1 10 ? 4.659 -2.270 -0.002 1.00 0.00 10 CYS A O 15
ATOM 5930 N N . GLN A 1 11 ? 5.302 -0.445 -1.122 1.00 0.00 11 GLN A N 15
ATOM 5931 C CA . GLN A 1 11 ? 6.401 -1.150 -1.781 1.00 0.00 11 GLN A CA 15
ATOM 5932 C C . GLN A 1 11 ? 7.375 -1.753 -0.756 1.00 0.00 11 GLN A C 15
ATOM 5933 O O . GLN A 1 11 ? 8.055 -2.728 -1.062 1.00 0.00 11 GLN A O 15
ATOM 5945 N N . GLN A 1 12 ? 7.456 -1.187 0.457 1.00 0.00 12 GLN A N 15
ATOM 5946 C CA . GLN A 1 12 ? 8.214 -1.788 1.545 1.00 0.00 12 GLN A CA 15
ATOM 5947 C C . GLN A 1 12 ? 7.425 -2.957 2.146 1.00 0.00 12 GLN A C 15
ATOM 5948 O O . GLN A 1 12 ? 7.969 -4.038 2.352 1.00 0.00 12 GLN A O 15
ATOM 5960 N N . TYR A 1 13 ? 6.143 -2.731 2.453 1.00 0.00 13 TYR A N 15
ATOM 5961 C CA . TYR A 1 13 ? 5.307 -3.713 3.142 1.00 0.00 13 TYR A CA 15
ATOM 5962 C C . TYR A 1 13 ? 4.951 -4.933 2.266 1.00 0.00 13 TYR A C 15
ATOM 5963 O O . TYR A 1 13 ? 4.594 -5.980 2.802 1.00 0.00 13 TYR A O 15
ATOM 5980 N N . CYS A 1 14 ? 4.991 -4.804 0.935 1.00 0.00 14 CYS A N 15
ATOM 5981 C CA . CYS A 1 14 ? 4.429 -5.747 -0.032 1.00 0.00 14 CYS A CA 15
ATOM 5982 C C . CYS A 1 14 ? 5.253 -5.721 -1.312 1.00 0.00 14 CYS A C 15
ATOM 5983 O O . CYS A 1 14 ? 5.660 -4.656 -1.767 1.00 0.00 14 CYS A O 15
ATOM 5989 N N . LEU A 1 15 ? 5.445 -6.890 -1.928 1.00 0.00 15 LEU A N 15
ATOM 5990 C CA . LEU A 1 15 ? 6.166 -7.011 -3.190 1.00 0.00 15 LEU A CA 15
ATOM 5991 C C . LEU A 1 15 ? 5.394 -6.287 -4.301 1.00 0.00 15 LEU A C 15
ATOM 5992 O O . LEU A 1 15 ? 5.967 -5.475 -5.023 1.00 0.00 15 LEU A O 15
ATOM 6007 N N . THR A 1 16 ? 4.090 -6.576 -4.430 1.00 0.00 16 THR A N 15
ATOM 6008 C CA . THR A 1 16 ? 3.234 -5.996 -5.468 1.00 0.00 16 THR A CA 15
ATOM 6009 C C . THR A 1 16 ? 1.997 -5.320 -4.862 1.00 0.00 16 THR A C 15
ATOM 6010 O O . THR A 1 16 ? 0.914 -5.912 -4.819 1.00 0.00 16 THR A O 15
ATOM 6021 N N . PRO A 1 17 ? 2.132 -4.080 -4.373 1.00 0.00 17 PRO A N 15
ATOM 6022 C CA . PRO A 1 17 ? 1.009 -3.349 -3.860 1.00 0.00 17 PRO A CA 15
ATOM 6023 C C . PRO A 1 17 ? -0.062 -3.032 -4.905 1.00 0.00 17 PRO A C 15
ATOM 6024 O O . PRO A 1 17 ? 0.175 -3.104 -6.108 1.00 0.00 17 PRO A O 15
ATOM 6032 N N . ASP A 1 18 ? -1.252 -2.702 -4.404 1.00 0.00 18 ASP A N 15
ATOM 6033 C CA . ASP A 1 18 ? -2.424 -2.269 -5.146 1.00 0.00 18 ASP A CA 15
ATOM 6034 C C . ASP A 1 18 ? -2.437 -0.747 -5.108 1.00 0.00 18 ASP A C 15
ATOM 6035 O O . ASP A 1 18 ? -2.299 -0.087 -6.134 1.00 0.00 18 ASP A O 15
ATOM 6043 N N . ARG A 1 19 ? -2.561 -0.183 -3.900 1.00 0.00 19 ARG A N 15
ATOM 6044 C CA . ARG A 1 19 ? -2.520 1.249 -3.698 1.00 0.00 19 ARG A CA 15
ATOM 6045 C C . ARG A 1 19 ? -2.078 1.533 -2.270 1.00 0.00 19 ARG A C 15
ATOM 6046 O O . ARG A 1 19 ? -2.292 0.712 -1.387 1.00 0.00 19 ARG A O 15
ATOM 6064 N N . CYS A 1 20 ? -1.582 2.748 -2.030 1.00 0.00 20 CYS A N 15
ATOM 6065 C CA . CYS A 1 20 ? -1.822 3.399 -0.751 1.00 0.00 20 CYS A CA 15
ATOM 6066 C C . CYS A 1 20 ? -3.104 4.199 -0.939 1.00 0.00 20 CYS A C 15
ATOM 6067 O O . CYS A 1 20 ? -3.163 5.039 -1.837 1.00 0.00 20 CYS A O 15
ATOM 6073 N N . SER A 1 21 ? -4.170 3.876 -0.209 1.00 0.00 21 SER A N 15
ATOM 6074 C CA . SER A 1 21 ? -5.478 4.457 -0.427 1.00 0.00 21 SER A CA 15
ATOM 6075 C C . SER A 1 21 ? -6.312 4.288 0.842 1.00 0.00 21 SER A C 15
ATOM 6076 O O . SER A 1 21 ? -6.158 3.298 1.549 1.00 0.00 21 SER A O 15
ATOM 6083 N N . TYR A 1 22 ? -7.147 5.282 1.163 1.00 0.00 22 TYR A N 15
ATOM 6084 C CA . TYR A 1 22 ? -7.887 5.348 2.424 1.00 0.00 22 TYR A CA 15
ATOM 6085 C C . TYR A 1 22 ? -6.956 5.161 3.634 1.00 0.00 22 TYR A C 15
ATOM 6086 O O . TYR A 1 22 ? -7.335 4.559 4.634 1.00 0.00 22 TYR A O 15
ATOM 6103 N N . GLY A 1 23 ? -5.723 5.673 3.538 1.00 0.00 23 GLY A N 15
ATOM 6104 C CA . GLY A 1 23 ? -4.724 5.581 4.596 1.00 0.00 23 GLY A CA 15
ATOM 6105 C C . GLY A 1 23 ? -4.207 4.158 4.851 1.00 0.00 23 GLY A C 15
ATOM 6106 O O . GLY A 1 23 ? -3.460 3.953 5.811 1.00 0.00 23 GLY A O 15
ATOM 6110 N N . THR A 1 24 ? -4.576 3.201 3.989 1.00 0.00 24 THR A N 15
ATOM 6111 C CA . THR A 1 24 ? -4.219 1.794 4.059 1.00 0.00 24 THR A CA 15
ATOM 6112 C C . THR A 1 24 ? -3.400 1.428 2.828 1.00 0.00 24 THR A C 15
ATOM 6113 O O . THR A 1 24 ? -3.713 1.854 1.716 1.00 0.00 24 THR A O 15
ATOM 6124 N N . CYS A 1 25 ? -2.344 0.637 3.027 1.00 0.00 25 CYS A N 15
ATOM 6125 C CA . CYS A 1 25 ? -1.558 0.087 1.934 1.00 0.00 25 CYS A CA 15
ATOM 6126 C C . CYS A 1 25 ? -2.195 -1.254 1.541 1.00 0.00 25 CYS A C 15
ATOM 6127 O O . CYS A 1 25 ? -2.121 -2.251 2.254 1.00 0.00 25 CYS A O 15
ATOM 6133 N N . TYR A 1 26 ? -2.943 -1.220 0.441 1.00 0.00 26 TYR A N 15
ATOM 6134 C CA . TYR A 1 26 ? -3.628 -2.340 -0.182 1.00 0.00 26 TYR A CA 15
ATOM 6135 C C . TYR A 1 26 ? -2.630 -3.073 -1.069 1.00 0.00 26 TYR A C 15
ATOM 6136 O O . TYR A 1 26 ? -1.841 -2.397 -1.730 1.00 0.00 26 TYR A O 15
ATOM 6153 N N . CYS A 1 27 ? -2.686 -4.416 -1.124 1.00 0.00 27 CYS A N 15
ATOM 6154 C CA . CYS A 1 27 ? -1.757 -5.230 -1.903 1.00 0.00 27 CYS A CA 15
ATOM 6155 C C . CYS A 1 27 ? -2.459 -6.197 -2.844 1.00 0.00 27 CYS A C 15
ATOM 6156 O O . CYS A 1 27 ? -3.530 -6.715 -2.528 1.00 0.00 27 CYS A O 15
ATOM 6162 N N . LYS A 1 28 ? -1.848 -6.461 -4.008 1.00 0.00 28 LYS A N 15
ATOM 6163 C CA . LYS A 1 28 ? -2.413 -7.327 -5.030 1.00 0.00 28 LYS A CA 15
ATOM 6164 C C . LYS A 1 28 ? -2.144 -8.779 -4.639 1.00 0.00 28 LYS A C 15
ATOM 6165 O O . LYS A 1 28 ? -1.392 -9.492 -5.299 1.00 0.00 28 LYS A O 15
ATOM 6180 N N . THR A 1 29 ? -2.746 -9.216 -3.535 1.00 0.00 29 THR A N 15
ATOM 6181 C CA . THR A 1 29 ? -2.673 -10.588 -3.068 1.00 0.00 29 THR A CA 15
ATOM 6182 C C . THR A 1 29 ? -4.002 -10.883 -2.364 1.00 0.00 29 THR A C 15
ATOM 6183 O O . THR A 1 29 ? -5.053 -10.451 -2.838 1.00 0.00 29 THR A O 15
ATOM 6194 N N . THR A 1 30 ? -3.988 -11.582 -1.232 1.00 0.00 30 THR A N 15
ATOM 6195 C CA . THR A 1 30 ? -5.182 -11.968 -0.501 1.00 0.00 30 THR A CA 15
ATOM 6196 C C . THR A 1 30 ? -5.701 -10.766 0.291 1.00 0.00 30 THR A C 15
ATOM 6197 O O . THR A 1 30 ? -5.604 -10.736 1.514 1.00 0.00 30 THR A O 15
ATOM 6224 N N . THR A 1 2 ? -0.866 7.719 7.494 1.00 0.00 2 THR A N 16
ATOM 6225 C CA . THR A 1 2 ? -1.647 6.791 8.305 1.00 0.00 2 THR A CA 16
ATOM 6226 C C . THR A 1 2 ? -0.887 5.468 8.413 1.00 0.00 2 THR A C 16
ATOM 6227 O O . THR A 1 2 ? 0.223 5.454 8.938 1.00 0.00 2 THR A O 16
ATOM 6238 N N . GLN A 1 3 ? -1.430 4.361 7.894 1.00 0.00 3 GLN A N 16
ATOM 6239 C CA . GLN A 1 3 ? -0.642 3.136 7.735 1.00 0.00 3 GLN A CA 16
ATOM 6240 C C . GLN A 1 3 ? 0.591 3.422 6.878 1.00 0.00 3 GLN A C 16
ATOM 6241 O O . GLN A 1 3 ? 1.657 2.844 7.078 1.00 0.00 3 GLN A O 16
ATOM 6253 N N . CYS A 1 4 ? 0.391 4.276 5.878 1.00 0.00 4 CYS A N 16
ATOM 6254 C CA . CYS A 1 4 ? 1.344 4.640 4.857 1.00 0.00 4 CYS A CA 16
ATOM 6255 C C . CYS A 1 4 ? 1.161 6.115 4.551 1.00 0.00 4 CYS A C 16
ATOM 6256 O O . CYS A 1 4 ? 0.169 6.724 4.960 1.00 0.00 4 CYS A O 16
ATOM 6262 N N . GLN A 1 5 ? 2.129 6.656 3.818 1.00 0.00 5 GLN A N 16
ATOM 6263 C CA . GLN A 1 5 ? 2.104 7.965 3.193 1.00 0.00 5 GLN A CA 16
ATOM 6264 C C . GLN A 1 5 ? 1.932 7.813 1.677 1.00 0.00 5 GLN A C 16
ATOM 6265 O O . GLN A 1 5 ? 1.297 8.656 1.049 1.00 0.00 5 GLN A O 16
ATOM 6277 N N . SER A 1 6 ? 2.498 6.762 1.071 1.00 0.00 6 SER A N 16
ATOM 6278 C CA . SER A 1 6 ? 2.357 6.511 -0.357 1.00 0.00 6 SER A CA 16
ATOM 6279 C C . SER A 1 6 ? 2.564 5.043 -0.660 1.00 0.00 6 SER A C 16
ATOM 6280 O O . SER A 1 6 ? 2.947 4.254 0.191 1.00 0.00 6 SER A O 16
ATOM 6287 N N . VAL A 1 7 ? 2.305 4.680 -1.911 1.00 0.00 7 VAL A N 16
ATOM 6288 C CA . VAL A 1 7 ? 2.372 3.310 -2.369 1.00 0.00 7 VAL A CA 16
ATOM 6289 C C . VAL A 1 7 ? 3.710 2.648 -2.001 1.00 0.00 7 VAL A C 16
ATOM 6290 O O . VAL A 1 7 ? 3.736 1.470 -1.656 1.00 0.00 7 VAL A O 16
ATOM 6303 N N . ARG A 1 8 ? 4.801 3.423 -2.011 1.00 0.00 8 ARG A N 16
ATOM 6304 C CA . ARG A 1 8 ? 6.126 3.008 -1.564 1.00 0.00 8 ARG A CA 16
ATOM 6305 C C . ARG A 1 8 ? 6.086 2.275 -0.219 1.00 0.00 8 ARG A C 16
ATOM 6306 O O . ARG A 1 8 ? 6.715 1.232 -0.065 1.00 0.00 8 ARG A O 16
ATOM 6324 N N . ASP A 1 9 ? 5.348 2.811 0.755 1.00 0.00 9 ASP A N 16
ATOM 6325 C CA . ASP A 1 9 ? 5.190 2.211 2.064 1.00 0.00 9 ASP A CA 16
ATOM 6326 C C . ASP A 1 9 ? 4.647 0.797 1.889 1.00 0.00 9 ASP A C 16
ATOM 6327 O O . ASP A 1 9 ? 5.229 -0.185 2.365 1.00 0.00 9 ASP A O 16
ATOM 6335 N N . CYS A 1 10 ? 3.550 0.681 1.130 1.00 0.00 10 CYS A N 16
ATOM 6336 C CA . CYS A 1 10 ? 3.066 -0.649 0.837 1.00 0.00 10 CYS A CA 16
ATOM 6337 C C . CYS A 1 10 ? 4.127 -1.469 0.128 1.00 0.00 10 CYS A C 16
ATOM 6338 O O . CYS A 1 10 ? 4.261 -2.633 0.450 1.00 0.00 10 CYS A O 16
ATOM 6344 N N . GLN A 1 11 ? 4.888 -0.925 -0.823 1.00 0.00 11 GLN A N 16
ATOM 6345 C CA . GLN A 1 11 ? 5.914 -1.718 -1.497 1.00 0.00 11 GLN A CA 16
ATOM 6346 C C . GLN A 1 11 ? 6.951 -2.277 -0.514 1.00 0.00 11 GLN A C 16
ATOM 6347 O O . GLN A 1 11 ? 7.544 -3.318 -0.787 1.00 0.00 11 GLN A O 16
ATOM 6359 N N . GLN A 1 12 ? 7.176 -1.617 0.628 1.00 0.00 12 GLN A N 16
ATOM 6360 C CA . GLN A 1 12 ? 7.976 -2.216 1.691 1.00 0.00 12 GLN A CA 16
ATOM 6361 C C . GLN A 1 12 ? 7.259 -3.438 2.279 1.00 0.00 12 GLN A C 16
ATOM 6362 O O . GLN A 1 12 ? 7.899 -4.454 2.542 1.00 0.00 12 GLN A O 16
ATOM 6374 N N . TYR A 1 13 ? 5.946 -3.341 2.515 1.00 0.00 13 TYR A N 16
ATOM 6375 C CA . TYR A 1 13 ? 5.189 -4.428 3.141 1.00 0.00 13 TYR A CA 16
ATOM 6376 C C . TYR A 1 13 ? 4.862 -5.597 2.189 1.00 0.00 13 TYR A C 16
ATOM 6377 O O . TYR A 1 13 ? 5.195 -6.748 2.466 1.00 0.00 13 TYR A O 16
ATOM 6394 N N . CYS A 1 14 ? 4.130 -5.314 1.112 1.00 0.00 14 CYS A N 16
ATOM 6395 C CA . CYS A 1 14 ? 3.535 -6.243 0.157 1.00 0.00 14 CYS A CA 16
ATOM 6396 C C . CYS A 1 14 ? 4.380 -6.288 -1.110 1.00 0.00 14 CYS A C 16
ATOM 6397 O O . CYS A 1 14 ? 5.009 -5.300 -1.478 1.00 0.00 14 CYS A O 16
ATOM 6403 N N . LEU A 1 15 ? 4.352 -7.424 -1.814 1.00 0.00 15 LEU A N 16
ATOM 6404 C CA . LEU A 1 15 ? 5.081 -7.599 -3.061 1.00 0.00 15 LEU A CA 16
ATOM 6405 C C . LEU A 1 15 ? 4.337 -6.826 -4.148 1.00 0.00 15 LEU A C 16
ATOM 6406 O O . LEU A 1 15 ? 4.945 -6.082 -4.915 1.00 0.00 15 LEU A O 16
ATOM 6421 N N . THR A 1 16 ? 3.008 -6.975 -4.180 1.00 0.00 16 THR A N 16
ATOM 6422 C CA . THR A 1 16 ? 2.154 -6.367 -5.192 1.00 0.00 16 THR A CA 16
ATOM 6423 C C . THR A 1 16 ? 1.031 -5.547 -4.547 1.00 0.00 16 THR A C 16
ATOM 6424 O O . THR A 1 16 ? -0.115 -6.013 -4.479 1.00 0.00 16 THR A O 16
ATOM 6435 N N . PRO A 1 17 ? 1.333 -4.338 -4.047 1.00 0.00 17 PRO A N 16
ATOM 6436 C CA . PRO A 1 17 ? 0.318 -3.496 -3.479 1.00 0.00 17 PRO A CA 16
ATOM 6437 C C . PRO A 1 17 ? -0.704 -3.010 -4.504 1.00 0.00 17 PRO A C 16
ATOM 6438 O O . PRO A 1 17 ? -0.446 -3.015 -5.705 1.00 0.00 17 PRO A O 16
ATOM 6446 N N . ASP A 1 18 ? -1.875 -2.618 -4.003 1.00 0.00 18 ASP A N 16
ATOM 6447 C CA . ASP A 1 18 ? -2.949 -1.990 -4.752 1.00 0.00 18 ASP A CA 16
ATOM 6448 C C . ASP A 1 18 ? -2.678 -0.492 -4.699 1.00 0.00 18 ASP A C 16
ATOM 6449 O O . ASP A 1 18 ? -2.393 0.141 -5.713 1.00 0.00 18 ASP A O 16
ATOM 6457 N N . ARG A 1 19 ? -2.734 0.082 -3.490 1.00 0.00 19 ARG A N 16
ATOM 6458 C CA . ARG A 1 19 ? -2.552 1.504 -3.284 1.00 0.00 19 ARG A CA 16
ATOM 6459 C C . ARG A 1 19 ? -2.246 1.758 -1.818 1.00 0.00 19 ARG A C 16
ATOM 6460 O O . ARG A 1 19 ? -2.761 1.063 -0.948 1.00 0.00 19 ARG A O 16
ATOM 6478 N N . CYS A 1 20 ? -1.531 2.847 -1.549 1.00 0.00 20 CYS A N 16
ATOM 6479 C CA . CYS A 1 20 ? -1.746 3.579 -0.314 1.00 0.00 20 CYS A CA 16
ATOM 6480 C C . CYS A 1 20 ? -2.973 4.456 -0.556 1.00 0.00 20 CYS A C 16
ATOM 6481 O O . CYS A 1 20 ? -2.924 5.350 -1.400 1.00 0.00 20 CYS A O 16
ATOM 6487 N N . SER A 1 21 ? -4.111 4.141 0.059 1.00 0.00 21 SER A N 16
ATOM 6488 C CA . SER A 1 21 ? -5.372 4.810 -0.203 1.00 0.00 21 SER A CA 16
ATOM 6489 C C . SER A 1 21 ? -6.283 4.629 1.006 1.00 0.00 21 SER A C 16
ATOM 6490 O O . SER A 1 21 ? -6.176 3.621 1.693 1.00 0.00 21 SER A O 16
ATOM 6497 N N . TYR A 1 22 ? -7.140 5.612 1.306 1.00 0.00 22 TYR A N 16
ATOM 6498 C CA . TYR A 1 22 ? -7.917 5.647 2.547 1.00 0.00 22 TYR A CA 16
ATOM 6499 C C . TYR A 1 22 ? -7.004 5.402 3.760 1.00 0.00 22 TYR A C 16
ATOM 6500 O O . TYR A 1 22 ? -7.341 4.649 4.670 1.00 0.00 22 TYR A O 16
ATOM 6517 N N . GLY A 1 23 ? -5.812 6.013 3.748 1.00 0.00 23 GLY A N 16
ATOM 6518 C CA . GLY A 1 23 ? -4.804 5.859 4.792 1.00 0.00 23 GLY A CA 16
ATOM 6519 C C . GLY A 1 23 ? -4.415 4.401 5.074 1.00 0.00 23 GLY A C 16
ATOM 6520 O O . GLY A 1 23 ? -3.884 4.100 6.146 1.00 0.00 23 GLY A O 16
ATOM 6524 N N . THR A 1 24 ? -4.668 3.509 4.117 1.00 0.00 24 THR A N 16
ATOM 6525 C CA . THR A 1 24 ? -4.518 2.072 4.229 1.00 0.00 24 THR A CA 16
ATOM 6526 C C . THR A 1 24 ? -3.618 1.619 3.085 1.00 0.00 24 THR A C 16
ATOM 6527 O O . THR A 1 24 ? -3.832 2.035 1.946 1.00 0.00 24 THR A O 16
ATOM 6538 N N . CYS A 1 25 ? -2.614 0.784 3.365 1.00 0.00 25 CYS A N 16
ATOM 6539 C CA . CYS A 1 25 ? -1.811 0.192 2.298 1.00 0.00 25 CYS A CA 16
ATOM 6540 C C . CYS A 1 25 ? -2.547 -1.061 1.805 1.00 0.00 25 CYS A C 16
ATOM 6541 O O . CYS A 1 25 ? -2.390 -2.172 2.304 1.00 0.00 25 CYS A O 16
ATOM 6547 N N . TYR A 1 26 ? -3.462 -0.839 0.860 1.00 0.00 26 TYR A N 16
ATOM 6548 C CA . TYR A 1 26 ? -4.223 -1.875 0.186 1.00 0.00 26 TYR A CA 16
ATOM 6549 C C . TYR A 1 26 ? -3.260 -2.718 -0.639 1.00 0.00 26 TYR A C 16
ATOM 6550 O O . TYR A 1 26 ? -2.413 -2.135 -1.320 1.00 0.00 26 TYR A O 16
ATOM 6567 N N . CYS A 1 27 ? -3.406 -4.053 -0.620 1.00 0.00 27 CYS A N 16
ATOM 6568 C CA . CYS A 1 27 ? -2.576 -4.953 -1.413 1.00 0.00 27 CYS A CA 16
ATOM 6569 C C . CYS A 1 27 ? -3.380 -5.696 -2.470 1.00 0.00 27 CYS A C 16
ATOM 6570 O O . CYS A 1 27 ? -4.466 -6.193 -2.186 1.00 0.00 27 CYS A O 16
ATOM 6576 N N . LYS A 1 28 ? -2.851 -5.747 -3.698 1.00 0.00 28 LYS A N 16
ATOM 6577 C CA . LYS A 1 28 ? -3.522 -6.291 -4.854 1.00 0.00 28 LYS A CA 16
ATOM 6578 C C . LYS A 1 28 ? -3.346 -7.804 -4.837 1.00 0.00 28 LYS A C 16
ATOM 6579 O O . LYS A 1 28 ? -4.312 -8.553 -4.983 1.00 0.00 28 LYS A O 16
ATOM 6594 N N . THR A 1 29 ? -2.102 -8.265 -4.670 1.00 0.00 29 THR A N 16
ATOM 6595 C CA . THR A 1 29 ? -1.803 -9.687 -4.539 1.00 0.00 29 THR A CA 16
ATOM 6596 C C . THR A 1 29 ? -0.545 -9.879 -3.689 1.00 0.00 29 THR A C 16
ATOM 6597 O O . THR A 1 29 ? 0.523 -10.223 -4.191 1.00 0.00 29 THR A O 16
ATOM 6608 N N . THR A 1 30 ? -0.684 -9.681 -2.379 1.00 0.00 30 THR A N 16
ATOM 6609 C CA . THR A 1 30 ? 0.195 -10.245 -1.364 1.00 0.00 30 THR A CA 16
ATOM 6610 C C . THR A 1 30 ? -0.673 -10.400 -0.114 1.00 0.00 30 THR A C 16
ATOM 6611 O O . THR A 1 30 ? -1.622 -9.636 0.059 1.00 0.00 30 THR A O 16
ATOM 6638 N N . THR A 1 2 ? -0.314 7.289 7.523 1.00 0.00 2 THR A N 17
ATOM 6639 C CA . THR A 1 2 ? -1.338 6.585 8.287 1.00 0.00 2 THR A CA 17
ATOM 6640 C C . THR A 1 2 ? -0.823 5.160 8.472 1.00 0.00 2 THR A C 17
ATOM 6641 O O . THR A 1 2 ? 0.192 4.965 9.137 1.00 0.00 2 THR A O 17
ATOM 6652 N N . GLN A 1 3 ? -1.422 4.169 7.812 1.00 0.00 3 GLN A N 17
ATOM 6653 C CA . GLN A 1 3 ? -0.676 2.945 7.520 1.00 0.00 3 GLN A CA 17
ATOM 6654 C C . GLN A 1 3 ? 0.503 3.291 6.608 1.00 0.00 3 GLN A C 17
ATOM 6655 O O . GLN A 1 3 ? 1.581 2.717 6.720 1.00 0.00 3 GLN A O 17
ATOM 6667 N N . CYS A 1 4 ? 0.250 4.208 5.674 1.00 0.00 4 CYS A N 17
ATOM 6668 C CA . CYS A 1 4 ? 1.155 4.617 4.621 1.00 0.00 4 CYS A CA 17
ATOM 6669 C C . CYS A 1 4 ? 0.953 6.099 4.362 1.00 0.00 4 CYS A C 17
ATOM 6670 O O . CYS A 1 4 ? -0.098 6.654 4.693 1.00 0.00 4 CYS A O 17
ATOM 6676 N N . GLN A 1 5 ? 1.979 6.727 3.792 1.00 0.00 5 GLN A N 17
ATOM 6677 C CA . GLN A 1 5 ? 1.932 8.069 3.233 1.00 0.00 5 GLN A CA 17
ATOM 6678 C C . GLN A 1 5 ? 1.655 7.991 1.733 1.00 0.00 5 GLN A C 17
ATOM 6679 O O . GLN A 1 5 ? 1.033 8.884 1.160 1.00 0.00 5 GLN A O 17
ATOM 6691 N N . SER A 1 6 ? 2.172 6.952 1.077 1.00 0.00 6 SER A N 17
ATOM 6692 C CA . SER A 1 6 ? 2.123 6.796 -0.372 1.00 0.00 6 SER A CA 17
ATOM 6693 C C . SER A 1 6 ? 2.409 5.338 -0.715 1.00 0.00 6 SER A C 17
ATOM 6694 O O . SER A 1 6 ? 2.853 4.586 0.144 1.00 0.00 6 SER A O 17
ATOM 6701 N N . VAL A 1 7 ? 2.162 4.929 -1.963 1.00 0.00 7 VAL A N 17
ATOM 6702 C CA . VAL A 1 7 ? 2.293 3.553 -2.408 1.00 0.00 7 VAL A CA 17
ATOM 6703 C C . VAL A 1 7 ? 3.611 2.905 -1.961 1.00 0.00 7 VAL A C 17
ATOM 6704 O O . VAL A 1 7 ? 3.613 1.744 -1.561 1.00 0.00 7 VAL A O 17
ATOM 6717 N N . ARG A 1 8 ? 4.713 3.665 -1.974 1.00 0.00 8 ARG A N 17
ATOM 6718 C CA . ARG A 1 8 ? 6.024 3.219 -1.509 1.00 0.00 8 ARG A CA 17
ATOM 6719 C C . ARG A 1 8 ? 5.961 2.563 -0.124 1.00 0.00 8 ARG A C 17
ATOM 6720 O O . ARG A 1 8 ? 6.595 1.535 0.104 1.00 0.00 8 ARG A O 17
ATOM 6738 N N . ASP A 1 9 ? 5.166 3.123 0.789 1.00 0.00 9 ASP A N 17
ATOM 6739 C CA . ASP A 1 9 ? 4.990 2.549 2.106 1.00 0.00 9 ASP A CA 17
ATOM 6740 C C . ASP A 1 9 ? 4.355 1.170 1.990 1.00 0.00 9 ASP A C 17
ATOM 6741 O O . ASP A 1 9 ? 4.814 0.211 2.615 1.00 0.00 9 ASP A O 17
ATOM 6749 N N . CYS A 1 10 ? 3.338 1.024 1.134 1.00 0.00 10 CYS A N 17
ATOM 6750 C CA . CYS A 1 10 ? 2.880 -0.326 0.881 1.00 0.00 10 CYS A CA 17
ATOM 6751 C C . CYS A 1 10 ? 3.970 -1.158 0.217 1.00 0.00 10 CYS A C 17
ATOM 6752 O O . CYS A 1 10 ? 4.025 -2.345 0.481 1.00 0.00 10 CYS A O 17
ATOM 6758 N N . GLN A 1 11 ? 4.807 -0.599 -0.667 1.00 0.00 11 GLN A N 17
ATOM 6759 C CA . GLN A 1 11 ? 5.855 -1.387 -1.322 1.00 0.00 11 GLN A CA 17
ATOM 6760 C C . GLN A 1 11 ? 6.814 -1.966 -0.274 1.00 0.00 11 GLN A C 17
ATOM 6761 O O . GLN A 1 11 ? 7.242 -3.109 -0.383 1.00 0.00 11 GLN A O 17
ATOM 6773 N N . GLN A 1 12 ? 7.129 -1.185 0.764 1.00 0.00 12 GLN A N 17
ATOM 6774 C CA . GLN A 1 12 ? 7.858 -1.691 1.925 1.00 0.00 12 GLN A CA 17
ATOM 6775 C C . GLN A 1 12 ? 7.110 -2.886 2.545 1.00 0.00 12 GLN A C 17
ATOM 6776 O O . GLN A 1 12 ? 7.734 -3.860 2.960 1.00 0.00 12 GLN A O 17
ATOM 6788 N N . TYR A 1 13 ? 5.777 -2.812 2.611 1.00 0.00 13 TYR A N 17
ATOM 6789 C CA . TYR A 1 13 ? 4.918 -3.826 3.229 1.00 0.00 13 TYR A CA 17
ATOM 6790 C C . TYR A 1 13 ? 4.695 -5.092 2.376 1.00 0.00 13 TYR A C 17
ATOM 6791 O O . TYR A 1 13 ? 4.547 -6.186 2.919 1.00 0.00 13 TYR A O 17
ATOM 6808 N N . CYS A 1 14 ? 4.573 -4.935 1.056 1.00 0.00 14 CYS A N 17
ATOM 6809 C CA . CYS A 1 14 ? 3.972 -5.873 0.107 1.00 0.00 14 CYS A CA 17
ATOM 6810 C C . CYS A 1 14 ? 4.774 -5.833 -1.184 1.00 0.00 14 CYS A C 17
ATOM 6811 O O . CYS A 1 14 ? 5.124 -4.757 -1.655 1.00 0.00 14 CYS A O 17
ATOM 6817 N N . LEU A 1 15 ? 5.009 -6.995 -1.800 1.00 0.00 15 LEU A N 17
ATOM 6818 C CA . LEU A 1 15 ? 5.720 -7.069 -3.071 1.00 0.00 15 LEU A CA 17
ATOM 6819 C C . LEU A 1 15 ? 4.959 -6.275 -4.141 1.00 0.00 15 LEU A C 17
ATOM 6820 O O . LEU A 1 15 ? 5.549 -5.458 -4.843 1.00 0.00 15 LEU A O 17
ATOM 6835 N N . THR A 1 16 ? 3.644 -6.508 -4.258 1.00 0.00 16 THR A N 17
ATOM 6836 C CA . THR A 1 16 ? 2.799 -5.861 -5.262 1.00 0.00 16 THR A CA 17
ATOM 6837 C C . THR A 1 16 ? 1.569 -5.196 -4.629 1.00 0.00 16 THR A C 17
ATOM 6838 O O . THR A 1 16 ? 0.479 -5.777 -4.623 1.00 0.00 16 THR A O 17
ATOM 6849 N N . PRO A 1 17 ? 1.712 -3.977 -4.090 1.00 0.00 17 PRO A N 17
ATOM 6850 C CA . PRO A 1 17 ? 0.587 -3.244 -3.582 1.00 0.00 17 PRO A CA 17
ATOM 6851 C C . PRO A 1 17 ? -0.406 -2.840 -4.670 1.00 0.00 17 PRO A C 17
ATOM 6852 O O . PRO A 1 17 ? -0.091 -2.863 -5.860 1.00 0.00 17 PRO A O 17
ATOM 6860 N N . ASP A 1 18 ? -1.618 -2.491 -4.240 1.00 0.00 18 ASP A N 17
ATOM 6861 C CA . ASP A 1 18 ? -2.705 -1.997 -5.067 1.00 0.00 18 ASP A CA 17
ATOM 6862 C C . ASP A 1 18 ? -2.689 -0.471 -4.978 1.00 0.00 18 ASP A C 17
ATOM 6863 O O . ASP A 1 18 ? -2.567 0.207 -5.995 1.00 0.00 18 ASP A O 17
ATOM 6871 N N . ARG A 1 19 ? -2.792 0.079 -3.759 1.00 0.00 19 ARG A N 17
ATOM 6872 C CA . ARG A 1 19 ? -2.696 1.510 -3.530 1.00 0.00 19 ARG A CA 17
ATOM 6873 C C . ARG A 1 19 ? -2.311 1.774 -2.075 1.00 0.00 19 ARG A C 17
ATOM 6874 O O . ARG A 1 19 ? -2.663 0.995 -1.196 1.00 0.00 19 ARG A O 17
ATOM 6892 N N . CYS A 1 20 ? -1.699 2.930 -1.816 1.00 0.00 20 CYS A N 17
ATOM 6893 C CA . CYS A 1 20 ? -1.901 3.610 -0.542 1.00 0.00 20 CYS A CA 17
ATOM 6894 C C . CYS A 1 20 ? -3.129 4.489 -0.748 1.00 0.00 20 CYS A C 17
ATOM 6895 O O . CYS A 1 20 ? -3.138 5.303 -1.673 1.00 0.00 20 CYS A O 17
ATOM 6901 N N . SER A 1 21 ? -4.208 4.262 -0.003 1.00 0.00 21 SER A N 17
ATOM 6902 C CA . SER A 1 21 ? -5.490 4.888 -0.266 1.00 0.00 21 SER A CA 17
ATOM 6903 C C . SER A 1 21 ? -6.348 4.776 0.987 1.00 0.00 21 SER A C 17
ATOM 6904 O O . SER A 1 21 ? -6.268 3.772 1.683 1.00 0.00 21 SER A O 17
ATOM 6911 N N . TYR A 1 22 ? -7.122 5.815 1.316 1.00 0.00 22 TYR A N 17
ATOM 6912 C CA . TYR A 1 22 ? -7.851 5.907 2.581 1.00 0.00 22 TYR A CA 17
ATOM 6913 C C . TYR A 1 22 ? -6.912 5.656 3.770 1.00 0.00 22 TYR A C 17
ATOM 6914 O O . TYR A 1 22 ? -7.259 4.947 4.712 1.00 0.00 22 TYR A O 17
ATOM 6931 N N . GLY A 1 23 ? -5.689 6.196 3.694 1.00 0.00 23 GLY A N 17
ATOM 6932 C CA . GLY A 1 23 ? -4.643 6.009 4.697 1.00 0.00 23 GLY A CA 17
ATOM 6933 C C . GLY A 1 23 ? -4.324 4.538 4.996 1.00 0.00 23 GLY A C 17
ATOM 6934 O O . GLY A 1 23 ? -3.723 4.230 6.027 1.00 0.00 23 GLY A O 17
ATOM 6938 N N . THR A 1 24 ? -4.712 3.640 4.090 1.00 0.00 24 THR A N 17
ATOM 6939 C CA . THR A 1 24 ? -4.621 2.198 4.210 1.00 0.00 24 THR A CA 17
ATOM 6940 C C . THR A 1 24 ? -3.759 1.714 3.049 1.00 0.00 24 THR A C 17
ATOM 6941 O O . THR A 1 24 ? -3.913 2.208 1.930 1.00 0.00 24 THR A O 17
ATOM 6952 N N . CYS A 1 25 ? -2.838 0.782 3.295 1.00 0.00 25 CYS A N 17
ATOM 6953 C CA . CYS A 1 25 ? -2.010 0.218 2.236 1.00 0.00 25 CYS A CA 17
ATOM 6954 C C . CYS A 1 25 ? -2.688 -1.067 1.736 1.00 0.00 25 CYS A C 17
ATOM 6955 O O . CYS A 1 25 ? -2.661 -2.118 2.369 1.00 0.00 25 CYS A O 17
ATOM 6961 N N . TYR A 1 26 ? -3.404 -0.930 0.620 1.00 0.00 26 TYR A N 17
ATOM 6962 C CA . TYR A 1 26 ? -4.094 -2.000 -0.084 1.00 0.00 26 TYR A CA 17
ATOM 6963 C C . TYR A 1 26 ? -3.062 -2.780 -0.885 1.00 0.00 26 TYR A C 17
ATOM 6964 O O . TYR A 1 26 ? -2.277 -2.141 -1.588 1.00 0.00 26 TYR A O 17
ATOM 6981 N N . CYS A 1 27 ? -3.092 -4.122 -0.842 1.00 0.00 27 CYS A N 17
ATOM 6982 C CA . CYS A 1 27 ? -2.248 -4.979 -1.670 1.00 0.00 27 CYS A CA 17
ATOM 6983 C C . CYS A 1 27 ? -3.082 -5.849 -2.595 1.00 0.00 27 CYS A C 17
ATOM 6984 O O . CYS A 1 27 ? -4.213 -6.191 -2.259 1.00 0.00 27 CYS A O 17
ATOM 6990 N N . LYS A 1 28 ? -2.541 -6.186 -3.774 1.00 0.00 28 LYS A N 17
ATOM 6991 C CA . LYS A 1 28 ? -3.307 -6.909 -4.784 1.00 0.00 28 LYS A CA 17
ATOM 6992 C C . LYS A 1 28 ? -3.559 -8.348 -4.333 1.00 0.00 28 LYS A C 17
ATOM 6993 O O . LYS A 1 28 ? -4.628 -8.907 -4.568 1.00 0.00 28 LYS A O 17
ATOM 7008 N N . THR A 1 29 ? -2.560 -8.959 -3.698 1.00 0.00 29 THR A N 17
ATOM 7009 C CA . THR A 1 29 ? -2.625 -10.280 -3.114 1.00 0.00 29 THR A CA 17
ATOM 7010 C C . THR A 1 29 ? -1.511 -10.288 -2.072 1.00 0.00 29 THR A C 17
ATOM 7011 O O . THR A 1 29 ? -0.431 -9.760 -2.329 1.00 0.00 29 THR A O 17
ATOM 7022 N N . THR A 1 30 ? -1.795 -10.827 -0.890 1.00 0.00 30 THR A N 17
ATOM 7023 C CA . THR A 1 30 ? -0.921 -10.830 0.273 1.00 0.00 30 THR A CA 17
ATOM 7024 C C . THR A 1 30 ? 0.491 -11.326 -0.061 1.00 0.00 30 THR A C 17
ATOM 7025 O O . THR A 1 30 ? 1.480 -10.742 0.370 1.00 0.00 30 THR A O 17
ATOM 7052 N N . THR A 1 2 ? -0.744 7.220 7.544 1.00 0.00 2 THR A N 18
ATOM 7053 C CA . THR A 1 2 ? -1.697 6.380 8.259 1.00 0.00 2 THR A CA 18
ATOM 7054 C C . THR A 1 2 ? -1.063 4.994 8.384 1.00 0.00 2 THR A C 18
ATOM 7055 O O . THR A 1 2 ? -0.016 4.857 9.009 1.00 0.00 2 THR A O 18
ATOM 7066 N N . GLN A 1 3 ? -1.623 3.969 7.736 1.00 0.00 3 GLN A N 18
ATOM 7067 C CA . GLN A 1 3 ? -0.844 2.759 7.473 1.00 0.00 3 GLN A CA 18
ATOM 7068 C C . GLN A 1 3 ? 0.388 3.129 6.645 1.00 0.00 3 GLN A C 18
ATOM 7069 O O . GLN A 1 3 ? 1.480 2.595 6.847 1.00 0.00 3 GLN A O 18
ATOM 7081 N N . CYS A 1 4 ? 0.155 4.020 5.679 1.00 0.00 4 CYS A N 18
ATOM 7082 C CA . CYS A 1 4 ? 1.084 4.482 4.672 1.00 0.00 4 CYS A CA 18
ATOM 7083 C C . CYS A 1 4 ? 0.832 5.957 4.415 1.00 0.00 4 CYS A C 18
ATOM 7084 O O . CYS A 1 4 ? -0.181 6.515 4.844 1.00 0.00 4 CYS A O 18
ATOM 7090 N N . GLN A 1 5 ? 1.769 6.558 3.689 1.00 0.00 5 GLN A N 18
ATOM 7091 C CA . GLN A 1 5 ? 1.727 7.897 3.139 1.00 0.00 5 GLN A CA 18
ATOM 7092 C C . GLN A 1 5 ? 1.649 7.846 1.608 1.00 0.00 5 GLN A C 18
ATOM 7093 O O . GLN A 1 5 ? 1.103 8.760 0.993 1.00 0.00 5 GLN A O 18
ATOM 7105 N N . SER A 1 6 ? 2.223 6.822 0.966 1.00 0.00 6 SER A N 18
ATOM 7106 C CA . SER A 1 6 ? 2.307 6.704 -0.484 1.00 0.00 6 SER A CA 18
ATOM 7107 C C . SER A 1 6 ? 2.578 5.241 -0.833 1.00 0.00 6 SER A C 18
ATOM 7108 O O . SER A 1 6 ? 3.031 4.489 0.017 1.00 0.00 6 SER A O 18
ATOM 7115 N N . VAL A 1 7 ? 2.312 4.812 -2.070 1.00 0.00 7 VAL A N 18
ATOM 7116 C CA . VAL A 1 7 ? 2.440 3.422 -2.478 1.00 0.00 7 VAL A CA 18
ATOM 7117 C C . VAL A 1 7 ? 3.781 2.793 -2.060 1.00 0.00 7 VAL A C 18
ATOM 7118 O O . VAL A 1 7 ? 3.823 1.622 -1.688 1.00 0.00 7 VAL A O 18
ATOM 7131 N N . ARG A 1 8 ? 4.855 3.590 -2.073 1.00 0.00 8 ARG A N 18
ATOM 7132 C CA . ARG A 1 8 ? 6.181 3.243 -1.566 1.00 0.00 8 ARG A CA 18
ATOM 7133 C C . ARG A 1 8 ? 6.122 2.498 -0.228 1.00 0.00 8 ARG A C 18
ATOM 7134 O O . ARG A 1 8 ? 6.790 1.481 -0.059 1.00 0.00 8 ARG A O 18
ATOM 7152 N N . ASP A 1 9 ? 5.320 2.990 0.718 1.00 0.00 9 ASP A N 18
ATOM 7153 C CA . ASP A 1 9 ? 5.093 2.355 2.000 1.00 0.00 9 ASP A CA 18
ATOM 7154 C C . ASP A 1 9 ? 4.619 0.925 1.764 1.00 0.00 9 ASP A C 18
ATOM 7155 O O . ASP A 1 9 ? 5.228 -0.040 2.232 1.00 0.00 9 ASP A O 18
ATOM 7163 N N . CYS A 1 10 ? 3.538 0.775 0.991 1.00 0.00 10 CYS A N 18
ATOM 7164 C CA . CYS A 1 10 ? 3.058 -0.556 0.672 1.00 0.00 10 CYS A CA 18
ATOM 7165 C C . CYS A 1 10 ? 4.121 -1.389 -0.020 1.00 0.00 10 CYS A C 18
ATOM 7166 O O . CYS A 1 10 ? 4.162 -2.585 0.211 1.00 0.00 10 CYS A O 18
ATOM 7172 N N . GLN A 1 11 ? 4.970 -0.806 -0.872 1.00 0.00 11 GLN A N 18
ATOM 7173 C CA . GLN A 1 11 ? 6.011 -1.582 -1.542 1.00 0.00 11 GLN A CA 18
ATOM 7174 C C . GLN A 1 11 ? 6.947 -2.257 -0.524 1.00 0.00 11 GLN A C 18
ATOM 7175 O O . GLN A 1 11 ? 7.581 -3.256 -0.852 1.00 0.00 11 GLN A O 18
ATOM 7187 N N . GLN A 1 12 ? 7.031 -1.735 0.706 1.00 0.00 12 GLN A N 18
ATOM 7188 C CA . GLN A 1 12 ? 7.727 -2.410 1.793 1.00 0.00 12 GLN A CA 18
ATOM 7189 C C . GLN A 1 12 ? 6.833 -3.493 2.407 1.00 0.00 12 GLN A C 18
ATOM 7190 O O . GLN A 1 12 ? 7.286 -4.613 2.634 1.00 0.00 12 GLN A O 18
ATOM 7202 N N . TYR A 1 13 ? 5.568 -3.167 2.696 1.00 0.00 13 TYR A N 18
ATOM 7203 C CA . TYR A 1 13 ? 4.647 -4.089 3.363 1.00 0.00 13 TYR A CA 18
ATOM 7204 C C . TYR A 1 13 ? 4.228 -5.284 2.477 1.00 0.00 13 TYR A C 18
ATOM 7205 O O . TYR A 1 13 ? 3.818 -6.319 3.003 1.00 0.00 13 TYR A O 18
ATOM 7222 N N . CYS A 1 14 ? 4.275 -5.142 1.148 1.00 0.00 14 CYS A N 18
ATOM 7223 C CA . CYS A 1 14 ? 3.681 -6.041 0.158 1.00 0.00 14 CYS A CA 18
ATOM 7224 C C . CYS A 1 14 ? 4.541 -6.011 -1.097 1.00 0.00 14 CYS A C 18
ATOM 7225 O O . CYS A 1 14 ? 4.972 -4.946 -1.526 1.00 0.00 14 CYS A O 18
ATOM 7231 N N . LEU A 1 15 ? 4.753 -7.174 -1.720 1.00 0.00 15 LEU A N 18
ATOM 7232 C CA . LEU A 1 15 ? 5.529 -7.265 -2.948 1.00 0.00 15 LEU A CA 18
ATOM 7233 C C . LEU A 1 15 ? 4.794 -6.571 -4.097 1.00 0.00 15 LEU A C 18
ATOM 7234 O O . LEU A 1 15 ? 5.424 -5.884 -4.896 1.00 0.00 15 LEU A O 18
ATOM 7249 N N . THR A 1 16 ? 3.469 -6.756 -4.190 1.00 0.00 16 THR A N 18
ATOM 7250 C CA . THR A 1 16 ? 2.654 -6.162 -5.251 1.00 0.00 16 THR A CA 18
ATOM 7251 C C . THR A 1 16 ? 1.458 -5.396 -4.677 1.00 0.00 16 THR A C 18
ATOM 7252 O O . THR A 1 16 ? 0.344 -5.925 -4.630 1.00 0.00 16 THR A O 18
ATOM 7263 N N . PRO A 1 17 ? 1.659 -4.156 -4.216 1.00 0.00 17 PRO A N 18
ATOM 7264 C CA . PRO A 1 17 ? 0.569 -3.353 -3.729 1.00 0.00 17 PRO A CA 18
ATOM 7265 C C . PRO A 1 17 ? -0.424 -2.912 -4.801 1.00 0.00 17 PRO A C 18
ATOM 7266 O O . PRO A 1 17 ? -0.097 -2.873 -5.986 1.00 0.00 17 PRO A O 18
ATOM 7274 N N . ASP A 1 18 ? -1.638 -2.583 -4.357 1.00 0.00 18 ASP A N 18
ATOM 7275 C CA . ASP A 1 18 ? -2.684 -1.969 -5.157 1.00 0.00 18 ASP A CA 18
ATOM 7276 C C . ASP A 1 18 ? -2.438 -0.462 -5.100 1.00 0.00 18 ASP A C 18
ATOM 7277 O O . ASP A 1 18 ? -2.169 0.173 -6.116 1.00 0.00 18 ASP A O 18
ATOM 7285 N N . ARG A 1 19 ? -2.524 0.117 -3.894 1.00 0.00 19 ARG A N 18
ATOM 7286 C CA . ARG A 1 19 ? -2.366 1.542 -3.668 1.00 0.00 19 ARG A CA 18
ATOM 7287 C C . ARG A 1 19 ? -2.092 1.786 -2.190 1.00 0.00 19 ARG A C 18
ATOM 7288 O O . ARG A 1 19 ? -2.591 1.052 -1.342 1.00 0.00 19 ARG A O 18
ATOM 7306 N N . CYS A 1 20 ? -1.424 2.897 -1.884 1.00 0.00 20 CYS A N 18
ATOM 7307 C CA . CYS A 1 20 ? -1.711 3.599 -0.642 1.00 0.00 20 CYS A CA 18
ATOM 7308 C C . CYS A 1 20 ? -2.937 4.459 -0.927 1.00 0.00 20 CYS A C 18
ATOM 7309 O O . CYS A 1 20 ? -2.887 5.314 -1.811 1.00 0.00 20 CYS A O 18
ATOM 7315 N N . SER A 1 21 ? -4.071 4.173 -0.293 1.00 0.00 21 SER A N 18
ATOM 7316 C CA . SER A 1 21 ? -5.335 4.819 -0.591 1.00 0.00 21 SER A CA 18
ATOM 7317 C C . SER A 1 21 ? -6.254 4.636 0.610 1.00 0.00 21 SER A C 18
ATOM 7318 O O . SER A 1 21 ? -6.174 3.613 1.278 1.00 0.00 21 SER A O 18
ATOM 7325 N N . TYR A 1 22 ? -7.094 5.625 0.927 1.00 0.00 22 TYR A N 18
ATOM 7326 C CA . TYR A 1 22 ? -7.975 5.563 2.096 1.00 0.00 22 TYR A CA 18
ATOM 7327 C C . TYR A 1 22 ? -7.152 5.315 3.377 1.00 0.00 22 TYR A C 18
ATOM 7328 O O . TYR A 1 22 ? -7.540 4.539 4.247 1.00 0.00 22 TYR A O 18
ATOM 7345 N N . GLY A 1 23 ? -5.969 5.938 3.467 1.00 0.00 23 GLY A N 18
ATOM 7346 C CA . GLY A 1 23 ? -5.028 5.762 4.571 1.00 0.00 23 GLY A CA 18
ATOM 7347 C C . GLY A 1 23 ? -4.600 4.305 4.803 1.00 0.00 23 GLY A C 18
ATOM 7348 O O . GLY A 1 23 ? -4.046 3.979 5.854 1.00 0.00 23 GLY A O 18
ATOM 7352 N N . THR A 1 24 ? -4.847 3.440 3.818 1.00 0.00 24 THR A N 18
ATOM 7353 C CA . THR A 1 24 ? -4.676 2.002 3.878 1.00 0.00 24 THR A CA 18
ATOM 7354 C C . THR A 1 24 ? -3.710 1.618 2.763 1.00 0.00 24 THR A C 18
ATOM 7355 O O . THR A 1 24 ? -3.856 2.100 1.640 1.00 0.00 24 THR A O 18
ATOM 7366 N N . CYS A 1 25 ? -2.718 0.774 3.053 1.00 0.00 25 CYS A N 18
ATOM 7367 C CA . CYS A 1 25 ? -1.875 0.222 2.001 1.00 0.00 25 CYS A CA 18
ATOM 7368 C C . CYS A 1 25 ? -2.590 -1.028 1.471 1.00 0.00 25 CYS A C 18
ATOM 7369 O O . CYS A 1 25 ? -2.487 -2.131 1.998 1.00 0.00 25 CYS A O 18
ATOM 7375 N N . TYR A 1 26 ? -3.436 -0.804 0.466 1.00 0.00 26 TYR A N 18
ATOM 7376 C CA . TYR A 1 26 ? -4.174 -1.842 -0.229 1.00 0.00 26 TYR A CA 18
ATOM 7377 C C . TYR A 1 26 ? -3.175 -2.666 -1.026 1.00 0.00 26 TYR A C 18
ATOM 7378 O O . TYR A 1 26 ? -2.363 -2.074 -1.739 1.00 0.00 26 TYR A O 18
ATOM 7395 N N . CYS A 1 27 ? -3.236 -4.002 -0.933 1.00 0.00 27 CYS A N 18
ATOM 7396 C CA . CYS A 1 27 ? -2.343 -4.883 -1.674 1.00 0.00 27 CYS A CA 18
ATOM 7397 C C . CYS A 1 27 ? -3.076 -5.582 -2.812 1.00 0.00 27 CYS A C 18
ATOM 7398 O O . CYS A 1 27 ? -4.242 -5.941 -2.666 1.00 0.00 27 CYS A O 18
ATOM 7404 N N . LYS A 1 28 ? -2.423 -5.717 -3.976 1.00 0.00 28 LYS A N 18
ATOM 7405 C CA . LYS A 1 28 ? -3.091 -6.188 -5.182 1.00 0.00 28 LYS A CA 18
ATOM 7406 C C . LYS A 1 28 ? -3.421 -7.672 -5.023 1.00 0.00 28 LYS A C 18
ATOM 7407 O O . LYS A 1 28 ? -4.439 -8.158 -5.525 1.00 0.00 28 LYS A O 18
ATOM 7422 N N . THR A 1 29 ? -2.550 -8.394 -4.318 1.00 0.00 29 THR A N 18
ATOM 7423 C CA . THR A 1 29 ? -2.814 -9.710 -3.767 1.00 0.00 29 THR A CA 18
ATOM 7424 C C . THR A 1 29 ? -2.058 -9.741 -2.434 1.00 0.00 29 THR A C 18
AT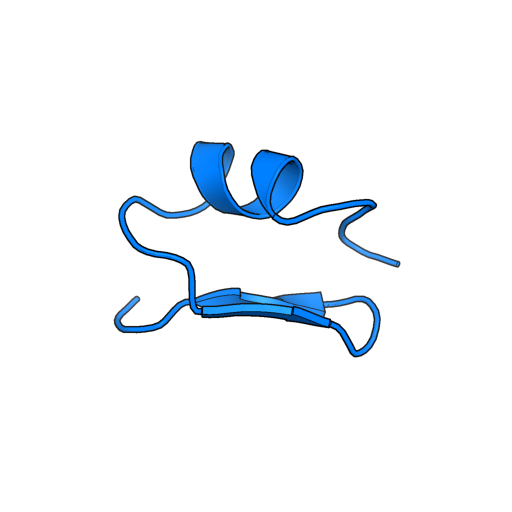OM 7425 O O . THR A 1 29 ? -2.076 -8.739 -1.722 1.00 0.00 29 THR A O 18
ATOM 7436 N N . THR A 1 30 ? -1.376 -10.833 -2.085 1.00 0.00 30 THR A N 18
ATOM 7437 C CA . THR A 1 30 ? -0.608 -10.891 -0.848 1.00 0.00 30 THR A CA 18
ATOM 7438 C C . THR A 1 30 ? 0.670 -10.040 -0.943 1.00 0.00 30 THR A C 18
ATOM 7439 O O . THR A 1 30 ? 0.959 -9.411 -1.961 1.00 0.00 30 THR A O 18
ATOM 7466 N N . THR A 1 2 ? -1.137 7.128 7.431 1.00 0.00 2 THR A N 19
ATOM 7467 C CA . THR A 1 2 ? -1.934 6.119 8.118 1.00 0.00 2 THR A CA 19
ATOM 7468 C C . THR A 1 2 ? -1.138 4.818 8.093 1.00 0.00 2 THR A C 19
ATOM 7469 O O . THR A 1 2 ? -0.039 4.784 8.641 1.00 0.00 2 THR A O 19
ATOM 7480 N N . GLN A 1 3 ? -1.621 3.769 7.426 1.00 0.00 3 GLN A N 19
ATOM 7481 C CA . GLN A 1 3 ? -0.763 2.621 7.137 1.00 0.00 3 GLN A CA 19
ATOM 7482 C C . GLN A 1 3 ? 0.445 3.074 6.312 1.00 0.00 3 GLN A C 19
ATOM 7483 O O . GLN A 1 3 ? 1.552 2.562 6.474 1.00 0.00 3 GLN A O 19
ATOM 7495 N N . CYS A 1 4 ? 0.189 4.017 5.404 1.00 0.00 4 CYS A N 19
ATOM 7496 C CA . CYS A 1 4 ? 1.113 4.535 4.415 1.00 0.00 4 CYS A CA 19
ATOM 7497 C C . CYS A 1 4 ? 0.831 6.017 4.207 1.00 0.00 4 CYS A C 19
ATOM 7498 O O . CYS A 1 4 ? -0.128 6.562 4.762 1.00 0.00 4 CYS A O 19
ATOM 7504 N N . GLN A 1 5 ? 1.681 6.638 3.393 1.00 0.00 5 GLN A N 19
ATOM 7505 C CA . GLN A 1 5 ? 1.529 7.948 2.784 1.00 0.00 5 GLN A CA 19
ATOM 7506 C C . GLN A 1 5 ? 1.390 7.820 1.261 1.00 0.00 5 GLN A C 19
ATOM 7507 O O . GLN A 1 5 ? 0.714 8.643 0.645 1.00 0.00 5 GLN A O 19
ATOM 7519 N N . SER A 1 6 ? 2.044 6.844 0.621 1.00 0.00 6 SER A N 19
ATOM 7520 C CA . SER A 1 6 ? 2.060 6.686 -0.831 1.00 0.00 6 SER A CA 19
ATOM 7521 C C . SER A 1 6 ? 2.449 5.246 -1.166 1.00 0.00 6 SER A C 19
ATOM 7522 O O . SER A 1 6 ? 2.955 4.534 -0.311 1.00 0.00 6 SER A O 19
ATOM 7529 N N . VAL A 1 7 ? 2.218 4.789 -2.401 1.00 0.00 7 VAL A N 19
ATOM 7530 C CA . VAL A 1 7 ? 2.432 3.405 -2.793 1.00 0.00 7 VAL A CA 19
ATOM 7531 C C . VAL A 1 7 ? 3.817 2.870 -2.385 1.00 0.00 7 VAL A C 19
ATOM 7532 O O . VAL A 1 7 ? 3.937 1.712 -1.992 1.00 0.00 7 VAL A O 19
ATOM 7545 N N . ARG A 1 8 ? 4.843 3.726 -2.428 1.00 0.00 8 ARG A N 19
ATOM 7546 C CA . ARG A 1 8 ? 6.200 3.452 -1.979 1.00 0.00 8 ARG A CA 19
ATOM 7547 C C . ARG A 1 8 ? 6.252 2.785 -0.596 1.00 0.00 8 ARG A C 19
ATOM 7548 O O . ARG A 1 8 ? 7.093 1.920 -0.351 1.00 0.00 8 ARG A O 19
ATOM 7566 N N . ASP A 1 9 ? 5.367 3.183 0.319 1.00 0.00 9 ASP A N 19
ATOM 7567 C CA . ASP A 1 9 ? 5.209 2.566 1.619 1.00 0.00 9 ASP A CA 19
ATOM 7568 C C . ASP A 1 9 ? 4.800 1.113 1.415 1.00 0.00 9 ASP A C 19
ATOM 7569 O O . ASP A 1 9 ? 5.489 0.182 1.842 1.00 0.00 9 ASP A O 19
ATOM 7577 N N . CYS A 1 10 ? 3.682 0.905 0.711 1.00 0.00 10 CYS A N 19
ATOM 7578 C CA . CYS A 1 10 ? 3.234 -0.451 0.464 1.00 0.00 10 CYS A CA 19
ATOM 7579 C C . CYS A 1 10 ? 4.292 -1.280 -0.243 1.00 0.00 10 CYS A C 19
ATOM 7580 O O . CYS A 1 10 ? 4.367 -2.472 0.005 1.00 0.00 10 CYS A O 19
ATOM 7586 N N . GLN A 1 11 ? 5.096 -0.691 -1.134 1.00 0.00 11 GLN A N 19
ATOM 7587 C CA . GLN A 1 11 ? 6.127 -1.447 -1.838 1.00 0.00 11 GLN A CA 19
ATOM 7588 C C . GLN A 1 11 ? 7.108 -2.107 -0.853 1.00 0.00 11 GLN A C 19
ATOM 7589 O O . GLN A 1 11 ? 7.768 -3.080 -1.208 1.00 0.00 11 GLN A O 19
ATOM 7601 N N . GLN A 1 12 ? 7.213 -1.583 0.374 1.00 0.00 12 GLN A N 19
ATOM 7602 C CA . GLN A 1 12 ? 7.992 -2.195 1.439 1.00 0.00 12 GLN A CA 19
ATOM 7603 C C . GLN A 1 12 ? 7.147 -3.255 2.158 1.00 0.00 12 GLN A C 19
ATOM 7604 O O . GLN A 1 12 ? 7.633 -4.352 2.421 1.00 0.00 12 GLN A O 19
ATOM 7616 N N . TYR A 1 13 ? 5.884 -2.945 2.474 1.00 0.00 13 TYR A N 19
ATOM 7617 C CA . TYR A 1 13 ? 5.001 -3.893 3.161 1.00 0.00 13 TYR A CA 19
ATOM 7618 C C . TYR A 1 13 ? 4.654 -5.133 2.312 1.00 0.00 13 TYR A C 19
ATOM 7619 O O . TYR A 1 13 ? 4.329 -6.180 2.865 1.00 0.00 13 TYR A O 19
ATOM 7636 N N . CYS A 1 14 ? 4.651 -5.007 0.982 1.00 0.00 14 CYS A N 19
ATOM 7637 C CA . CYS A 1 14 ? 4.066 -5.950 0.034 1.00 0.00 14 CYS A CA 19
ATOM 7638 C C . CYS A 1 14 ? 4.926 -5.977 -1.221 1.00 0.00 14 CYS A C 19
ATOM 7639 O O . CYS A 1 14 ? 5.296 -4.929 -1.742 1.00 0.00 14 CYS A O 19
ATOM 7645 N N . LEU A 1 15 ? 5.190 -7.174 -1.751 1.00 0.00 15 LEU A N 19
ATOM 7646 C CA . LEU A 1 15 ? 5.952 -7.335 -2.985 1.00 0.00 15 LEU A CA 19
ATOM 7647 C C . LEU A 1 15 ? 5.165 -6.803 -4.192 1.00 0.00 15 LEU A C 19
ATOM 7648 O O . LEU A 1 15 ? 5.749 -6.463 -5.218 1.00 0.00 15 LEU A O 19
ATOM 7663 N N . THR A 1 16 ? 3.830 -6.749 -4.110 1.00 0.00 16 THR A N 19
ATOM 7664 C CA . THR A 1 16 ? 3.007 -6.216 -5.193 1.00 0.00 16 THR A CA 19
ATOM 7665 C C . THR A 1 16 ? 1.744 -5.537 -4.655 1.00 0.00 16 THR A C 19
ATOM 7666 O O . THR A 1 16 ? 0.659 -6.127 -4.648 1.00 0.00 16 THR A O 19
ATOM 7677 N N . PRO A 1 17 ? 1.869 -4.287 -4.189 1.00 0.00 17 PRO A N 19
ATOM 7678 C CA . PRO A 1 17 ? 0.743 -3.507 -3.760 1.00 0.00 17 PRO A CA 19
ATOM 7679 C C . PRO A 1 17 ? -0.231 -3.186 -4.894 1.00 0.00 17 PRO A C 19
ATOM 7680 O O . PRO A 1 17 ? 0.097 -3.303 -6.074 1.00 0.00 17 PRO A O 19
ATOM 7688 N N . ASP A 1 18 ? -1.442 -2.789 -4.505 1.00 0.00 18 ASP A N 19
ATOM 7689 C CA . ASP A 1 18 ? -2.470 -2.232 -5.361 1.00 0.00 18 ASP A CA 19
ATOM 7690 C C . ASP A 1 18 ? -2.370 -0.716 -5.259 1.00 0.00 18 ASP A C 19
ATOM 7691 O O . ASP A 1 18 ? -2.112 -0.048 -6.258 1.00 0.00 18 ASP A O 19
ATOM 7699 N N . ARG A 1 19 ? -2.556 -0.172 -4.049 1.00 0.00 19 ARG A N 19
ATOM 7700 C CA . ARG A 1 19 ? -2.567 1.256 -3.845 1.00 0.00 19 ARG A CA 19
ATOM 7701 C C . ARG A 1 19 ? -2.281 1.580 -2.384 1.00 0.00 19 ARG A C 19
ATOM 7702 O O . ARG A 1 19 ? -2.708 0.853 -1.494 1.00 0.00 19 ARG A O 19
ATOM 7720 N N . CYS A 1 20 ? -1.660 2.733 -2.138 1.00 0.00 20 CYS A N 19
ATOM 7721 C CA . CYS A 1 20 ? -1.852 3.440 -0.879 1.00 0.00 20 CYS A CA 19
ATOM 7722 C C . CYS A 1 20 ? -3.086 4.309 -1.083 1.00 0.00 20 CYS A C 19
ATOM 7723 O O . CYS A 1 20 ? -3.077 5.179 -1.953 1.00 0.00 20 CYS A O 19
ATOM 7729 N N . SER A 1 21 ? -4.188 4.011 -0.400 1.00 0.00 21 SER A N 19
ATOM 7730 C CA . SER A 1 21 ? -5.479 4.615 -0.669 1.00 0.00 21 SER A CA 19
ATOM 7731 C C . SER A 1 21 ? -6.372 4.393 0.545 1.00 0.00 21 SER A C 19
ATOM 7732 O O . SER A 1 21 ? -6.275 3.349 1.178 1.00 0.00 21 SER A O 19
ATOM 7739 N N . TYR A 1 22 ? -7.219 5.366 0.894 1.00 0.00 22 TYR A N 19
ATOM 7740 C CA . TYR A 1 22 ? -8.074 5.290 2.079 1.00 0.00 22 TYR A CA 19
ATOM 7741 C C . TYR A 1 22 ? -7.241 4.974 3.334 1.00 0.00 22 TYR A C 19
ATOM 7742 O O . TYR A 1 22 ? -7.602 4.129 4.148 1.00 0.00 22 TYR A O 19
ATOM 7759 N N . GLY A 1 23 ? -6.073 5.617 3.448 1.00 0.00 23 GLY A N 19
ATOM 7760 C CA . GLY A 1 23 ? -5.122 5.413 4.538 1.00 0.00 23 GLY A CA 19
ATOM 7761 C C . GLY A 1 23 ? -4.639 3.963 4.693 1.00 0.00 23 GLY A C 19
ATOM 7762 O O . GLY A 1 23 ? -4.018 3.619 5.701 1.00 0.00 23 GLY A O 19
ATOM 7766 N N . THR A 1 24 ? -4.909 3.120 3.694 1.00 0.00 24 THR A N 19
ATOM 7767 C CA . THR A 1 24 ? -4.682 1.688 3.701 1.00 0.00 24 THR A CA 19
ATOM 7768 C C . THR A 1 24 ? -3.707 1.379 2.572 1.00 0.00 24 THR A C 19
ATOM 7769 O O . THR A 1 24 ? -3.871 1.899 1.468 1.00 0.00 24 THR A O 19
ATOM 7780 N N . CYS A 1 25 ? -2.691 0.552 2.828 1.00 0.00 25 CYS A N 19
ATOM 7781 C CA . CYS A 1 25 ? -1.807 0.076 1.773 1.00 0.00 25 CYS A CA 19
ATOM 7782 C C . CYS A 1 25 ? -2.384 -1.250 1.254 1.00 0.00 25 CYS A C 19
ATOM 7783 O O . CYS A 1 25 ? -2.128 -2.339 1.758 1.00 0.00 25 CYS A O 19
ATOM 7789 N N . TYR A 1 26 ? -3.284 -1.120 0.279 1.00 0.00 26 TYR A N 19
ATOM 7790 C CA . TYR A 1 26 ? -3.942 -2.214 -0.414 1.00 0.00 26 TYR A CA 19
ATOM 7791 C C . TYR A 1 26 ? -2.906 -2.989 -1.213 1.00 0.00 26 TYR A C 19
ATOM 7792 O O . TYR A 1 26 ? -2.072 -2.354 -1.858 1.00 0.00 26 TYR A O 19
ATOM 7809 N N . CYS A 1 27 ? -2.997 -4.329 -1.227 1.00 0.00 27 CYS A N 19
ATOM 7810 C CA . CYS A 1 27 ? -2.124 -5.208 -1.992 1.00 0.00 27 CYS A CA 19
ATOM 7811 C C . CYS A 1 27 ? -2.911 -6.205 -2.823 1.00 0.00 27 CYS A C 19
ATOM 7812 O O . CYS A 1 27 ? -3.981 -6.644 -2.398 1.00 0.00 27 CYS A O 19
ATOM 7818 N N . LYS A 1 28 ? -2.369 -6.570 -3.995 1.00 0.00 28 LYS A N 19
ATOM 7819 C CA . LYS A 1 28 ? -3.066 -7.404 -4.969 1.00 0.00 28 LYS A CA 19
ATOM 7820 C C . LYS A 1 28 ? -3.588 -8.692 -4.326 1.00 0.00 28 LYS A C 19
ATOM 7821 O O . LYS A 1 28 ? -4.706 -9.115 -4.605 1.00 0.00 28 LYS A O 19
ATOM 7836 N N . THR A 1 29 ? -2.778 -9.297 -3.452 1.00 0.00 29 THR A N 19
ATOM 7837 C CA . THR A 1 29 ? -3.160 -10.455 -2.657 1.00 0.00 29 THR A CA 19
ATOM 7838 C C . THR A 1 29 ? -3.027 -10.106 -1.168 1.00 0.00 29 THR A C 19
ATOM 7839 O O . THR A 1 29 ? -2.386 -10.808 -0.392 1.00 0.00 29 THR A O 19
ATOM 7850 N N . THR A 1 30 ? -3.650 -8.995 -0.755 1.00 0.00 30 THR A N 19
ATOM 7851 C CA . THR A 1 30 ? -3.705 -8.606 0.653 1.00 0.00 30 THR A CA 19
ATOM 7852 C C . THR A 1 30 ? -4.322 -9.715 1.519 1.00 0.00 30 THR A C 19
ATOM 7853 O O . THR A 1 30 ? -3.870 -9.963 2.633 1.00 0.00 30 THR A O 19
ATOM 7880 N N . THR A 1 2 ? -0.733 7.108 7.706 1.00 0.00 2 THR A N 20
ATOM 7881 C CA . THR A 1 2 ? -1.638 6.246 8.458 1.00 0.00 2 THR A CA 20
ATOM 7882 C C . THR A 1 2 ? -0.977 4.870 8.544 1.00 0.00 2 THR A C 20
ATOM 7883 O O . THR A 1 2 ? 0.077 4.739 9.161 1.00 0.00 2 THR A O 20
ATOM 7894 N N . GLN A 1 3 ? -1.518 3.855 7.869 1.00 0.00 3 GLN A N 20
ATOM 7895 C CA . GLN A 1 3 ? -0.714 2.672 7.559 1.00 0.00 3 GLN A CA 20
ATOM 7896 C C . GLN A 1 3 ? 0.472 3.085 6.684 1.00 0.00 3 GLN A C 20
ATOM 7897 O O . GLN A 1 3 ? 1.557 2.513 6.762 1.00 0.00 3 GLN A O 20
ATOM 7909 N N . CYS A 1 4 ? 0.216 4.061 5.812 1.00 0.00 4 CYS A N 20
ATOM 7910 C CA . CYS A 1 4 ? 1.127 4.563 4.812 1.00 0.00 4 CYS A CA 20
ATOM 7911 C C . CYS A 1 4 ? 0.845 6.039 4.596 1.00 0.00 4 CYS A C 20
ATOM 7912 O O . CYS A 1 4 ? -0.223 6.537 4.958 1.00 0.00 4 CYS A O 20
ATOM 7918 N N . GLN A 1 5 ? 1.823 6.710 3.996 1.00 0.00 5 GLN A N 20
ATOM 7919 C CA . GLN A 1 5 ? 1.738 8.037 3.425 1.00 0.00 5 GLN A CA 20
ATOM 7920 C C . GLN A 1 5 ? 1.555 7.910 1.909 1.00 0.00 5 GLN A C 20
ATOM 7921 O O . GLN A 1 5 ? 0.804 8.679 1.313 1.00 0.00 5 GLN A O 20
ATOM 7933 N N . SER A 1 6 ? 2.245 6.956 1.272 1.00 0.00 6 SER A N 20
ATOM 7934 C CA . SER A 1 6 ? 2.146 6.744 -0.167 1.00 0.00 6 SER A CA 20
ATOM 7935 C C . SER A 1 6 ? 2.504 5.321 -0.540 1.00 0.00 6 SER A C 20
ATOM 7936 O O . SER A 1 6 ? 2.925 4.523 0.282 1.00 0.00 6 SER A O 20
ATOM 7943 N N . VAL A 1 7 ? 2.324 5.001 -1.817 1.00 0.00 7 VAL A N 20
ATOM 7944 C CA . VAL A 1 7 ? 2.486 3.657 -2.331 1.00 0.00 7 VAL A CA 20
ATOM 7945 C C . VAL A 1 7 ? 3.819 3.019 -1.909 1.00 0.00 7 VAL A C 20
ATOM 7946 O O . VAL A 1 7 ? 3.851 1.832 -1.601 1.00 0.00 7 VAL A O 20
ATOM 7959 N N . ARG A 1 8 ? 4.899 3.807 -1.846 1.00 0.00 8 ARG A N 20
ATOM 7960 C CA . ARG A 1 8 ? 6.215 3.377 -1.372 1.00 0.00 8 ARG A CA 20
ATOM 7961 C C . ARG A 1 8 ? 6.130 2.638 -0.031 1.00 0.00 8 ARG A C 20
ATOM 7962 O O . ARG A 1 8 ? 6.739 1.582 0.130 1.00 0.00 8 ARG A O 20
ATOM 7980 N N . ASP A 1 9 ? 5.359 3.170 0.921 1.00 0.00 9 ASP A N 20
ATOM 7981 C CA . ASP A 1 9 ? 5.137 2.543 2.206 1.00 0.00 9 ASP A CA 20
ATOM 7982 C C . ASP A 1 9 ? 4.616 1.134 1.970 1.00 0.00 9 ASP A C 20
ATOM 7983 O O . ASP A 1 9 ? 5.189 0.157 2.455 1.00 0.00 9 ASP A O 20
ATOM 7991 N N . CYS A 1 10 ? 3.561 1.001 1.157 1.00 0.00 10 CYS A N 20
ATOM 7992 C CA . CYS A 1 10 ? 3.128 -0.347 0.853 1.00 0.00 10 CYS A CA 20
ATOM 7993 C C . CYS A 1 10 ? 4.219 -1.135 0.146 1.00 0.00 10 CYS A C 20
ATOM 7994 O O . CYS A 1 10 ? 4.354 -2.307 0.436 1.00 0.00 10 CYS A O 20
ATOM 8000 N N . GLN A 1 11 ? 4.991 -0.560 -0.782 1.00 0.00 11 GLN A N 20
ATOM 8001 C CA . GLN A 1 11 ? 6.052 -1.317 -1.451 1.00 0.00 11 GLN A CA 20
ATOM 8002 C C . GLN A 1 11 ? 7.030 -1.906 -0.426 1.00 0.00 11 GLN A C 20
ATOM 8003 O O . GLN A 1 11 ? 7.548 -3.002 -0.619 1.00 0.00 11 GLN A O 20
ATOM 8015 N N . GLN A 1 12 ? 7.285 -1.180 0.665 1.00 0.00 12 GLN A N 20
ATOM 8016 C CA . GLN A 1 12 ? 8.093 -1.687 1.767 1.00 0.00 12 GLN A CA 20
ATOM 8017 C C . GLN A 1 12 ? 7.419 -2.901 2.430 1.00 0.00 12 GLN A C 20
ATOM 8018 O O . GLN A 1 12 ? 8.109 -3.843 2.816 1.00 0.00 12 GLN A O 20
ATOM 8030 N N . TYR A 1 13 ? 6.086 -2.895 2.575 1.00 0.00 13 TYR A N 20
ATOM 8031 C CA . TYR A 1 13 ? 5.345 -4.022 3.156 1.00 0.00 13 TYR A CA 20
ATOM 8032 C C . TYR A 1 13 ? 5.251 -5.229 2.196 1.00 0.00 13 TYR A C 20
ATOM 8033 O O . TYR A 1 13 ? 5.658 -6.340 2.524 1.00 0.00 13 TYR A O 20
ATOM 8050 N N . CYS A 1 14 ? 4.597 -5.015 1.053 1.00 0.00 14 CYS A N 20
ATOM 8051 C CA . CYS A 1 14 ? 4.040 -5.974 0.107 1.00 0.00 14 CYS A CA 20
ATOM 8052 C C . CYS A 1 14 ? 4.833 -5.918 -1.192 1.00 0.00 14 CYS A C 20
ATOM 8053 O O . CYS A 1 14 ? 5.173 -4.837 -1.661 1.00 0.00 14 CYS A O 20
ATOM 8059 N N . LEU A 1 15 ? 5.060 -7.078 -1.815 1.00 0.00 15 LEU A N 20
ATOM 8060 C CA . LEU A 1 15 ? 5.719 -7.154 -3.112 1.00 0.00 15 LEU A CA 20
ATOM 8061 C C . LEU A 1 15 ? 4.921 -6.372 -4.159 1.00 0.00 15 LEU A C 20
ATOM 8062 O O . LEU A 1 15 ? 5.497 -5.602 -4.924 1.00 0.00 15 LEU A O 20
ATOM 8077 N N . THR A 1 16 ? 3.596 -6.570 -4.185 1.00 0.00 16 THR A N 20
ATOM 8078 C CA . THR A 1 16 ? 2.719 -5.991 -5.199 1.00 0.00 16 THR A CA 20
ATOM 8079 C C . THR A 1 16 ? 1.526 -5.272 -4.559 1.00 0.00 16 THR A C 20
ATOM 8080 O O . THR A 1 16 ? 0.427 -5.832 -4.488 1.00 0.00 16 THR A O 20
ATOM 8091 N N . PRO A 1 17 ? 1.714 -4.040 -4.067 1.00 0.00 17 PRO A N 20
ATOM 8092 C CA . PRO A 1 17 ? 0.622 -3.290 -3.513 1.00 0.00 17 PRO A CA 20
ATOM 8093 C C . PRO A 1 17 ? -0.426 -2.897 -4.555 1.00 0.00 17 PRO A C 20
ATOM 8094 O O . PRO A 1 17 ? -0.128 -2.801 -5.743 1.00 0.00 17 PRO A O 20
ATOM 8102 N N . ASP A 1 18 ? -1.654 -2.682 -4.087 1.00 0.00 18 ASP A N 20
ATOM 8103 C CA . ASP A 1 18 ? -2.754 -2.118 -4.852 1.00 0.00 18 ASP A CA 20
ATOM 8104 C C . ASP A 1 18 ? -2.557 -0.605 -4.821 1.00 0.00 18 ASP A C 20
ATOM 8105 O O . ASP A 1 18 ? -2.363 0.029 -5.854 1.00 0.00 18 ASP A O 20
ATOM 8113 N N . ARG A 1 19 ? -2.594 -0.021 -3.615 1.00 0.00 19 ARG A N 20
ATOM 8114 C CA . ARG A 1 19 ? -2.458 1.407 -3.417 1.00 0.00 19 ARG A CA 20
ATOM 8115 C C . ARG A 1 19 ? -2.141 1.674 -1.951 1.00 0.00 19 ARG A C 20
ATOM 8116 O O . ARG A 1 19 ? -2.593 0.940 -1.077 1.00 0.00 19 ARG A O 20
ATOM 8134 N N . CYS A 1 20 ? -1.495 2.807 -1.683 1.00 0.00 20 CYS A N 20
ATOM 8135 C CA . CYS A 1 20 ? -1.771 3.525 -0.450 1.00 0.00 20 CYS A CA 20
ATOM 8136 C C . CYS A 1 20 ? -3.029 4.342 -0.726 1.00 0.00 20 CYS A C 20
ATOM 8137 O O . CYS A 1 20 ? -3.016 5.192 -1.616 1.00 0.00 20 CYS A O 20
ATOM 8143 N N . SER A 1 21 ? -4.150 4.025 -0.081 1.00 0.00 21 SER A N 20
ATOM 8144 C CA . SER A 1 21 ? -5.422 4.662 -0.361 1.00 0.00 21 SER A CA 20
ATOM 8145 C C . SER A 1 21 ? -6.310 4.548 0.872 1.00 0.00 21 SER A C 20
ATOM 8146 O O . SER A 1 21 ? -6.253 3.539 1.565 1.00 0.00 21 SER A O 20
ATOM 8153 N N . TYR A 1 22 ? -7.081 5.596 1.183 1.00 0.00 22 TYR A N 20
ATOM 8154 C CA . TYR A 1 22 ? -7.855 5.696 2.422 1.00 0.00 22 TYR A CA 20
ATOM 8155 C C . TYR A 1 22 ? -6.991 5.333 3.640 1.00 0.00 22 TYR A C 20
ATOM 8156 O O . TYR A 1 22 ? -7.388 4.536 4.487 1.00 0.00 22 TYR A O 20
ATOM 8173 N N . GLY A 1 23 ? -5.777 5.893 3.695 1.00 0.00 23 GLY A N 20
ATOM 8174 C CA . GLY A 1 23 ? -4.812 5.669 4.769 1.00 0.00 23 GLY A CA 20
ATOM 8175 C C . GLY A 1 23 ? -4.436 4.195 4.982 1.00 0.00 23 GLY A C 20
ATOM 8176 O O . GLY A 1 23 ? -3.843 3.853 6.008 1.00 0.00 23 GLY A O 20
ATOM 8180 N N . THR A 1 24 ? -4.771 3.337 4.019 1.00 0.00 24 THR A N 20
ATOM 8181 C CA . THR A 1 24 ? -4.619 1.898 4.073 1.00 0.00 24 THR A CA 20
ATOM 8182 C C . THR A 1 24 ? -3.648 1.512 2.964 1.00 0.00 24 THR A C 20
ATOM 8183 O O . THR A 1 24 ? -3.833 1.936 1.821 1.00 0.00 24 THR A O 20
ATOM 8194 N N . CYS A 1 25 ? -2.612 0.730 3.280 1.00 0.00 25 CYS A N 20
ATOM 8195 C CA . CYS A 1 25 ? -1.739 0.177 2.254 1.00 0.00 25 CYS A CA 20
ATOM 8196 C C . CYS A 1 25 ? -2.406 -1.112 1.758 1.00 0.00 25 CYS A C 20
ATOM 8197 O O . CYS A 1 25 ? -2.235 -2.207 2.288 1.00 0.00 25 CYS A O 20
ATOM 8203 N N . TYR A 1 26 ? -3.287 -0.934 0.776 1.00 0.00 26 TYR A N 20
ATOM 8204 C CA . TYR A 1 26 ? -3.999 -2.005 0.106 1.00 0.00 26 TYR A CA 20
ATOM 8205 C C . TYR A 1 26 ? -2.985 -2.805 -0.701 1.00 0.00 26 TYR A C 20
ATOM 8206 O O . TYR A 1 26 ? -2.203 -2.191 -1.427 1.00 0.00 26 TYR A O 20
ATOM 8223 N N . CYS A 1 27 ? -3.006 -4.143 -0.608 1.00 0.00 27 CYS A N 20
ATOM 8224 C CA . CYS A 1 27 ? -2.142 -5.008 -1.404 1.00 0.00 27 CYS A CA 20
ATOM 8225 C C . CYS A 1 27 ? -2.941 -5.762 -2.457 1.00 0.00 27 CYS A C 20
ATOM 8226 O O . CYS A 1 27 ? -4.078 -6.149 -2.199 1.00 0.00 27 CYS A O 20
ATOM 8232 N N . LYS A 1 28 ? -2.380 -5.908 -3.666 1.00 0.00 28 LYS A N 20
ATOM 8233 C CA . LYS A 1 28 ? -3.145 -6.395 -4.806 1.00 0.00 28 LYS A CA 20
ATOM 8234 C C . LYS A 1 28 ? -3.401 -7.892 -4.666 1.00 0.00 28 LYS A C 20
ATOM 8235 O O . LYS A 1 28 ? -4.483 -8.374 -4.996 1.00 0.00 28 LYS A O 20
ATOM 8250 N N . THR A 1 29 ? -2.389 -8.618 -4.189 1.00 0.00 29 THR A N 20
ATOM 8251 C CA . THR A 1 29 ? -2.485 -10.011 -3.791 1.00 0.00 29 THR A CA 20
ATOM 8252 C C . THR A 1 29 ? -1.939 -10.110 -2.358 1.00 0.00 29 THR A C 20
ATOM 8253 O O . THR A 1 29 ? -2.261 -9.262 -1.526 1.00 0.00 29 THR A O 20
ATOM 8264 N N . THR A 1 30 ? -1.108 -11.109 -2.057 1.00 0.00 30 THR A N 20
ATOM 8265 C CA . THR A 1 30 ? -0.602 -11.403 -0.725 1.00 0.00 30 THR A CA 20
ATOM 8266 C C . THR A 1 30 ? 0.452 -10.374 -0.291 1.00 0.00 30 THR A C 20
ATOM 8267 O O . THR A 1 30 ? 1.630 -10.689 -0.145 1.00 0.00 30 THR A O 20
ATOM 8294 N N . THR A 1 2 ? -1.533 7.604 9.008 1.00 0.00 2 THR A N 21
ATOM 8295 C CA . THR A 1 2 ? -1.910 6.637 8.014 1.00 0.00 2 THR A CA 21
ATOM 8296 C C . THR A 1 2 ? -0.894 5.508 8.193 1.00 0.00 2 THR A C 21
ATOM 8297 O O . THR A 1 2 ? 0.142 5.688 8.834 1.00 0.00 2 THR A O 21
ATOM 8308 N N . GLN A 1 3 ? -1.191 4.354 7.617 1.00 0.00 3 GLN A N 21
ATOM 8309 C CA . GLN A 1 3 ? -0.237 3.264 7.476 1.00 0.00 3 GLN A CA 21
ATOM 8310 C C . GLN A 1 3 ? 0.934 3.698 6.593 1.00 0.00 3 GLN A C 21
ATOM 8311 O O . GLN A 1 3 ? 2.080 3.352 6.862 1.00 0.00 3 GLN A O 21
ATOM 8323 N N . CYS A 1 4 ? 0.613 4.399 5.503 1.00 0.00 4 CYS A N 21
ATOM 8324 C CA . CYS A 1 4 ? 1.534 4.748 4.434 1.00 0.00 4 CYS A CA 21
ATOM 8325 C C . CYS A 1 4 ? 1.383 6.211 4.077 1.00 0.00 4 CYS A C 21
ATOM 8326 O O . CYS A 1 4 ? 0.275 6.749 4.045 1.00 0.00 4 CYS A O 21
ATOM 8332 N N . GLN A 1 5 ? 2.515 6.840 3.785 1.00 0.00 5 GLN A N 21
ATOM 8333 C CA . GLN A 1 5 ? 2.583 8.207 3.297 1.00 0.00 5 GLN A CA 21
ATOM 8334 C C . GLN A 1 5 ? 2.109 8.257 1.845 1.00 0.00 5 GLN A C 21
ATOM 8335 O O . GLN A 1 5 ? 1.519 9.244 1.413 1.00 0.00 5 GLN A O 21
ATOM 8347 N N . SER A 1 6 ? 2.406 7.203 1.079 1.00 0.00 6 SER A N 21
ATOM 8348 C CA . SER A 1 6 ? 2.161 7.080 -0.351 1.00 0.00 6 SER A CA 21
ATOM 8349 C C . SER A 1 6 ? 2.509 5.641 -0.736 1.00 0.00 6 SER A C 21
ATOM 8350 O O . SER A 1 6 ? 3.062 4.908 0.082 1.00 0.00 6 SER A O 21
ATOM 8357 N N . VAL A 1 7 ? 2.207 5.235 -1.973 1.00 0.00 7 VAL A N 21
ATOM 8358 C CA . VAL A 1 7 ? 2.424 3.890 -2.472 1.00 0.00 7 VAL A CA 21
ATOM 8359 C C . VAL A 1 7 ? 3.812 3.337 -2.122 1.00 0.00 7 VAL A C 21
ATOM 8360 O O . VAL A 1 7 ? 3.919 2.175 -1.746 1.00 0.00 7 VAL A O 21
ATOM 8373 N N . ARG A 1 8 ? 4.858 4.173 -2.191 1.00 0.00 8 ARG A N 21
ATOM 8374 C CA . ARG A 1 8 ? 6.221 3.826 -1.785 1.00 0.00 8 ARG A CA 21
ATOM 8375 C C . ARG A 1 8 ? 6.253 3.080 -0.448 1.00 0.00 8 ARG A C 21
ATOM 8376 O O . ARG A 1 8 ? 6.933 2.063 -0.322 1.00 0.00 8 ARG A O 21
ATOM 8394 N N . ASP A 1 9 ? 5.498 3.560 0.543 1.00 0.00 9 ASP A N 21
ATOM 8395 C CA . ASP A 1 9 ? 5.467 2.936 1.851 1.00 0.00 9 ASP A CA 21
ATOM 8396 C C . ASP A 1 9 ? 4.924 1.516 1.735 1.00 0.00 9 ASP A C 21
ATOM 8397 O O . ASP A 1 9 ? 5.499 0.574 2.284 1.00 0.00 9 ASP A O 21
ATOM 8405 N N . CYS A 1 10 ? 3.853 1.327 0.958 1.00 0.00 10 CYS A N 21
ATOM 8406 C CA . CYS A 1 10 ? 3.453 -0.042 0.700 1.00 0.00 10 CYS A CA 21
ATOM 8407 C C . CYS A 1 10 ? 4.516 -0.791 -0.097 1.00 0.00 10 CYS A C 21
ATOM 8408 O O . CYS A 1 10 ? 4.655 -1.983 0.104 1.00 0.00 10 CYS A O 21
ATOM 8414 N N . GLN A 1 11 ? 5.230 -0.158 -1.036 1.00 0.00 11 GLN A N 21
ATOM 8415 C CA . GLN A 1 11 ? 6.234 -0.864 -1.831 1.00 0.00 11 GLN A CA 21
ATOM 8416 C C . GLN A 1 11 ? 7.329 -1.423 -0.916 1.00 0.00 11 GLN A C 21
ATOM 8417 O O . GLN A 1 11 ? 7.801 -2.537 -1.119 1.00 0.00 11 GLN A O 21
ATOM 8429 N N . GLN A 1 12 ? 7.719 -0.656 0.107 1.00 0.00 12 GLN A N 21
ATOM 8430 C CA . GLN A 1 12 ? 8.606 -1.148 1.155 1.00 0.00 12 GLN A CA 21
ATOM 8431 C C . GLN A 1 12 ? 8.009 -2.408 1.804 1.00 0.00 12 GLN A C 21
ATOM 8432 O O . GLN A 1 12 ? 8.721 -3.379 2.053 1.00 0.00 12 GLN A O 21
ATOM 8444 N N . TYR A 1 13 ? 6.705 -2.385 2.098 1.00 0.00 13 TYR A N 21
ATOM 8445 C CA . TYR A 1 13 ? 6.008 -3.456 2.810 1.00 0.00 13 TYR A CA 21
ATOM 8446 C C . TYR A 1 13 ? 5.772 -4.728 1.977 1.00 0.00 13 TYR A C 21
ATOM 8447 O O . TYR A 1 13 ? 5.819 -5.839 2.504 1.00 0.00 13 TYR A O 21
ATOM 8464 N N . CYS A 1 14 ? 5.427 -4.554 0.703 1.00 0.00 14 CYS A N 21
ATOM 8465 C CA . CYS A 1 14 ? 4.771 -5.532 -0.166 1.00 0.00 14 CYS A CA 21
ATOM 8466 C C . CYS A 1 14 ? 5.416 -5.513 -1.545 1.00 0.00 14 CYS A C 21
ATOM 8467 O O . CYS A 1 14 ? 5.644 -4.452 -2.117 1.00 0.00 14 CYS A O 21
ATOM 8473 N N . LEU A 1 15 ? 5.643 -6.698 -2.116 1.00 0.00 15 LEU A N 21
ATOM 8474 C CA . LEU A 1 15 ? 6.235 -6.847 -3.441 1.00 0.00 15 LEU A CA 21
ATOM 8475 C C . LEU A 1 15 ? 5.327 -6.268 -4.533 1.00 0.00 15 LEU A C 21
ATOM 8476 O O . LEU A 1 15 ? 5.809 -5.905 -5.604 1.00 0.00 15 LEU A O 21
ATOM 8491 N N . THR A 1 16 ? 4.010 -6.208 -4.308 1.00 0.00 16 THR A N 21
ATOM 8492 C CA . THR A 1 16 ? 3.084 -5.625 -5.275 1.00 0.00 16 THR A CA 21
ATOM 8493 C C . THR A 1 16 ? 1.869 -5.013 -4.580 1.00 0.00 16 THR A C 21
ATOM 8494 O O . THR A 1 16 ? 0.807 -5.639 -4.506 1.00 0.00 16 THR A O 21
ATOM 8505 N N . PRO A 1 17 ? 1.997 -3.788 -4.055 1.00 0.00 17 PRO A N 21
ATOM 8506 C CA . PRO A 1 17 ? 0.883 -3.106 -3.471 1.00 0.00 17 PRO A CA 21
ATOM 8507 C C . PRO A 1 17 ? -0.223 -2.820 -4.482 1.00 0.00 17 PRO A C 21
ATOM 8508 O O . PRO A 1 17 ? 0.039 -2.675 -5.673 1.00 0.00 17 PRO A O 21
ATOM 8516 N N . ASP A 1 18 ? -1.459 -2.764 -3.987 1.00 0.00 18 ASP A N 21
ATOM 8517 C CA . ASP A 1 18 ? -2.613 -2.321 -4.744 1.00 0.00 18 ASP A CA 21
ATOM 8518 C C . ASP A 1 18 ? -2.583 -0.797 -4.730 1.00 0.00 18 ASP A C 21
ATOM 8519 O O . ASP A 1 18 ? -2.471 -0.159 -5.775 1.00 0.00 18 ASP A O 21
ATOM 8527 N N . ARG A 1 19 ? -2.639 -0.206 -3.528 1.00 0.00 19 ARG A N 21
ATOM 8528 C CA . ARG A 1 19 ? -2.666 1.227 -3.373 1.00 0.00 19 ARG A CA 21
ATOM 8529 C C . ARG A 1 19 ? -2.252 1.617 -1.955 1.00 0.00 19 ARG A C 21
ATOM 8530 O O . ARG A 1 19 ? -2.494 0.872 -1.011 1.00 0.00 19 ARG A O 21
ATOM 8548 N N . CYS A 1 20 ? -1.731 2.835 -1.801 1.00 0.00 20 CYS A N 21
ATOM 8549 C CA . CYS A 1 20 ? -1.834 3.557 -0.539 1.00 0.00 20 CYS A CA 21
ATOM 8550 C C . CYS A 1 20 ? -3.101 4.394 -0.652 1.00 0.00 20 CYS A C 21
ATOM 8551 O O . CYS A 1 20 ? -3.167 5.280 -1.503 1.00 0.00 20 CYS A O 21
ATOM 8557 N N . SER A 1 21 ? -4.160 4.047 0.080 1.00 0.00 21 SER A N 21
ATOM 8558 C CA . SER A 1 21 ? -5.491 4.587 -0.135 1.00 0.00 21 SER A CA 21
ATOM 8559 C C . SER A 1 21 ? -6.324 4.328 1.115 1.00 0.00 21 SER A C 21
ATOM 8560 O O . SER A 1 21 ? -6.088 3.338 1.798 1.00 0.00 21 SER A O 21
ATOM 8567 N N . TYR A 1 22 ? -7.269 5.217 1.446 1.00 0.00 22 TYR A N 21
ATOM 8568 C CA . TYR A 1 22 ? -7.999 5.178 2.715 1.00 0.00 22 TYR A CA 21
ATOM 8569 C C . TYR A 1 22 ? -7.016 5.086 3.895 1.00 0.00 22 TYR A C 21
ATOM 8570 O O . TYR A 1 22 ? -7.231 4.331 4.841 1.00 0.00 22 TYR A O 21
ATOM 8587 N N . GLY A 1 23 ? -5.900 5.820 3.808 1.00 0.00 23 GLY A N 21
ATOM 8588 C CA . GLY A 1 23 ? -4.830 5.806 4.803 1.00 0.00 23 GLY A CA 21
ATOM 8589 C C . GLY A 1 23 ? -4.246 4.416 5.079 1.00 0.00 23 GLY A C 21
ATOM 8590 O O . GLY A 1 23 ? -3.558 4.231 6.083 1.00 0.00 23 GLY A O 21
ATOM 8594 N N . THR A 1 24 ? -4.503 3.454 4.190 1.00 0.00 24 THR A N 21
ATOM 8595 C CA . THR A 1 24 ? -4.195 2.042 4.330 1.00 0.00 24 THR A CA 21
ATOM 8596 C C . THR A 1 24 ? -3.299 1.651 3.156 1.00 0.00 24 THR A C 21
ATOM 8597 O O . THR A 1 24 ? -3.556 2.072 2.028 1.00 0.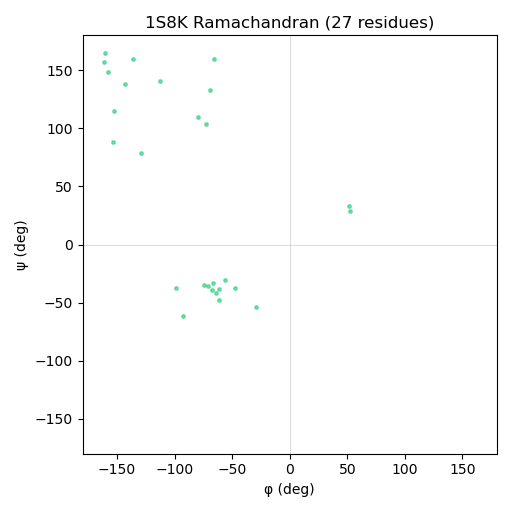00 24 THR A O 21
ATOM 8608 N N . CYS A 1 25 ? -2.252 0.863 3.406 1.00 0.00 25 CYS A N 21
ATOM 8609 C CA . CYS A 1 25 ? -1.426 0.311 2.339 1.00 0.00 25 CYS A CA 21
ATOM 8610 C C . CYS A 1 25 ? -2.036 -1.041 1.946 1.00 0.00 25 CYS A C 21
ATOM 8611 O O . CYS A 1 25 ? -1.811 -2.081 2.557 1.00 0.00 25 CYS A O 21
ATOM 8617 N N . TYR A 1 26 ? -2.923 -0.985 0.953 1.00 0.00 26 TYR A N 21
ATOM 8618 C CA . TYR A 1 26 ? -3.578 -2.135 0.358 1.00 0.00 26 TYR A CA 21
ATOM 8619 C C . TYR A 1 26 ? -2.549 -2.890 -0.470 1.00 0.00 26 TYR A C 21
ATOM 8620 O O . TYR A 1 26 ? -1.917 -2.262 -1.320 1.00 0.00 26 TYR A O 21
ATOM 8637 N N . CYS A 1 27 ? -2.418 -4.213 -0.282 1.00 0.00 27 CYS A N 21
ATOM 8638 C CA . CYS A 1 27 ? -1.566 -5.050 -1.121 1.00 0.00 27 CYS A CA 21
ATOM 8639 C C . CYS A 1 27 ? -2.389 -5.916 -2.061 1.00 0.00 27 CYS A C 21
ATOM 8640 O O . CYS A 1 27 ? -3.456 -6.396 -1.681 1.00 0.00 27 CYS A O 21
ATOM 8646 N N . LYS A 1 28 ? -1.917 -6.095 -3.303 1.00 0.00 28 LYS A N 21
ATOM 8647 C CA . LYS A 1 28 ? -2.693 -6.686 -4.376 1.00 0.00 28 LYS A CA 21
ATOM 8648 C C . LYS A 1 28 ? -2.691 -8.216 -4.269 1.00 0.00 28 LYS A C 21
ATOM 8649 O O . LYS A 1 28 ? -2.322 -8.905 -5.224 1.00 0.00 28 LYS A O 21
ATOM 8664 N N . THR A 1 29 ? -3.114 -8.735 -3.116 1.00 0.00 29 THR A N 21
ATOM 8665 C CA . THR A 1 29 ? -3.015 -10.139 -2.748 1.00 0.00 29 THR A CA 21
ATOM 8666 C C . THR A 1 29 ? -4.324 -10.533 -2.059 1.00 0.00 29 THR A C 21
ATOM 8667 O O . THR A 1 29 ? -4.339 -10.923 -0.894 1.00 0.00 29 THR A O 21
ATOM 8678 N N . THR A 1 30 ? -5.436 -10.383 -2.781 1.00 0.00 30 THR A N 21
ATOM 8679 C CA . THR A 1 30 ? -6.772 -10.671 -2.271 1.00 0.00 30 THR A CA 21
ATOM 8680 C C . THR A 1 30 ? -7.752 -10.805 -3.441 1.00 0.00 30 THR A C 21
ATOM 8681 O O . THR A 1 30 ? -8.438 -11.815 -3.566 1.00 0.00 30 THR A O 21
ATOM 8708 N N . THR A 1 2 ? -1.044 8.016 7.052 1.00 0.00 2 THR A N 22
ATOM 8709 C CA . THR A 1 2 ? -1.931 7.208 7.879 1.00 0.00 2 THR A CA 22
ATOM 8710 C C . THR A 1 2 ? -1.200 5.888 8.139 1.00 0.00 2 THR A C 22
ATOM 8711 O O . THR A 1 2 ? -0.085 5.904 8.653 1.00 0.00 2 THR A O 22
ATOM 8722 N N . GLN A 1 3 ? -1.767 4.748 7.739 1.00 0.00 3 GLN A N 22
ATOM 8723 C CA . GLN A 1 3 ? -1.019 3.492 7.737 1.00 0.00 3 GLN A CA 22
ATOM 8724 C C . GLN A 1 3 ? 0.104 3.573 6.694 1.00 0.00 3 GLN A C 22
ATOM 8725 O O . GLN A 1 3 ? 1.169 2.989 6.867 1.00 0.00 3 GLN A O 22
ATOM 8737 N N . CYS A 1 4 ? -0.153 4.317 5.615 1.00 0.00 4 CYS A N 22
ATOM 8738 C CA . CYS A 1 4 ? 0.813 4.743 4.615 1.00 0.00 4 CYS A CA 22
ATOM 8739 C C . CYS A 1 4 ? 0.538 6.202 4.294 1.00 0.00 4 CYS A C 22
ATOM 8740 O O . CYS A 1 4 ? -0.535 6.725 4.603 1.00 0.00 4 CYS A O 22
ATOM 8746 N N . GLN A 1 5 ? 1.515 6.836 3.657 1.00 0.00 5 GLN A N 22
ATOM 8747 C CA . GLN A 1 5 ? 1.403 8.129 3.011 1.00 0.00 5 GLN A CA 22
ATOM 8748 C C . GLN A 1 5 ? 1.166 7.915 1.517 1.00 0.00 5 GLN A C 22
ATOM 8749 O O . GLN A 1 5 ? 0.425 8.669 0.885 1.00 0.00 5 GLN A O 22
ATOM 8761 N N . SER A 1 6 ? 1.867 6.952 0.918 1.00 0.00 6 SER A N 22
ATOM 8762 C CA . SER A 1 6 ? 1.971 6.838 -0.530 1.00 0.00 6 SER A CA 22
ATOM 8763 C C . SER A 1 6 ? 2.366 5.407 -0.879 1.00 0.00 6 SER A C 22
ATOM 8764 O O . SER A 1 6 ? 2.950 4.723 -0.050 1.00 0.00 6 SER A O 22
ATOM 8771 N N . VAL A 1 7 ? 2.050 4.925 -2.085 1.00 0.00 7 VAL A N 22
ATOM 8772 C CA . VAL A 1 7 ? 2.231 3.533 -2.473 1.00 0.00 7 VAL A CA 22
ATOM 8773 C C . VAL A 1 7 ? 3.595 2.957 -2.066 1.00 0.00 7 VAL A C 22
ATOM 8774 O O . VAL A 1 7 ? 3.671 1.802 -1.658 1.00 0.00 7 VAL A O 22
ATOM 8787 N N . ARG A 1 8 ? 4.661 3.763 -2.132 1.00 0.00 8 ARG A N 22
ATOM 8788 C CA . ARG A 1 8 ? 6.001 3.409 -1.700 1.00 0.00 8 ARG A CA 22
ATOM 8789 C C . ARG A 1 8 ? 6.039 2.757 -0.309 1.00 0.00 8 ARG A C 22
ATOM 8790 O O . ARG A 1 8 ? 6.759 1.780 -0.107 1.00 0.00 8 ARG A O 22
ATOM 8808 N N . ASP A 1 9 ? 5.252 3.274 0.641 1.00 0.00 9 ASP A N 22
ATOM 8809 C CA . ASP A 1 9 ? 5.073 2.691 1.956 1.00 0.00 9 ASP A CA 22
ATOM 8810 C C . ASP A 1 9 ? 4.680 1.225 1.791 1.00 0.00 9 ASP A C 22
ATOM 8811 O O . ASP A 1 9 ? 5.334 0.313 2.308 1.00 0.00 9 ASP A O 22
ATOM 8819 N N . CYS A 1 10 ? 3.635 0.990 0.992 1.00 0.00 10 CYS A N 22
ATOM 8820 C CA . CYS A 1 10 ? 3.258 -0.373 0.694 1.00 0.00 10 CYS A CA 22
ATOM 8821 C C . CYS A 1 10 ? 4.353 -1.111 -0.065 1.00 0.00 10 CYS A C 22
ATOM 8822 O O . CYS A 1 10 ? 4.489 -2.302 0.145 1.00 0.00 10 CYS A O 22
ATOM 8828 N N . GLN A 1 11 ? 5.099 -0.474 -0.977 1.00 0.00 11 GLN A N 22
ATOM 8829 C CA . GLN A 1 11 ? 6.142 -1.179 -1.728 1.00 0.00 11 GLN A CA 22
ATOM 8830 C C . GLN A 1 11 ? 7.170 -1.798 -0.777 1.00 0.00 11 GLN A C 22
ATOM 8831 O O . GLN A 1 11 ? 7.708 -2.865 -1.055 1.00 0.00 11 GLN A O 22
ATOM 8843 N N . GLN A 1 12 ? 7.447 -1.134 0.349 1.00 0.00 12 GLN A N 22
ATOM 8844 C CA . GLN A 1 12 ? 8.274 -1.728 1.392 1.00 0.00 12 GLN A CA 22
ATOM 8845 C C . GLN A 1 12 ? 7.556 -2.929 2.024 1.00 0.00 12 GLN A C 22
ATOM 8846 O O . GLN A 1 12 ? 8.163 -3.973 2.242 1.00 0.00 12 GLN A O 22
ATOM 8858 N N . TYR A 1 13 ? 6.268 -2.772 2.345 1.00 0.00 13 TYR A N 22
ATOM 8859 C CA . TYR A 1 13 ? 5.489 -3.788 3.055 1.00 0.00 13 TYR A CA 22
ATOM 8860 C C . TYR A 1 13 ? 5.243 -5.074 2.248 1.00 0.00 13 TYR A C 22
ATOM 8861 O O . TYR A 1 13 ? 5.236 -6.173 2.796 1.00 0.00 13 TYR A O 22
ATOM 8878 N N . CYS A 1 14 ? 4.955 -4.910 0.959 1.00 0.00 14 CYS A N 22
ATOM 8879 C CA . CYS A 1 14 ? 4.364 -5.881 0.043 1.00 0.00 14 CYS A CA 22
ATOM 8880 C C . CYS A 1 14 ? 5.105 -5.814 -1.282 1.00 0.00 14 CYS A C 22
ATOM 8881 O O . CYS A 1 14 ? 5.388 -4.728 -1.778 1.00 0.00 14 CYS A O 22
ATOM 8887 N N . LEU A 1 15 ? 5.372 -6.974 -1.888 1.00 0.00 15 LEU A N 22
ATOM 8888 C CA . LEU A 1 15 ? 6.037 -7.042 -3.183 1.00 0.00 15 LEU A CA 22
ATOM 8889 C C . LEU A 1 15 ? 5.174 -6.350 -4.246 1.00 0.00 15 LEU A C 22
ATOM 8890 O O . LEU A 1 15 ? 5.677 -5.545 -5.025 1.00 0.00 15 LEU A O 22
ATOM 8905 N N . THR A 1 16 ? 3.868 -6.655 -4.270 1.00 0.00 16 THR A N 22
ATOM 8906 C CA . THR A 1 16 ? 2.929 -6.101 -5.245 1.00 0.00 16 THR A CA 22
ATOM 8907 C C . THR A 1 16 ? 1.740 -5.418 -4.561 1.00 0.00 16 THR A C 22
ATOM 8908 O O . THR A 1 16 ? 0.664 -6.012 -4.439 1.00 0.00 16 THR A O 22
ATOM 8919 N N . PRO A 1 17 ? 1.893 -4.165 -4.109 1.00 0.00 17 PRO A N 22
ATOM 8920 C CA . PRO A 1 17 ? 0.780 -3.442 -3.567 1.00 0.00 17 PRO A CA 22
ATOM 8921 C C . PRO A 1 17 ? -0.276 -3.089 -4.608 1.00 0.00 17 PRO A C 22
ATOM 8922 O O . PRO A 1 17 ? -0.016 -3.105 -5.810 1.00 0.00 17 PRO A O 22
ATOM 8930 N N . ASP A 1 18 ? -1.478 -2.779 -4.122 1.00 0.00 18 ASP A N 22
ATOM 8931 C CA . ASP A 1 18 ? -2.559 -2.249 -4.927 1.00 0.00 18 ASP A CA 22
ATOM 8932 C C . ASP A 1 18 ? -2.406 -0.732 -4.946 1.00 0.00 18 ASP A C 22
ATOM 8933 O O . ASP A 1 18 ? -2.209 -0.141 -6.007 1.00 0.00 18 ASP A O 22
ATOM 8941 N N . ARG A 1 19 ? -2.503 -0.106 -3.766 1.00 0.00 19 ARG A N 22
ATOM 8942 C CA . ARG A 1 19 ? -2.465 1.335 -3.609 1.00 0.00 19 ARG A CA 22
ATOM 8943 C C . ARG A 1 19 ? -2.149 1.659 -2.155 1.00 0.00 19 ARG A C 22
ATOM 8944 O O . ARG A 1 19 ? -2.510 0.898 -1.263 1.00 0.00 19 ARG A O 22
ATOM 8962 N N . CYS A 1 20 ? -1.599 2.849 -1.914 1.00 0.00 20 CYS A N 22
ATOM 8963 C CA . CYS A 1 20 ? -1.903 3.552 -0.677 1.00 0.00 20 CYS A CA 22
ATOM 8964 C C . CYS A 1 20 ? -3.207 4.297 -0.940 1.00 0.00 20 CYS A C 22
ATOM 8965 O O . CYS A 1 20 ? -3.262 5.123 -1.850 1.00 0.00 20 CYS A O 22
ATOM 8971 N N . SER A 1 21 ? -4.294 3.927 -0.263 1.00 0.00 21 SER A N 22
ATOM 8972 C CA . SER A 1 21 ? -5.619 4.441 -0.545 1.00 0.00 21 SER A CA 22
ATOM 8973 C C . SER A 1 21 ? -6.496 4.231 0.685 1.00 0.00 21 SER A C 22
ATOM 8974 O O . SER A 1 21 ? -6.288 3.282 1.429 1.00 0.00 21 SER A O 22
ATOM 8981 N N . TYR A 1 22 ? -7.443 5.141 0.932 1.00 0.00 22 TYR A N 22
ATOM 8982 C CA . TYR A 1 22 ? -8.308 5.097 2.109 1.00 0.00 22 TYR A CA 22
ATOM 8983 C C . TYR A 1 22 ? -7.495 5.054 3.416 1.00 0.00 22 TYR A C 22
ATOM 8984 O O . TYR A 1 22 ? -7.925 4.480 4.412 1.00 0.00 22 TYR A O 22
ATOM 9001 N N . GLY A 1 23 ? -6.299 5.656 3.409 1.00 0.00 23 GLY A N 22
ATOM 9002 C CA . GLY A 1 23 ? -5.399 5.676 4.556 1.00 0.00 23 GLY A CA 22
ATOM 9003 C C . GLY A 1 23 ? -4.735 4.323 4.854 1.00 0.00 23 GLY A C 22
ATOM 9004 O O . GLY A 1 23 ? -4.032 4.204 5.862 1.00 0.00 23 GLY A O 22
ATOM 9008 N N . THR A 1 24 ? -4.930 3.331 3.979 1.00 0.00 24 THR A N 22
ATOM 9009 C CA . THR A 1 24 ? -4.454 1.962 4.100 1.00 0.00 24 THR A CA 22
ATOM 9010 C C . THR A 1 24 ? -3.553 1.634 2.914 1.00 0.00 24 THR A C 22
ATOM 9011 O O . THR A 1 24 ? -3.846 2.005 1.776 1.00 0.00 24 THR A O 22
ATOM 9022 N N . CYS A 1 25 ? -2.451 0.927 3.170 1.00 0.00 25 CYS A N 22
ATOM 9023 C CA . CYS A 1 25 ? -1.644 0.349 2.106 1.00 0.00 25 CYS A CA 22
ATOM 9024 C C . CYS A 1 25 ? -2.322 -0.964 1.702 1.00 0.00 25 CYS A C 22
ATOM 9025 O O . CYS A 1 25 ? -2.167 -2.011 2.326 1.00 0.00 25 CYS A O 22
ATOM 9031 N N . TYR A 1 26 ? -3.198 -0.866 0.702 1.00 0.00 26 TYR A N 22
ATOM 9032 C CA . TYR A 1 26 ? -3.880 -2.000 0.111 1.00 0.00 26 TYR A CA 22
ATOM 9033 C C . TYR A 1 26 ? -2.837 -2.792 -0.655 1.00 0.00 26 TYR A C 22
ATOM 9034 O O . TYR A 1 26 ? -2.191 -2.209 -1.526 1.00 0.00 26 TYR A O 22
ATOM 9051 N N . CYS A 1 27 ? -2.679 -4.092 -0.371 1.00 0.00 27 CYS A N 22
ATOM 9052 C CA . CYS A 1 27 ? -1.809 -4.939 -1.177 1.00 0.00 27 CYS A CA 22
ATOM 9053 C C . CYS A 1 27 ? -2.621 -5.650 -2.248 1.00 0.00 27 CYS A C 22
ATOM 9054 O O . CYS A 1 27 ? -3.780 -5.980 -2.009 1.00 0.00 27 CYS A O 22
ATOM 9060 N N . LYS A 1 28 ? -2.056 -5.885 -3.437 1.00 0.00 28 LYS A N 22
ATOM 9061 C CA . LYS A 1 28 ? -2.798 -6.586 -4.464 1.00 0.00 28 LYS A CA 22
ATOM 9062 C C . LYS A 1 28 ? -2.882 -8.049 -4.037 1.00 0.00 28 LYS A C 22
ATOM 9063 O O . LYS A 1 28 ? -3.964 -8.624 -3.932 1.00 0.00 28 LYS A O 22
ATOM 9078 N N . THR A 1 29 ? -1.732 -8.630 -3.694 1.00 0.00 29 THR A N 22
ATOM 9079 C CA . THR A 1 29 ? -1.620 -9.991 -3.192 1.00 0.00 29 THR A CA 22
ATOM 9080 C C . THR A 1 29 ? -2.074 -10.099 -1.723 1.00 0.00 29 THR A C 22
ATOM 9081 O O . THR A 1 29 ? -1.384 -10.709 -0.909 1.00 0.00 29 THR A O 22
ATOM 9092 N N . THR A 1 30 ? -3.243 -9.552 -1.367 1.00 0.00 30 THR A N 22
ATOM 9093 C CA . THR A 1 30 ? -3.808 -9.752 -0.033 1.00 0.00 30 THR A CA 22
ATOM 9094 C C . THR A 1 30 ? -4.393 -11.166 0.039 1.00 0.00 30 THR A C 22
ATOM 9095 O O . THR A 1 30 ? -5.604 -11.359 -0.009 1.00 0.00 30 THR A O 22
ATOM 9122 N N . THR A 1 2 ? -0.747 7.160 7.776 1.00 0.00 2 THR A N 23
ATOM 9123 C CA . THR A 1 2 ? -1.530 6.228 8.580 1.00 0.00 2 THR A CA 23
ATOM 9124 C C . THR A 1 2 ? -0.770 4.904 8.616 1.00 0.00 2 THR A C 23
ATOM 9125 O O . THR A 1 2 ? 0.327 4.862 9.167 1.00 0.00 2 THR A O 23
ATOM 9136 N N . GLN A 1 3 ? -1.280 3.844 7.989 1.00 0.00 3 GLN A N 23
ATOM 9137 C CA . GLN A 1 3 ? -0.445 2.675 7.709 1.00 0.00 3 GLN A CA 23
ATOM 9138 C C . GLN A 1 3 ? 0.739 3.106 6.844 1.00 0.00 3 GLN A C 23
ATOM 9139 O O . GLN A 1 3 ? 1.867 2.651 7.031 1.00 0.00 3 GLN A O 23
ATOM 9151 N N . CYS A 1 4 ? 0.426 3.964 5.871 1.00 0.00 4 CYS A N 23
ATOM 9152 C CA . CYS A 1 4 ? 1.317 4.500 4.866 1.00 0.00 4 CYS A CA 23
ATOM 9153 C C . CYS A 1 4 ? 1.016 5.979 4.686 1.00 0.00 4 CYS A C 23
ATOM 9154 O O . CYS A 1 4 ? -0.020 6.470 5.137 1.00 0.00 4 CYS A O 23
ATOM 9160 N N . GLN A 1 5 ? 1.932 6.661 4.008 1.00 0.00 5 GLN A N 23
ATOM 9161 C CA . GLN A 1 5 ? 1.796 7.998 3.460 1.00 0.00 5 GLN A CA 23
ATOM 9162 C C . GLN A 1 5 ? 1.585 7.902 1.943 1.00 0.00 5 GLN A C 23
ATOM 9163 O O . GLN A 1 5 ? 0.810 8.669 1.379 1.00 0.00 5 GLN A O 23
ATOM 9175 N N . SER A 1 6 ? 2.279 6.975 1.273 1.00 0.00 6 SER A N 23
ATOM 9176 C CA . SER A 1 6 ? 2.161 6.774 -0.164 1.00 0.00 6 SER A CA 23
ATOM 9177 C C . SER A 1 6 ? 2.560 5.364 -0.541 1.00 0.00 6 SER A C 23
ATOM 9178 O O . SER A 1 6 ? 2.962 4.557 0.284 1.00 0.00 6 SER A O 23
ATOM 9185 N N . VAL A 1 7 ? 2.446 5.065 -1.828 1.00 0.00 7 VAL A N 23
ATOM 9186 C CA . VAL A 1 7 ? 2.706 3.744 -2.349 1.00 0.00 7 VAL A CA 23
ATOM 9187 C C . VAL A 1 7 ? 4.104 3.229 -1.950 1.00 0.00 7 VAL A C 23
ATOM 9188 O O . VAL A 1 7 ? 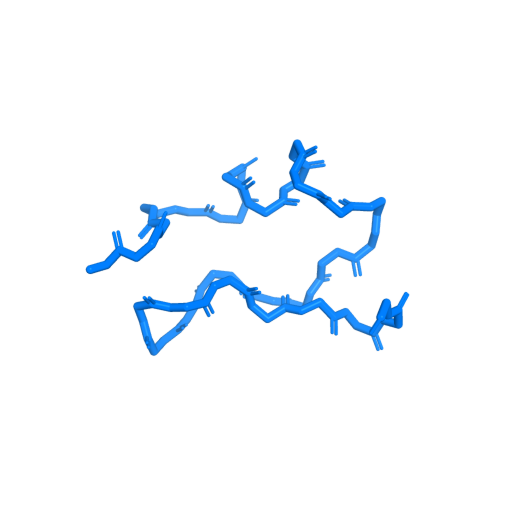4.258 2.047 -1.654 1.00 0.00 7 VAL A O 23
ATOM 9201 N N . ARG A 1 8 ? 5.100 4.125 -1.886 1.00 0.00 8 ARG A N 23
ATOM 9202 C CA . ARG A 1 8 ? 6.433 3.872 -1.336 1.00 0.00 8 ARG A CA 23
ATOM 9203 C C . ARG A 1 8 ? 6.396 3.043 -0.044 1.00 0.00 8 ARG A C 23
ATOM 9204 O O . ARG A 1 8 ? 7.196 2.123 0.128 1.00 0.00 8 ARG A O 23
ATOM 9222 N N . ASP A 1 9 ? 5.506 3.385 0.887 1.00 0.00 9 ASP A N 23
ATOM 9223 C CA . ASP A 1 9 ? 5.355 2.683 2.144 1.00 0.00 9 ASP A CA 23
ATOM 9224 C C . ASP A 1 9 ? 4.961 1.245 1.842 1.00 0.00 9 ASP A C 23
ATOM 9225 O O . ASP A 1 9 ? 5.651 0.301 2.236 1.00 0.00 9 ASP A O 23
ATOM 9233 N N . CYS A 1 10 ? 3.866 1.064 1.094 1.00 0.00 10 CYS A N 23
ATOM 9234 C CA . CYS A 1 10 ? 3.452 -0.286 0.759 1.00 0.00 10 CYS A CA 23
ATOM 9235 C C . CYS A 1 10 ? 4.539 -1.054 0.027 1.00 0.00 10 CYS A C 23
ATOM 9236 O O . CYS A 1 10 ? 4.650 -2.250 0.239 1.00 0.00 10 CYS A O 23
ATOM 9242 N N . GLN A 1 11 ? 5.333 -0.411 -0.835 1.00 0.00 11 GLN A N 23
ATOM 9243 C CA . GLN A 1 11 ? 6.402 -1.111 -1.547 1.00 0.00 11 GLN A CA 23
ATOM 9244 C C . GLN A 1 11 ? 7.376 -1.797 -0.577 1.00 0.00 11 GLN A C 23
ATOM 9245 O O . GLN A 1 11 ? 8.037 -2.762 -0.951 1.00 0.00 11 GLN A O 23
ATOM 9257 N N . GLN A 1 12 ? 7.484 -1.299 0.660 1.00 0.00 12 GLN A N 23
ATOM 9258 C CA . GLN A 1 12 ? 8.286 -1.930 1.697 1.00 0.00 12 GLN A CA 23
ATOM 9259 C C . GLN A 1 12 ? 7.481 -3.044 2.374 1.00 0.00 12 GLN A C 23
ATOM 9260 O O . GLN A 1 12 ? 8.002 -4.132 2.601 1.00 0.00 12 GLN A O 23
ATOM 9272 N N . TYR A 1 13 ? 6.208 -2.787 2.693 1.00 0.00 13 TYR A N 23
ATOM 9273 C CA . TYR A 1 13 ? 5.348 -3.771 3.350 1.00 0.00 13 TYR A CA 23
ATOM 9274 C C . TYR A 1 13 ? 4.994 -4.969 2.442 1.00 0.00 13 TYR A C 23
ATOM 9275 O O . TYR A 1 13 ? 4.653 -6.034 2.952 1.00 0.00 13 TYR A O 23
ATOM 9292 N N . CYS A 1 14 ? 5.016 -4.798 1.116 1.00 0.00 14 CYS A N 23
ATOM 9293 C CA . CYS A 1 14 ? 4.431 -5.700 0.126 1.00 0.00 14 CYS A CA 23
ATOM 9294 C C . CYS A 1 14 ? 5.225 -5.605 -1.169 1.00 0.00 14 CYS A C 23
ATOM 9295 O O . CYS A 1 14 ? 5.574 -4.510 -1.599 1.00 0.00 14 CYS A O 23
ATOM 9301 N N . LEU A 1 15 ? 5.465 -6.746 -1.822 1.00 0.00 15 LEU A N 23
ATOM 9302 C CA . LEU A 1 15 ? 6.159 -6.786 -3.103 1.00 0.00 15 LEU A CA 23
ATOM 9303 C C . LEU A 1 15 ? 5.328 -6.050 -4.163 1.00 0.00 15 LEU A C 23
ATOM 9304 O O . LEU A 1 15 ? 5.857 -5.213 -4.891 1.00 0.00 15 LEU A O 23
ATOM 9319 N N . THR A 1 16 ? 4.023 -6.347 -4.227 1.00 0.00 16 THR A N 23
ATOM 9320 C CA . THR A 1 16 ? 3.125 -5.811 -5.249 1.00 0.00 16 THR A CA 23
ATOM 9321 C C . THR A 1 16 ? 1.901 -5.118 -4.638 1.00 0.00 16 THR A C 23
ATOM 9322 O O . THR A 1 16 ? 0.800 -5.677 -4.626 1.00 0.00 16 THR A O 23
ATOM 9333 N N . PRO A 1 17 ? 2.061 -3.896 -4.115 1.00 0.00 17 PRO A N 23
ATOM 9334 C CA . PRO A 1 17 ? 0.952 -3.167 -3.569 1.00 0.00 17 PRO A CA 23
ATOM 9335 C C . PRO A 1 17 ? -0.099 -2.792 -4.609 1.00 0.00 17 PRO A C 23
ATOM 9336 O O . PRO A 1 17 ? 0.202 -2.668 -5.794 1.00 0.00 17 PRO A O 23
ATOM 9344 N N . ASP A 1 18 ? -1.335 -2.628 -4.140 1.00 0.00 18 ASP A N 23
ATOM 9345 C CA . ASP A 1 18 ? -2.466 -2.164 -4.922 1.00 0.00 18 ASP A CA 23
ATOM 9346 C C . ASP A 1 18 ? -2.469 -0.639 -4.837 1.00 0.00 18 ASP A C 23
ATOM 9347 O O . ASP A 1 18 ? -2.332 0.051 -5.846 1.00 0.00 18 ASP A O 23
ATOM 9355 N N . ARG A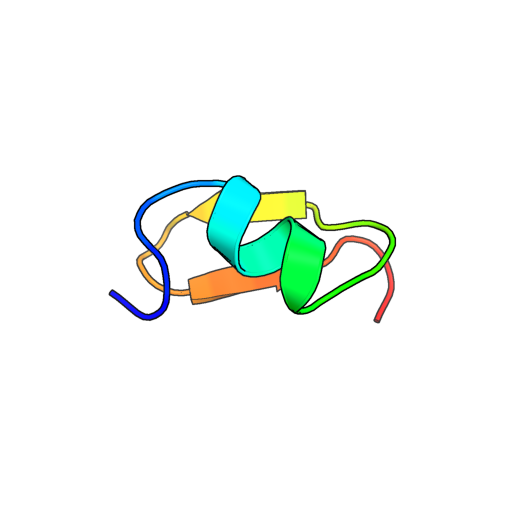 1 19 ? -2.596 -0.094 -3.618 1.00 0.00 19 ARG A N 23
ATOM 9356 C CA . ARG A 1 19 ? -2.543 1.336 -3.383 1.00 0.00 19 ARG A CA 23
ATOM 9357 C C . ARG A 1 19 ? -2.197 1.609 -1.923 1.00 0.00 19 ARG A C 23
ATOM 9358 O O . ARG A 1 19 ? -2.641 0.887 -1.038 1.00 0.00 19 ARG A O 23
ATOM 9376 N N . CYS A 1 20 ? -1.525 2.731 -1.673 1.00 0.00 20 CYS A N 23
ATOM 9377 C CA . CYS A 1 20 ? -1.714 3.437 -0.413 1.00 0.00 20 CYS A CA 23
ATOM 9378 C C . CYS A 1 20 ? -2.977 4.274 -0.596 1.00 0.00 20 CYS A C 23
ATOM 9379 O O . CYS A 1 20 ? -3.017 5.127 -1.482 1.00 0.00 20 CYS A O 23
ATOM 9385 N N . SER A 1 21 ? -4.055 3.964 0.125 1.00 0.00 21 SER A N 23
ATOM 9386 C CA . SER A 1 21 ? -5.363 4.551 -0.104 1.00 0.00 21 SER A CA 23
ATOM 9387 C C . SER A 1 21 ? -6.206 4.358 1.151 1.00 0.00 21 SER A C 23
ATOM 9388 O O . SER A 1 21 ? -6.063 3.344 1.820 1.00 0.00 21 SER A O 23
ATOM 9395 N N . TYR A 1 22 ? -7.045 5.338 1.510 1.00 0.00 22 TYR A N 23
ATOM 9396 C CA . TYR A 1 22 ? -7.797 5.337 2.766 1.00 0.00 22 TYR A CA 23
ATOM 9397 C C . TYR A 1 22 ? -6.876 5.047 3.963 1.00 0.00 22 TYR A C 23
ATOM 9398 O O . TYR A 1 22 ? -7.204 4.241 4.832 1.00 0.00 22 TYR A O 23
ATOM 9415 N N . GLY A 1 23 ? -5.693 5.670 3.978 1.00 0.00 23 GLY A N 23
ATOM 9416 C CA . GLY A 1 23 ? -4.689 5.489 5.023 1.00 0.00 23 GLY A CA 23
ATOM 9417 C C . GLY A 1 23 ? -4.248 4.031 5.219 1.00 0.00 23 GLY A C 23
ATOM 9418 O O . GLY A 1 23 ? -3.644 3.694 6.241 1.00 0.00 23 GLY A O 23
ATOM 9422 N N . THR A 1 24 ? -4.537 3.173 4.239 1.00 0.00 24 THR A N 23
ATOM 9423 C CA . THR A 1 24 ? -4.348 1.738 4.276 1.00 0.00 24 THR A CA 23
ATOM 9424 C C . THR A 1 24 ? -3.455 1.373 3.096 1.00 0.00 24 THR A C 23
ATOM 9425 O O . THR A 1 24 ? -3.684 1.857 1.988 1.00 0.00 24 THR A O 23
ATOM 9436 N N . CYS A 1 25 ? -2.429 0.548 3.314 1.00 0.00 25 CYS A N 23
ATOM 9437 C CA . CYS A 1 25 ? -1.590 0.074 2.221 1.00 0.00 25 CYS A CA 23
ATOM 9438 C C . CYS A 1 25 ? -2.194 -1.240 1.706 1.00 0.00 25 CYS A C 23
ATOM 9439 O O . CYS A 1 25 ? -1.927 -2.336 2.190 1.00 0.00 25 CYS A O 23
ATOM 9445 N N . TYR A 1 26 ? -3.122 -1.096 0.757 1.00 0.00 26 TYR A N 23
ATOM 9446 C CA . TYR A 1 26 ? -3.784 -2.191 0.069 1.00 0.00 26 TYR A CA 23
ATOM 9447 C C . TYR A 1 26 ? -2.741 -2.926 -0.760 1.00 0.00 26 TYR A C 23
ATOM 9448 O O . TYR A 1 26 ? -2.010 -2.262 -1.496 1.00 0.00 26 TYR A O 23
ATOM 9465 N N . CYS A 1 27 ? -2.689 -4.264 -0.679 1.00 0.00 27 CYS A N 23
ATOM 9466 C CA . CYS A 1 27 ? -1.756 -5.076 -1.453 1.00 0.00 27 CYS A CA 23
ATOM 9467 C C . CYS A 1 27 ? -2.493 -5.960 -2.444 1.00 0.00 27 CYS A C 23
ATOM 9468 O O . CYS A 1 27 ? -3.495 -6.574 -2.077 1.00 0.00 27 CYS A O 23
ATOM 9474 N N . LYS A 1 28 ? -2.007 -6.027 -3.691 1.00 0.00 28 LYS A N 23
ATOM 9475 C CA . LYS A 1 28 ? -2.713 -6.593 -4.828 1.00 0.00 28 LYS A CA 23
ATOM 9476 C C . LYS A 1 28 ? -2.614 -8.121 -4.776 1.00 0.00 28 LYS A C 23
ATOM 9477 O O . LYS A 1 28 ? -1.996 -8.761 -5.623 1.00 0.00 28 LYS A O 23
ATOM 9492 N N . THR A 1 29 ? -3.222 -8.684 -3.738 1.00 0.00 29 THR A N 23
ATOM 9493 C CA . THR A 1 29 ? -3.032 -10.048 -3.286 1.00 0.00 29 THR A CA 23
ATOM 9494 C C . THR A 1 29 ? -4.377 -10.764 -3.235 1.00 0.00 29 THR A C 23
ATOM 9495 O O . THR A 1 29 ? -4.791 -11.429 -4.181 1.00 0.00 29 THR A O 23
ATOM 9506 N N . THR A 1 30 ? -5.049 -10.599 -2.108 1.00 0.00 30 THR A N 23
ATOM 9507 C CA . THR A 1 30 ? -6.364 -11.126 -1.792 1.00 0.00 30 THR A CA 23
ATOM 9508 C C . THR A 1 30 ? -6.915 -10.345 -0.593 1.00 0.00 30 THR A C 23
ATOM 9509 O O . THR A 1 30 ? -6.358 -9.320 -0.207 1.00 0.00 30 THR A O 23
ATOM 9536 N N . THR A 1 2 ? -1.020 7.473 7.594 1.00 0.00 2 THR A N 24
ATOM 9537 C CA . THR A 1 2 ? -1.983 6.660 8.328 1.00 0.00 2 THR A CA 24
ATOM 9538 C C . THR A 1 2 ? -1.345 5.281 8.511 1.00 0.00 2 THR A C 24
ATOM 9539 O O . THR A 1 2 ? -0.307 5.182 9.162 1.00 0.00 2 THR A O 24
ATOM 9550 N N . GLN A 1 3 ? -1.881 4.229 7.889 1.00 0.00 3 GLN A N 24
ATOM 9551 C CA . GLN A 1 3 ? -1.093 3.013 7.695 1.00 0.00 3 GLN A CA 24
ATOM 9552 C C . GLN A 1 3 ? 0.137 3.347 6.853 1.00 0.00 3 GLN A C 24
ATOM 9553 O O . GLN A 1 3 ? 1.224 2.820 7.069 1.00 0.00 3 GLN A O 24
ATOM 9565 N N . CYS A 1 4 ? -0.086 4.197 5.852 1.00 0.00 4 CYS A N 24
ATOM 9566 C CA . CYS A 1 4 ? 0.877 4.621 4.862 1.00 0.00 4 CYS A CA 24
ATOM 9567 C C . CYS A 1 4 ? 0.667 6.096 4.585 1.00 0.00 4 CYS A C 24
ATOM 9568 O O . CYS A 1 4 ? -0.367 6.670 4.937 1.00 0.00 4 CYS A O 24
ATOM 9574 N N . GLN A 1 5 ? 1.666 6.683 3.935 1.00 0.00 5 GLN A N 24
ATOM 9575 C CA . GLN A 1 5 ? 1.666 8.015 3.368 1.00 0.00 5 GLN A CA 24
ATOM 9576 C C . GLN A 1 5 ? 1.512 7.916 1.849 1.00 0.00 5 GLN A C 24
ATOM 9577 O O . GLN A 1 5 ? 0.879 8.781 1.243 1.00 0.00 5 GLN A O 24
ATOM 9589 N N . SER A 1 6 ? 2.122 6.905 1.220 1.00 0.00 6 SER A N 24
ATOM 9590 C CA . SER A 1 6 ? 2.166 6.753 -0.231 1.00 0.00 6 SER A CA 24
ATOM 9591 C C . SER A 1 6 ? 2.546 5.315 -0.570 1.00 0.00 6 SER A C 24
ATOM 9592 O O . SER A 1 6 ? 3.052 4.594 0.277 1.00 0.00 6 SER A O 24
ATOM 9599 N N . VAL A 1 7 ? 2.305 4.877 -1.809 1.00 0.00 7 VAL A N 24
ATOM 9600 C CA . VAL A 1 7 ? 2.459 3.492 -2.222 1.00 0.00 7 VAL A CA 24
ATOM 9601 C C . VAL A 1 7 ? 3.788 2.858 -1.776 1.00 0.00 7 VAL A C 24
ATOM 9602 O O . VAL A 1 7 ? 3.804 1.684 -1.422 1.00 0.00 7 VAL A O 24
ATOM 9615 N N . ARG A 1 8 ? 4.879 3.634 -1.756 1.00 0.00 8 ARG A N 24
ATOM 9616 C CA . ARG A 1 8 ? 6.164 3.276 -1.150 1.00 0.00 8 ARG A CA 24
ATOM 9617 C C . ARG A 1 8 ? 6.006 2.468 0.145 1.00 0.00 8 ARG A C 24
ATOM 9618 O O . ARG A 1 8 ? 6.589 1.393 0.282 1.00 0.00 8 ARG A O 24
ATOM 9636 N N . ASP A 1 9 ? 5.214 2.986 1.084 1.00 0.00 9 ASP A N 24
ATOM 9637 C CA . ASP A 1 9 ? 4.921 2.361 2.356 1.00 0.00 9 ASP A CA 24
ATOM 9638 C C . ASP A 1 9 ? 4.445 0.933 2.109 1.00 0.00 9 ASP A C 24
ATOM 9639 O O . ASP A 1 9 ? 5.031 -0.038 2.596 1.00 0.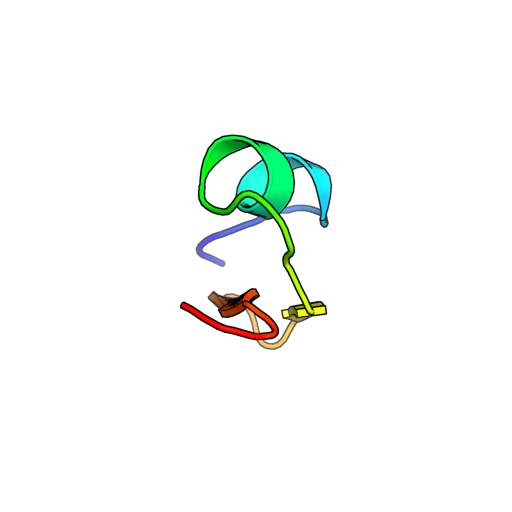00 9 ASP A O 24
ATOM 9647 N N . CYS A 1 10 ? 3.396 0.790 1.291 1.00 0.00 10 CYS A N 24
ATOM 9648 C CA . CYS A 1 10 ? 2.927 -0.545 0.978 1.00 0.00 10 CYS A CA 24
ATOM 9649 C C . CYS A 1 10 ? 4.000 -1.365 0.273 1.00 0.00 10 CYS A C 24
ATOM 9650 O O . CYS A 1 10 ? 4.075 -2.557 0.511 1.00 0.00 10 CYS A O 24
ATOM 9656 N N . GLN A 1 11 ? 4.802 -0.772 -0.617 1.00 0.00 11 GLN A N 24
ATOM 9657 C CA . GLN A 1 11 ? 5.823 -1.514 -1.356 1.00 0.00 11 GLN A CA 24
ATOM 9658 C C . GLN A 1 11 ? 6.832 -2.140 -0.391 1.00 0.00 11 GLN A C 24
ATOM 9659 O O . GLN A 1 11 ? 7.337 -3.230 -0.642 1.00 0.00 11 GLN A O 24
ATOM 9671 N N . GLN A 1 12 ? 7.109 -1.472 0.731 1.00 0.00 12 GLN A N 24
ATOM 9672 C CA . GLN A 1 12 ? 7.890 -2.076 1.802 1.00 0.00 12 GLN A CA 24
ATOM 9673 C C . GLN A 1 12 ? 7.140 -3.275 2.402 1.00 0.00 12 GLN A C 24
ATOM 9674 O O . GLN A 1 12 ? 7.746 -4.312 2.662 1.00 0.00 12 GLN A O 24
ATOM 9686 N N . TYR A 1 13 ? 5.831 -3.138 2.638 1.00 0.00 13 TYR A N 24
ATOM 9687 C CA . TYR A 1 13 ? 5.026 -4.165 3.305 1.00 0.00 13 TYR A CA 24
ATOM 9688 C C . TYR A 1 13 ? 4.551 -5.323 2.404 1.00 0.00 13 TYR A C 24
ATOM 9689 O O . TYR A 1 13 ? 4.179 -6.373 2.921 1.00 0.00 13 TYR A O 24
ATOM 9706 N N . CYS A 1 14 ? 4.507 -5.144 1.081 1.00 0.00 14 CYS A N 24
ATOM 9707 C CA . CYS A 1 14 ? 3.835 -6.024 0.126 1.00 0.00 14 CYS A CA 24
ATOM 9708 C C . CYS A 1 14 ? 4.606 -5.991 -1.185 1.00 0.00 14 CYS A C 24
ATOM 9709 O O . CYS A 1 14 ? 4.988 -4.921 -1.644 1.00 0.00 14 CYS A O 24
ATOM 9715 N N . LEU A 1 15 ? 4.795 -7.155 -1.814 1.00 0.00 15 LEU A N 24
ATOM 9716 C CA . LEU A 1 15 ? 5.494 -7.251 -3.089 1.00 0.00 15 LEU A CA 24
ATOM 9717 C C . LEU A 1 15 ? 4.736 -6.452 -4.156 1.00 0.00 15 LEU A C 24
ATOM 9718 O O . LEU A 1 15 ? 5.327 -5.642 -4.863 1.00 0.00 15 LEU A O 24
ATOM 9733 N N . THR A 1 16 ? 3.417 -6.671 -4.262 1.00 0.00 16 THR A N 24
ATOM 9734 C CA . THR A 1 16 ? 2.564 -6.002 -5.245 1.00 0.00 16 THR A CA 24
ATOM 9735 C C . THR A 1 16 ? 1.378 -5.299 -4.575 1.00 0.00 16 THR A C 24
ATOM 9736 O O . THR A 1 16 ? 0.267 -5.841 -4.540 1.00 0.00 16 THR A O 24
ATOM 9747 N N . PRO A 1 17 ? 1.575 -4.088 -4.038 1.00 0.00 17 PRO A N 24
ATOM 9748 C CA . PRO A 1 17 ? 0.480 -3.324 -3.518 1.00 0.00 17 PRO A CA 24
ATOM 9749 C C . PRO A 1 17 ? -0.499 -2.894 -4.606 1.00 0.00 17 PRO A C 24
ATOM 9750 O O . PRO A 1 17 ? -0.151 -2.826 -5.784 1.00 0.00 17 PRO A O 24
ATOM 9758 N N . ASP A 1 18 ? -1.731 -2.608 -4.191 1.00 0.00 18 ASP A N 24
ATOM 9759 C CA . ASP A 1 18 ? -2.726 -1.946 -5.009 1.00 0.00 18 ASP A CA 24
ATOM 9760 C C . ASP A 1 18 ? -2.467 -0.449 -4.903 1.00 0.00 18 ASP A C 24
ATOM 9761 O O . ASP A 1 18 ? -2.175 0.211 -5.897 1.00 0.00 18 ASP A O 24
ATOM 9769 N N . ARG A 1 19 ? -2.569 0.091 -3.682 1.00 0.00 19 ARG A N 24
ATOM 9770 C CA . ARG A 1 19 ? -2.427 1.513 -3.442 1.00 0.00 19 ARG A CA 24
ATOM 9771 C C . ARG A 1 19 ? -2.153 1.749 -1.964 1.00 0.00 19 ARG A C 24
ATOM 9772 O O . ARG A 1 19 ? -2.643 1.009 -1.118 1.00 0.00 19 ARG A O 24
ATOM 9790 N N . CYS A 1 20 ? -1.498 2.869 -1.665 1.00 0.00 20 CYS A N 24
ATOM 9791 C CA . CYS A 1 20 ? -1.808 3.584 -0.438 1.00 0.00 20 CYS A CA 24
ATOM 9792 C C . CYS A 1 20 ? -3.054 4.409 -0.747 1.00 0.00 20 CYS A C 24
ATOM 9793 O O . CYS A 1 20 ? -3.013 5.258 -1.637 1.00 0.00 20 CYS A O 24
ATOM 9799 N N . SER A 1 21 ? -4.198 4.099 -0.136 1.00 0.00 21 SER A N 24
ATOM 9800 C CA . SER A 1 21 ? -5.463 4.733 -0.453 1.00 0.00 21 SER A CA 24
ATOM 9801 C C . SER A 1 21 ? -6.397 4.607 0.745 1.00 0.00 21 SER A C 24
ATOM 9802 O O . SER A 1 21 ? -6.334 3.612 1.456 1.00 0.00 21 SER A O 24
ATOM 9809 N N . TYR A 1 22 ? -7.225 5.624 1.008 1.00 0.00 22 TYR A N 24
ATOM 9810 C CA . TYR A 1 22 ? -8.034 5.712 2.226 1.00 0.00 22 TYR A CA 24
ATOM 9811 C C . TYR A 1 22 ? -7.172 5.459 3.474 1.00 0.00 22 TYR A C 24
ATOM 9812 O O . TYR A 1 22 ? -7.560 4.720 4.375 1.00 0.00 22 TYR A O 24
ATOM 9829 N N . GLY A 1 23 ? -5.966 6.041 3.496 1.00 0.00 23 GLY A N 24
ATOM 9830 C CA . GLY A 1 23 ? -5.000 5.883 4.580 1.00 0.00 23 GLY A CA 24
ATOM 9831 C C . GLY A 1 23 ? -4.640 4.423 4.888 1.00 0.00 23 GLY A C 24
ATOM 9832 O O . GLY A 1 23 ? -4.100 4.129 5.956 1.00 0.00 23 GLY A O 24
ATOM 9836 N N . THR A 1 24 ? -4.925 3.519 3.949 1.00 0.00 24 THR A N 24
ATOM 9837 C CA . THR A 1 24 ? -4.796 2.081 4.072 1.00 0.00 24 THR A CA 24
ATOM 9838 C C . THR A 1 24 ? -3.849 1.624 2.968 1.00 0.00 24 THR A C 24
ATOM 9839 O O . THR A 1 24 ? -3.990 2.066 1.828 1.00 0.00 24 THR A O 24
ATOM 9850 N N . CYS A 1 25 ? -2.875 0.767 3.285 1.00 0.00 25 CYS A N 24
ATOM 9851 C CA . CYS A 1 25 ? -2.017 0.195 2.253 1.00 0.00 25 CYS A CA 24
ATOM 9852 C C . CYS A 1 25 ? -2.708 -1.069 1.722 1.00 0.00 25 CYS A C 24
ATOM 9853 O O . CYS A 1 25 ? -2.635 -2.156 2.289 1.00 0.00 25 CYS A O 24
ATOM 9859 N N . TYR A 1 26 ? -3.491 -0.882 0.659 1.00 0.00 26 TYR A N 24
ATOM 9860 C CA . TYR A 1 26 ? -4.190 -1.939 -0.049 1.00 0.00 26 TYR A CA 24
ATOM 9861 C C . TYR A 1 26 ? -3.159 -2.775 -0.797 1.00 0.00 26 TYR A C 24
ATOM 9862 O O . TYR A 1 26 ? -2.366 -2.188 -1.538 1.00 0.00 26 TYR A O 24
ATOM 9879 N N . CYS A 1 27 ? -3.193 -4.110 -0.659 1.00 0.00 27 CYS A N 24
ATOM 9880 C CA . CYS A 1 27 ? -2.334 -5.015 -1.415 1.00 0.00 27 CYS A CA 24
ATOM 9881 C C . CYS A 1 27 ? -3.130 -5.850 -2.408 1.00 0.00 27 CYS A C 24
ATOM 9882 O O . CYS A 1 27 ? -4.249 -6.254 -2.111 1.00 0.00 27 CYS A O 24
ATOM 9888 N N . LYS A 1 28 ? -2.562 -6.088 -3.599 1.00 0.00 28 LYS A N 24
ATOM 9889 C CA . LYS A 1 28 ? -3.253 -6.763 -4.677 1.00 0.00 28 LYS A CA 24
ATOM 9890 C C . LYS A 1 28 ? -3.336 -8.273 -4.445 1.00 0.00 28 LYS A C 24
ATOM 9891 O O . LYS A 1 28 ? -4.145 -8.955 -5.069 1.00 0.00 28 LYS A O 24
ATOM 9906 N N . THR A 1 29 ? -2.490 -8.795 -3.558 1.00 0.00 29 THR A N 24
ATOM 9907 C CA . THR A 1 29 ? -2.492 -10.154 -3.080 1.00 0.00 29 THR A CA 24
ATOM 9908 C C . THR A 1 29 ? -1.704 -10.096 -1.768 1.00 0.00 29 THR A C 24
ATOM 9909 O O . THR A 1 29 ? -1.625 -9.037 -1.142 1.00 0.00 29 THR A O 24
ATOM 9920 N N . THR A 1 30 ? -1.097 -11.209 -1.377 1.00 0.00 30 THR A N 24
ATOM 9921 C CA . THR A 1 30 ? -0.398 -11.411 -0.118 1.00 0.00 30 THR A CA 24
ATOM 9922 C C . THR A 1 30 ? 0.898 -10.588 -0.056 1.00 0.00 30 THR A C 24
ATOM 9923 O O . THR A 1 30 ? 1.998 -11.125 -0.122 1.00 0.00 30 THR A O 24
ATOM 9950 N N . THR A 1 2 ? -1.069 8.010 6.756 1.00 0.00 2 THR A N 25
ATOM 9951 C CA . THR A 1 2 ? -1.889 7.191 7.640 1.00 0.00 2 THR A CA 25
ATOM 9952 C C . THR A 1 2 ? -1.173 5.855 7.829 1.00 0.00 2 THR A C 25
ATOM 9953 O O . THR A 1 2 ? -0.046 5.848 8.319 1.00 0.00 2 THR A O 25
ATOM 9964 N N . GLN A 1 3 ? -1.761 4.738 7.404 1.00 0.00 3 GLN A N 25
ATOM 9965 C CA . GLN A 1 3 ? -1.033 3.471 7.360 1.00 0.00 3 GLN A CA 25
ATOM 9966 C C . GLN A 1 3 ? 0.164 3.579 6.413 1.00 0.00 3 GLN A C 25
ATOM 9967 O O . GLN A 1 3 ? 1.159 2.883 6.583 1.00 0.00 3 GLN A O 25
ATOM 9979 N N . CYS A 1 4 ? 0.035 4.434 5.396 1.00 0.00 4 CYS A N 25
ATOM 9980 C CA . CYS A 1 4 ? 1.046 4.720 4.398 1.00 0.00 4 CYS A CA 25
ATOM 9981 C C . CYS A 1 4 ? 1.078 6.219 4.155 1.00 0.00 4 CYS A C 25
ATOM 9982 O O . CYS A 1 4 ? 0.074 6.910 4.346 1.00 0.00 4 CYS A O 25
ATOM 9988 N N . GLN A 1 5 ? 2.240 6.707 3.726 1.00 0.00 5 GLN A N 25
ATOM 9989 C CA . GLN A 1 5 ? 2.422 8.036 3.173 1.00 0.00 5 GLN A CA 25
ATOM 9990 C C . GLN A 1 5 ? 1.949 8.056 1.718 1.00 0.00 5 GLN A C 25
ATOM 9991 O O . GLN A 1 5 ? 1.328 9.018 1.273 1.00 0.00 5 GLN A O 25
ATOM 10003 N N . SER A 1 6 ? 2.295 7.011 0.964 1.00 0.00 6 SER A N 25
ATOM 10004 C CA . SER A 1 6 ? 2.091 6.889 -0.475 1.00 0.00 6 SER A CA 25
ATOM 10005 C C . SER A 1 6 ? 2.412 5.442 -0.854 1.00 0.00 6 SER A C 25
ATOM 10006 O O . SER A 1 6 ? 2.868 4.680 -0.008 1.00 0.00 6 SER A O 25
ATOM 10013 N N . VAL A 1 7 ? 2.189 5.048 -2.109 1.00 0.00 7 VAL A N 25
ATOM 10014 C CA . VAL A 1 7 ? 2.385 3.690 -2.583 1.00 0.00 7 VAL A CA 25
ATOM 10015 C C . VAL A 1 7 ? 3.769 3.120 -2.226 1.00 0.00 7 VAL A C 25
ATOM 10016 O O . VAL A 1 7 ? 3.894 1.925 -1.972 1.00 0.00 7 VAL A O 25
ATOM 10029 N N . ARG A 1 8 ? 4.807 3.963 -2.186 1.00 0.00 8 ARG A N 25
ATOM 10030 C CA . ARG A 1 8 ? 6.131 3.595 -1.682 1.00 0.00 8 ARG A CA 25
ATOM 10031 C C . ARG A 1 8 ? 6.057 2.854 -0.342 1.00 0.00 8 ARG A C 25
ATOM 10032 O O . ARG A 1 8 ? 6.748 1.853 -0.150 1.00 0.00 8 ARG A O 25
ATOM 10050 N N . ASP A 1 9 ? 5.225 3.339 0.582 1.00 0.00 9 ASP A N 25
ATOM 10051 C CA . ASP A 1 9 ? 5.080 2.717 1.885 1.00 0.00 9 ASP A CA 25
ATOM 10052 C C . ASP A 1 9 ? 4.552 1.301 1.709 1.00 0.00 9 ASP A C 25
ATOM 10053 O O . ASP A 1 9 ? 5.118 0.339 2.230 1.00 0.00 9 ASP A O 25
ATOM 10061 N N . CYS A 1 10 ? 3.477 1.146 0.928 1.00 0.00 10 CYS A N 25
ATOM 10062 C CA . CYS A 1 10 ? 3.022 -0.208 0.691 1.00 0.00 10 CYS A CA 25
ATOM 10063 C C . CYS A 1 10 ? 4.095 -1.035 -0.007 1.00 0.00 10 CYS A C 25
ATOM 10064 O O . CYS A 1 10 ? 4.167 -2.225 0.243 1.00 0.00 10 CYS A O 25
ATOM 10070 N N . GLN A 1 11 ? 4.901 -0.458 -0.904 1.00 0.00 11 GLN A N 25
ATOM 10071 C CA . GLN A 1 11 ? 5.911 -1.234 -1.618 1.00 0.00 11 GLN A CA 25
ATOM 10072 C C . GLN A 1 11 ? 6.910 -1.874 -0.648 1.00 0.00 11 GLN A C 25
ATOM 10073 O O . GLN A 1 11 ? 7.295 -3.023 -0.847 1.00 0.00 11 GLN A O 25
ATOM 10085 N N . GLN A 1 12 ? 7.323 -1.177 0.418 1.00 0.00 12 GLN A N 25
ATOM 10086 C CA . GLN A 1 12 ? 8.125 -1.801 1.444 1.00 0.00 12 GLN A CA 25
ATOM 10087 C C . GLN A 1 12 ? 7.325 -2.840 2.252 1.00 0.00 12 GLN A C 25
ATOM 10088 O O . GLN A 1 12 ? 7.901 -3.801 2.754 1.00 0.00 12 GLN A O 25
ATOM 10100 N N . TYR A 1 13 ? 6.004 -2.668 2.367 1.00 0.00 13 TYR A N 25
ATOM 10101 C CA . TYR A 1 13 ? 5.126 -3.571 3.115 1.00 0.00 13 TYR A CA 25
ATOM 10102 C C . TYR A 1 13 ? 4.793 -4.877 2.372 1.00 0.00 13 TYR A C 25
ATOM 10103 O O . TYR A 1 13 ? 4.616 -5.922 2.993 1.00 0.00 13 TYR A O 25
ATOM 10120 N N . CYS A 1 14 ? 4.627 -4.796 1.051 1.00 0.00 14 CYS A N 25
ATOM 10121 C CA . CYS A 1 14 ? 3.989 -5.783 0.181 1.00 0.00 14 CYS A CA 25
ATOM 10122 C C . CYS A 1 14 ? 4.763 -5.852 -1.127 1.00 0.00 14 CYS A C 25
ATOM 10123 O O . CYS A 1 14 ? 5.083 -4.822 -1.710 1.00 0.00 14 CYS A O 25
ATOM 10129 N N . LEU A 1 15 ? 5.009 -7.063 -1.633 1.00 0.00 15 LEU A N 25
ATOM 10130 C CA . LEU A 1 15 ? 5.719 -7.252 -2.894 1.00 0.00 15 LEU A CA 25
ATOM 10131 C C . LEU A 1 15 ? 4.903 -6.723 -4.085 1.00 0.00 15 LEU A C 25
ATOM 10132 O O . LEU A 1 15 ? 5.462 -6.425 -5.138 1.00 0.00 15 LEU A O 25
ATOM 10147 N N . THR A 1 16 ? 3.573 -6.624 -3.958 1.00 0.00 16 THR A N 25
ATOM 10148 C CA . THR A 1 16 ? 2.736 -6.064 -5.016 1.00 0.00 16 THR A CA 25
ATOM 10149 C C . THR A 1 16 ? 1.501 -5.367 -4.444 1.00 0.00 16 THR A C 25
ATOM 10150 O O . THR A 1 16 ? 0.402 -5.937 -4.434 1.00 0.00 16 THR A O 25
ATOM 10161 N N . PRO A 1 17 ? 1.656 -4.128 -3.963 1.00 0.00 17 PRO A N 25
ATOM 10162 C CA . PRO A 1 17 ? 0.549 -3.346 -3.502 1.00 0.00 17 PRO A CA 25
ATOM 10163 C C . PRO A 1 17 ? -0.448 -3.027 -4.611 1.00 0.00 17 PRO A C 25
ATOM 10164 O O . PRO A 1 17 ? -0.154 -3.152 -5.800 1.00 0.00 17 PRO A O 25
ATOM 10172 N N . ASP A 1 18 ? -1.642 -2.638 -4.182 1.00 0.00 18 ASP A N 25
ATOM 10173 C CA . ASP A 1 18 ? -2.723 -2.130 -5.000 1.00 0.00 18 ASP A CA 25
ATOM 10174 C C . ASP A 1 18 ? -2.556 -0.616 -5.016 1.00 0.00 18 ASP A C 25
ATOM 10175 O O . ASP A 1 18 ? -2.341 -0.012 -6.065 1.00 0.00 18 ASP A O 25
ATOM 10183 N N . ARG A 1 19 ? -2.623 0.003 -3.832 1.00 0.00 19 ARG A N 25
ATOM 10184 C CA . ARG A 1 19 ? -2.526 1.440 -3.683 1.00 0.00 19 ARG A CA 25
ATOM 10185 C C . ARG A 1 19 ? -2.231 1.766 -2.226 1.00 0.00 19 ARG A C 25
ATOM 10186 O O . ARG A 1 19 ? -2.678 1.057 -1.330 1.00 0.00 19 ARG A O 25
ATOM 10204 N N . CYS A 1 20 ? -1.601 2.916 -1.997 1.00 0.00 20 CYS A N 25
ATOM 10205 C CA . CYS A 1 20 ? -1.882 3.675 -0.789 1.00 0.00 20 CYS A CA 25
ATOM 10206 C C . CYS A 1 20 ? -3.149 4.466 -1.094 1.00 0.00 20 CYS A C 25
ATOM 10207 O O . CYS A 1 20 ? -3.148 5.290 -2.008 1.00 0.00 20 CYS A O 25
ATOM 10213 N N . SER A 1 21 ? -4.268 4.145 -0.448 1.00 0.00 21 SER A N 25
ATOM 10214 C CA . SER A 1 21 ? -5.557 4.727 -0.763 1.00 0.00 21 SER A CA 25
ATOM 10215 C C . SER A 1 21 ? -6.455 4.617 0.463 1.00 0.00 21 SER A C 25
ATOM 10216 O O . SER A 1 21 ? -6.344 3.653 1.208 1.00 0.00 21 SER A O 25
ATOM 10223 N N . TYR A 1 22 ? -7.311 5.615 0.706 1.00 0.00 22 TYR A N 25
ATOM 10224 C CA . TYR A 1 22 ? -8.145 5.677 1.905 1.00 0.00 22 TYR A CA 25
ATOM 10225 C C . TYR A 1 22 ? -7.298 5.487 3.175 1.00 0.00 22 TYR A C 25
ATOM 10226 O O . TYR A 1 22 ? -7.656 4.738 4.081 1.00 0.00 22 TYR A O 25
ATOM 10243 N N . GLY A 1 23 ? -6.126 6.131 3.207 1.00 0.00 23 GLY A N 25
ATOM 10244 C CA . GLY A 1 23 ? -5.166 6.039 4.303 1.00 0.00 23 GLY A CA 25
ATOM 10245 C C . GLY A 1 23 ? -4.720 4.606 4.632 1.00 0.00 23 GLY A C 25
ATOM 10246 O O . GLY A 1 23 ? -4.171 4.364 5.707 1.00 0.00 23 GLY A O 25
ATOM 10250 N N . THR A 1 24 ? -4.941 3.672 3.704 1.00 0.00 24 THR A N 25
ATOM 10251 C CA . THR A 1 24 ? -4.742 2.243 3.848 1.00 0.00 24 THR A CA 25
ATOM 10252 C C . THR A 1 24 ? -3.789 1.805 2.739 1.00 0.00 24 THR A C 25
ATOM 10253 O O . THR A 1 24 ? -3.989 2.171 1.581 1.00 0.00 24 THR A O 25
ATOM 10264 N N . CYS A 1 25 ? -2.750 1.038 3.072 1.00 0.00 25 CYS A N 25
ATOM 10265 C CA . CYS A 1 25 ? -1.895 0.441 2.054 1.00 0.00 25 CYS A CA 25
ATOM 10266 C C . CYS A 1 25 ? -2.556 -0.872 1.612 1.00 0.00 25 CYS A C 25
ATOM 10267 O O . CYS A 1 25 ? -2.418 -1.926 2.224 1.00 0.00 25 CYS A O 25
ATOM 10273 N N . TYR A 1 26 ? -3.392 -0.761 0.579 1.00 0.00 26 TYR A N 25
ATOM 10274 C CA . TYR A 1 26 ? -4.084 -1.871 -0.052 1.00 0.00 26 TYR A CA 25
ATOM 10275 C C . TYR A 1 26 ? -3.059 -2.704 -0.816 1.00 0.00 26 TYR A C 25
ATOM 10276 O O . TYR A 1 26 ? -2.247 -2.113 -1.533 1.00 0.00 26 TYR A O 25
ATOM 10293 N N . CYS A 1 27 ? -3.116 -4.041 -0.714 1.00 0.00 27 CYS A N 25
ATOM 10294 C CA . CYS A 1 27 ? -2.283 -4.952 -1.491 1.00 0.00 27 CYS A CA 25
ATOM 10295 C C . CYS A 1 27 ? -3.124 -5.906 -2.321 1.00 0.00 27 CYS A C 25
ATOM 10296 O O . CYS A 1 27 ? -4.254 -6.211 -1.948 1.00 0.00 27 CYS A O 25
ATOM 10302 N N . LYS A 1 28 ? -2.568 -6.365 -3.451 1.00 0.00 28 LYS A N 25
ATOM 10303 C CA . LYS A 1 28 ? -3.262 -7.233 -4.393 1.00 0.00 28 LYS A CA 25
ATOM 10304 C C . LYS A 1 28 ? -2.370 -8.427 -4.732 1.00 0.00 28 LYS A C 25
ATOM 10305 O O . LYS A 1 28 ? -1.959 -8.605 -5.882 1.00 0.00 28 LYS A O 25
ATOM 10320 N N . THR A 1 29 ? -2.071 -9.231 -3.714 1.00 0.00 29 THR A N 25
ATOM 10321 C CA . THR A 1 29 ? -1.306 -10.451 -3.773 1.00 0.00 29 THR A CA 25
ATOM 10322 C C . THR A 1 29 ? -1.603 -11.143 -2.445 1.00 0.00 29 THR A C 25
ATOM 10323 O O . THR A 1 29 ? -1.793 -10.473 -1.432 1.00 0.00 29 THR A O 25
ATOM 10334 N N . THR A 1 30 ? -1.713 -12.465 -2.473 1.00 0.00 30 THR A N 25
ATOM 10335 C CA . THR A 1 30 ? -2.004 -13.317 -1.333 1.00 0.00 30 THR A CA 25
ATOM 10336 C C . THR A 1 30 ? -1.732 -14.762 -1.763 1.00 0.00 30 THR A C 25
ATOM 10337 O O . THR A 1 30 ? -1.144 -14.988 -2.819 1.00 0.00 30 THR A O 25
#

Foldseek 3Di:
DCDPWQVSLVVVAVAWPICPPVDGHRDDD